Protein 2IEE (pdb70)

Nearest PDB structures (foldseek):
  2iee-assembly2_B  TM=9.702E-01  e=1.135E-45  Bacillus subtilis
  6svf-assembly1_A  TM=7.384E-01  e=6.529E-19  Thermotoga maritima MSB8
  4ymx-assembly2_B  TM=7.248E-01  e=1.122E-17  Caldanaerobacter subterraneus subsp. tengcongensis MB4
  8hnj-assembly1_A  TM=7.461E-01  e=1.699E-16  Escherichia coli 908519
  1ggg-assembly1_B  TM=7.656E-01  e=4.264E-15  Escherichia coli

Radius of gyration: 31.63 Å; Cα contacts (8 Å, |Δi|>4): 926; chains: 2; bounding box: 79×77×69 Å

B-factor: mean 22.23, std 9.58, range [3.5, 64.11]

Secondary structure (DSSP, 8-state):
--HHHHHHHTEEEEE--S-BTTTBEEETTTT--EEE-HHHHHHHHHHHHTT-EEEEE------HHHHHTSSSEE-SSPBP-HHHHTTS-----SEEE-EEEEE-TTTGGG-SSGGGGTT-EEES-TTS---HHHHTTPEEEEPSS--HHHHHHHHHHTSS-EEEEEHHHHHHHHHH-TTSS-EE-SS----EEE----TT-HHHHH--HHHH---SSHHHHHHHHHTTT--TTS-----PPP--/-HHHHHHTEEEEE--S-BTTTBEEE--EEESHHHHHHHHHHHTTT-EEEEE------HHHHTTSSSEE-SS-B--HHHHTTS--PPPSEEE-EEEEE-TTTGGG-SSGGGGTT-EEE---S---HHHHTT-EEEEESS--HHHHHHHHHTTS--EEEEEHHHHHHHHHH-TTSS-EE-SS----EEE----TT-HHHHH--HHHH--TTSHHHHHHHHHTTT--TTS---S-PPP--

Solvent-accessible surface area: 24685 Å² total

Organism: Bacillus subtilis (strain 168) (NCBI:txid224308)

Sequence (481 aa):
TGWEQIKDKGKIVVATSGTLYPTSYHDTDSGSDKLTGYEVEVVREAAKRLGLKVEFKEGIDGLTAVNSGQVDAAANDIDVTKDREEKFAFSTPYKYSYGTAIVRKDDLSGIKTLKDLKGKKAAGAATTVYEVARKYGAKEVIYDNATNEQYLKDVANGRTDVILNDYYLQTLALAAFPDLNITIHPDIKYPNKQALVKKSNAALQKKNEALKESKDGSLTKLSKQFFNKADVSKKIDADVQDVDWEQIKDKGKIVVATSGTLYPTSYHDTDKLTGYEVEVVREAAKRLGLKVEFKEGIDGLTAVNSGQVDAAANDIDVTKDREEKFAFSTPYKYSYGTAIVRKDDLSGIKTLKDLKGKKAAGATTVYEVARKYGAKEVIYDNATNEQYLKDVANGRTDVILNDYYLQTLALAAFPDLNITIHPDIKYPNKQALVKKSNAALQKKNEALKESKDGSLTKLSKQFFNKADVSKKIDADVQDVD

Structure (mmCIF, N/CA/C/O backbone):
data_2IEE
#
_entry.id   2IEE
#
_cell.length_a   55.284
_cell.length_b   49.918
_cell.length_c   106.768
_cell.angle_alpha   90.00
_cell.angle_beta   99.73
_cell.angle_gamma   90.00
#
_symmetry.space_group_name_H-M   'P 1 21 1'
#
loop_
_entity.id
_entity.type
_entity.pdbx_description
1 polymer 'Probable ABC transporter extracellular-binding protein yckB'
2 water water
#
loop_
_atom_site.group_PDB
_atom_site.id
_atom_site.type_symbol
_atom_site.label_atom_id
_atom_site.label_alt_id
_atom_site.label_comp_id
_atom_site.label_asym_id
_atom_site.label_entity_id
_atom_site.label_seq_id
_atom_site.pdbx_PDB_ins_code
_atom_site.Cartn_x
_atom_site.Cartn_y
_atom_site.Cartn_z
_atom_site.occupancy
_atom_site.B_iso_or_equiv
_atom_site.auth_seq_id
_atom_site.auth_comp_id
_atom_site.auth_asym_id
_atom_site.auth_atom_id
_atom_site.pdbx_PDB_model_num
ATOM 1 N N . THR A 1 12 ? 20.105 49.035 105.297 1.00 41.87 12 THR A N 1
ATOM 2 C CA . THR A 1 12 ? 19.635 47.684 105.720 1.00 42.56 12 THR A CA 1
ATOM 3 C C . THR A 1 12 ? 18.304 47.762 106.464 1.00 40.43 12 THR A C 1
ATOM 4 O O . THR A 1 12 ? 18.023 48.750 107.138 1.00 42.53 12 THR A O 1
ATOM 8 N N . GLY A 1 13 ? 17.481 46.725 106.330 1.00 37.29 13 GLY A N 1
ATOM 9 C CA . GLY A 1 13 ? 16.208 46.706 107.028 1.00 32.70 13 GLY A CA 1
ATOM 10 C C . GLY A 1 13 ? 14.961 46.929 106.196 1.00 29.46 13 GLY A C 1
ATOM 11 O O . GLY A 1 13 ? 14.968 47.677 105.222 1.00 26.96 13 GLY A O 1
ATOM 12 N N . TRP A 1 14 ? 13.878 46.273 106.602 1.00 28.43 14 TRP A N 1
ATOM 13 C CA . TRP A 1 14 ? 12.596 46.382 105.922 1.00 26.18 14 TRP A CA 1
ATOM 14 C C . TRP A 1 14 ? 11.970 47.771 106.019 1.00 26.69 14 TRP A C 1
ATOM 15 O O . TRP A 1 14 ? 11.351 48.241 105.061 1.00 25.53 14 TRP A O 1
ATOM 26 N N . GLU A 1 15 ? 12.106 48.422 107.172 1.00 25.99 15 GLU A N 1
ATOM 27 C CA . GLU A 1 15 ? 11.537 49.754 107.340 1.00 24.75 15 GLU A CA 1
ATOM 28 C C . GLU A 1 15 ? 12.310 50.735 106.461 1.00 25.77 15 GLU A C 1
ATOM 29 O O . GLU A 1 15 ? 11.764 51.740 106.007 1.00 27.15 15 GLU A O 1
ATOM 35 N N . GLN A 1 16 ? 13.585 50.437 106.224 1.00 25.89 16 GLN A N 1
ATOM 36 C CA . GLN A 1 16 ? 14.428 51.285 105.390 1.00 27.58 16 GLN A CA 1
ATOM 37 C C . GLN A 1 16 ? 14.021 51.131 103.923 1.00 27.00 16 GLN A C 1
ATOM 38 O O . GLN A 1 16 ? 13.982 52.110 103.175 1.00 25.37 16 GLN A O 1
ATOM 44 N N . ILE A 1 17 ? 13.714 49.898 103.524 1.00 25.90 17 ILE A N 1
ATOM 45 C CA . ILE A 1 17 ? 13.287 49.604 102.158 1.00 25.39 17 ILE A CA 1
ATOM 46 C C . ILE A 1 17 ? 11.921 50.232 101.940 1.00 25.00 17 ILE A C 1
ATOM 47 O O . ILE A 1 17 ? 11.666 50.866 100.917 1.00 23.58 17 ILE A O 1
ATOM 52 N N . LYS A 1 18 ? 11.041 50.034 102.917 1.00 24.97 18 LYS A N 1
ATOM 53 C CA . LYS A 1 18 ? 9.690 50.561 102.865 1.00 23.79 18 LYS A CA 1
ATOM 54 C C . LYS A 1 18 ? 9.712 52.080 102.780 1.00 25.25 18 LYS A C 1
ATOM 55 O O . LYS A 1 18 ? 8.870 52.684 102.110 1.00 25.02 18 LYS A O 1
ATOM 61 N N . ASP A 1 19 ? 10.680 52.699 103.450 1.00 24.50 19 ASP A N 1
ATOM 62 C CA . ASP A 1 19 ? 10.780 54.153 103.439 1.00 25.28 19 ASP A CA 1
ATOM 63 C C . ASP A 1 19 ? 11.207 54.683 102.074 1.00 25.46 19 ASP A C 1
ATOM 64 O O . ASP A 1 19 ? 10.637 55.651 101.574 1.00 24.44 19 ASP A O 1
ATOM 69 N N . LYS A 1 20 ? 12.206 54.044 101.473 1.00 26.20 20 LYS A N 1
ATOM 70 C CA . LYS A 1 20 ? 12.693 54.458 100.163 1.00 26.86 20 LYS A CA 1
ATOM 71 C C . LYS A 1 20 ? 11.693 54.076 99.082 1.00 26.89 20 LYS A C 1
ATOM 72 O O . LYS A 1 20 ? 11.618 54.722 98.036 1.00 27.91 20 LYS A O 1
ATOM 78 N N . GLY A 1 21 ? 10.924 53.024 99.338 1.00 25.36 21 GLY A N 1
ATOM 79 C CA . GLY A 1 21 ? 9.946 52.578 98.361 1.00 23.94 21 GLY A CA 1
ATOM 80 C C . GLY A 1 21 ? 10.581 51.749 97.256 1.00 23.68 21 GLY A C 1
ATOM 81 O O . GLY A 1 21 ? 9.945 51.462 96.244 1.00 21.07 21 GLY A O 1
ATOM 82 N N . LYS A 1 22 ? 11.840 51.366 97.447 1.00 23.50 22 LYS A N 1
ATOM 83 C CA . LYS A 1 22 ? 12.546 50.564 96.457 1.00 27.51 22 LYS A CA 1
ATOM 84 C C . LYS A 1 22 ? 13.441 49.514 97.098 1.00 26.49 22 LYS A C 1
ATOM 85 O O . LYS A 1 22 ? 14.072 49.761 98.125 1.00 27.84 22 LYS A O 1
ATOM 91 N N . ILE A 1 23 ? 13.480 48.335 96.490 1.00 25.93 23 ILE A N 1
ATOM 92 C CA . ILE A 1 23 ? 14.317 47.246 96.977 1.00 23.07 23 ILE A CA 1
ATOM 93 C C . ILE A 1 23 ? 15.382 46.992 95.920 1.00 21.66 23 ILE A C 1
ATOM 94 O O . ILE A 1 23 ? 15.069 46.871 94.736 1.00 22.91 23 ILE A O 1
ATOM 99 N N . VAL A 1 24 ? 16.638 46.934 96.349 1.00 18.39 24 VAL A N 1
ATOM 100 C CA . VAL A 1 24 ? 17.752 46.703 95.441 1.00 17.92 24 VAL A CA 1
ATOM 101 C C . VAL A 1 24 ? 18.005 45.205 95.354 1.00 16.80 24 VAL A C 1
ATOM 102 O O . VAL A 1 24 ? 18.230 44.547 96.373 1.00 18.74 24 VAL A O 1
ATOM 106 N N . VAL A 1 25 ? 17.967 44.659 94.144 1.00 15.06 25 VAL A N 1
ATOM 107 C CA . VAL A 1 25 ? 18.159 43.224 93.974 1.00 13.99 25 VAL A CA 1
ATOM 108 C C . VAL A 1 25 ? 19.212 42.881 92.933 1.00 14.51 25 VAL A C 1
ATOM 109 O O . VAL A 1 25 ? 19.184 43.380 91.806 1.00 14.58 25 VAL A O 1
ATOM 113 N N . ALA A 1 26 ? 20.139 42.015 93.318 1.00 15.13 26 ALA A N 1
ATOM 114 C CA . ALA A 1 26 ? 21.195 41.593 92.414 1.00 15.78 26 ALA A CA 1
ATOM 115 C C . ALA A 1 26 ? 20.735 40.382 91.617 1.00 16.59 26 ALA A C 1
ATOM 116 O O . ALA A 1 26 ? 20.030 39.510 92.131 1.00 15.31 26 ALA A O 1
ATOM 118 N N . THR A 1 27 ? 21.138 40.349 90.353 1.00 17.49 27 THR A N 1
ATOM 119 C CA . THR A 1 27 ? 20.812 39.255 89.453 1.00 18.81 27 THR A CA 1
ATOM 120 C C . THR A 1 27 ? 21.830 39.337 88.320 1.00 19.00 27 THR A C 1
ATOM 121 O O . THR A 1 27 ? 22.440 40.388 88.107 1.00 18.96 27 THR A O 1
ATOM 125 N N . SER A 1 28 ? 22.020 38.238 87.598 1.00 17.52 28 SER A N 1
ATOM 126 C CA . SER A 1 28 ? 23.004 38.216 86.529 1.00 17.36 28 SER A CA 1
ATOM 127 C C . SER A 1 28 ? 22.504 38.667 85.164 1.00 19.33 28 SER A C 1
ATOM 128 O O . SER A 1 28 ? 23.185 39.412 84.465 1.00 20.16 28 SER A O 1
ATOM 131 N N . GLY A 1 29 ? 21.319 38.212 84.777 1.00 20.35 29 GLY A N 1
ATOM 132 C CA . GLY A 1 29 ? 20.801 38.578 83.475 1.00 19.46 29 GLY A CA 1
ATOM 133 C C . GLY A 1 29 ? 21.431 37.704 82.403 1.00 20.09 29 GLY A C 1
ATOM 134 O O . GLY A 1 29 ? 21.345 38.005 81.211 1.00 21.58 29 GLY A O 1
ATOM 135 N N . THR A 1 30 ? 22.068 36.614 82.822 1.00 19.27 30 THR A N 1
ATOM 136 C CA . THR A 1 30 ? 22.707 35.700 81.876 1.00 18.49 30 THR A CA 1
ATOM 137 C C . THR A 1 30 ? 22.197 34.267 82.037 1.00 17.50 30 THR A C 1
ATOM 138 O O . THR A 1 30 ? 22.876 33.318 81.648 1.00 18.76 30 THR A O 1
ATOM 142 N N . LEU A 1 31 ? 21.002 34.118 82.604 1.00 16.26 31 LEU A N 1
ATOM 143 C CA . LEU A 1 31 ? 20.410 32.800 82.832 1.00 16.00 31 LEU A CA 1
ATOM 144 C C . LEU A 1 31 ? 19.018 32.639 82.222 1.00 14.44 31 LEU A C 1
ATOM 145 O O . LEU A 1 31 ? 18.011 32.650 82.936 1.00 15.16 31 LEU A O 1
ATOM 150 N N . TYR A 1 32 ? 18.954 32.486 80.905 1.00 14.81 32 TYR A N 1
ATOM 151 C CA . TYR A 1 32 ? 17.672 32.303 80.241 1.00 13.25 32 TYR A CA 1
ATOM 152 C C . TYR A 1 32 ? 17.082 30.990 80.763 1.00 13.25 32 TYR A C 1
ATOM 153 O O . TYR A 1 32 ? 17.800 30.011 80.92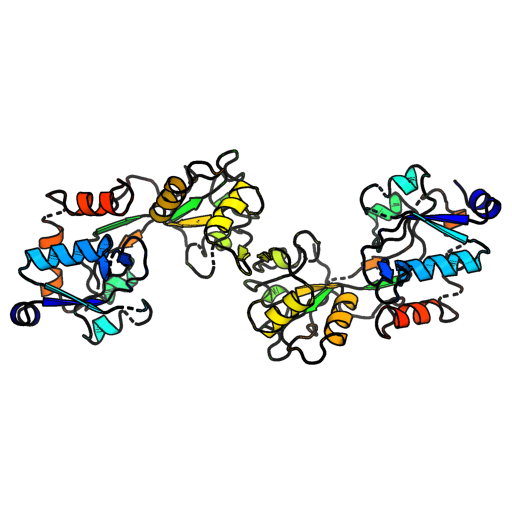2 1.00 13.36 32 TYR A O 1
ATOM 162 N N . PRO A 1 33 ? 15.768 30.949 81.034 1.00 10.91 33 PRO A N 1
ATOM 163 C CA . PRO A 1 33 ? 14.750 31.994 80.912 1.00 11.86 33 PRO A CA 1
ATOM 164 C C . PRO A 1 33 ? 14.318 32.567 82.272 1.00 10.93 33 PRO A C 1
ATOM 165 O O . PRO A 1 33 ? 13.167 32.978 82.437 1.00 9.36 33 PRO A O 1
ATOM 169 N N . THR A 1 34 ? 15.221 32.597 83.242 1.00 10.76 34 THR A N 1
ATOM 170 C CA . THR A 1 34 ? 14.844 33.097 84.558 1.00 14.18 34 THR A CA 1
ATOM 171 C C . THR A 1 34 ? 15.346 34.513 84.855 1.00 14.31 34 THR A C 1
ATOM 172 O O . THR A 1 34 ? 14.740 35.247 85.637 1.00 13.41 34 THR A O 1
ATOM 176 N N . SER A 1 35 ? 16.462 34.881 84.238 1.00 14.80 35 SER A N 1
ATOM 177 C CA . SER A 1 35 ? 17.038 36.210 84.402 1.00 14.89 35 SER A CA 1
ATOM 178 C C . SER A 1 35 ? 17.871 36.497 83.157 1.00 14.27 35 SER A C 1
ATOM 179 O O . SER A 1 35 ? 19.003 36.037 83.041 1.00 16.96 35 SER A O 1
ATOM 182 N N . TYR A 1 36 ? 17.300 37.245 82.222 1.00 13.17 36 TYR A N 1
ATOM 183 C CA . TYR A 1 36 ? 17.998 37.567 80.982 1.00 12.46 36 TYR A CA 1
ATOM 184 C C . TYR A 1 36 ? 17.412 38.835 80.379 1.00 11.77 36 TYR A C 1
ATOM 185 O O . TYR A 1 36 ? 16.492 39.421 80.937 1.00 15.16 36 TYR A O 1
ATOM 194 N N . HIS A 1 37 ? 17.938 39.251 79.234 1.00 12.37 37 HIS A N 1
ATOM 195 C CA . HIS A 1 37 ? 17.440 40.448 78.577 1.00 13.54 37 HIS A CA 1
ATOM 196 C C . HIS A 1 37 ? 16.629 40.080 77.333 1.00 14.50 37 HIS A C 1
ATOM 197 O O . HIS A 1 37 ? 17.046 39.242 76.526 1.00 12.08 37 HIS A O 1
ATOM 204 N N . ASP A 1 38 ? 15.474 40.724 77.192 1.00 14.94 38 ASP A N 1
ATOM 205 C CA . ASP A 1 38 ? 14.575 40.495 76.069 1.00 17.24 38 ASP A CA 1
ATOM 206 C C . ASP A 1 38 ? 15.071 41.186 74.798 1.00 18.22 38 ASP A C 1
ATOM 207 O O . ASP A 1 38 ? 14.603 42.267 74.438 1.00 19.58 38 ASP A O 1
ATOM 212 N N . THR A 1 39 ? 16.017 40.545 74.118 1.00 19.23 39 THR A N 1
ATOM 213 C CA . THR A 1 39 ? 16.588 41.092 72.894 1.00 20.17 39 THR A CA 1
ATOM 214 C C . THR A 1 39 ? 15.732 40.830 71.663 1.00 21.77 39 THR A C 1
ATOM 215 O O . THR A 1 39 ? 15.875 41.520 70.654 1.00 22.91 39 THR A O 1
ATOM 219 N N . ASP A 1 40 ? 14.848 39.839 71.738 1.00 22.82 40 ASP A N 1
ATOM 220 C CA . ASP A 1 40 ? 13.980 39.522 70.603 1.00 24.70 40 ASP A CA 1
ATOM 221 C C . ASP A 1 40 ? 13.039 40.676 70.266 1.00 22.24 40 ASP A C 1
ATOM 222 O O . ASP A 1 40 ? 12.726 40.909 69.103 1.00 23.32 40 ASP A O 1
ATOM 227 N N . SER A 1 41 ? 12.584 41.389 71.288 1.00 20.99 41 SER A N 1
ATOM 228 C CA . SER A 1 41 ? 11.660 42.502 71.086 1.00 19.55 41 SER A CA 1
ATOM 229 C C . SER A 1 41 ? 12.384 43.812 70.818 1.00 18.23 41 SER A C 1
ATOM 230 O O . SER A 1 41 ? 11.780 44.773 70.340 1.00 17.69 41 SER A O 1
ATOM 233 N N . GLY A 1 42 ? 13.675 43.848 71.136 1.00 17.24 42 GLY A N 1
ATOM 234 C CA . GLY A 1 42 ? 14.455 45.056 70.940 1.00 16.22 42 GLY A CA 1
ATOM 235 C C . GLY A 1 42 ? 14.486 45.923 72.191 1.00 16.07 42 GLY A C 1
ATOM 236 O O . GLY A 1 42 ? 15.134 46.971 72.211 1.00 18.86 42 GLY A O 1
ATOM 237 N N . SER A 1 43 ? 13.802 45.491 73.246 1.00 13.97 43 SER A N 1
ATOM 238 C CA . SER A 1 43 ? 13.767 46.266 74.485 1.00 12.94 43 SER A CA 1
ATOM 239 C C . SER A 1 43 ? 14.987 46.038 75.369 1.00 13.86 43 SER A C 1
ATOM 240 O O . SER A 1 43 ? 15.352 46.910 76.158 1.00 13.28 43 SER A O 1
ATOM 243 N N . ASP A 1 44 ? 15.609 44.867 75.248 1.00 14.16 44 ASP A N 1
ATOM 244 C CA . ASP A 1 44 ? 16.774 44.536 76.066 1.00 14.74 44 ASP A CA 1
ATOM 245 C C . ASP A 1 44 ? 16.407 44.664 77.537 1.00 14.69 44 ASP A C 1
ATOM 246 O O . ASP A 1 44 ? 17.277 44.855 78.389 1.00 15.45 44 ASP A O 1
ATOM 251 N N . LYS A 1 45 ? 15.116 44.569 77.833 1.00 14.35 45 LYS A N 1
ATOM 252 C CA . LYS A 1 45 ? 14.642 44.690 79.205 1.00 14.54 45 LYS A CA 1
ATOM 253 C C . LYS A 1 45 ? 15.024 43.478 80.038 1.00 15.24 45 LYS A C 1
ATOM 254 O O . LYS A 1 45 ? 14.900 42.340 79.584 1.00 14.90 45 LYS A O 1
ATOM 260 N N . LEU A 1 46 ? 15.490 43.721 81.259 1.00 13.78 46 LEU A N 1
ATOM 261 C CA . LEU A 1 46 ? 15.859 42.628 82.145 1.00 14.13 46 LEU A CA 1
ATOM 262 C C . LEU A 1 46 ? 14.544 41.947 82.515 1.00 12.53 46 LEU A C 1
ATOM 263 O O . LEU A 1 46 ? 13.628 42.580 83.021 1.00 10.00 46 LEU A O 1
ATOM 268 N N . THR A 1 47 ? 14.446 40.653 82.246 1.00 12.94 47 THR A N 1
ATOM 269 C CA . THR A 1 47 ? 13.214 39.941 82.533 1.00 13.23 47 THR A CA 1
ATOM 270 C C . THR A 1 47 ? 13.514 38.493 82.904 1.00 12.68 47 THR A C 1
ATOM 271 O O . THR A 1 47 ? 14.620 38.191 83.335 1.00 13.42 47 THR A O 1
ATOM 275 N N . GLY A 1 48 ? 12.539 37.603 82.750 1.00 13.40 48 GLY A N 1
ATOM 276 C CA . GLY A 1 48 ? 12.764 36.209 83.103 1.00 13.09 48 GLY A CA 1
ATOM 277 C C . GLY A 1 48 ? 11.905 35.786 84.283 1.00 13.37 48 GLY A C 1
ATOM 278 O O . GLY A 1 48 ? 11.481 36.627 85.081 1.00 12.05 48 GLY A O 1
ATOM 279 N N . TYR A 1 49 ? 11.657 34.485 84.411 1.00 12.72 49 TYR A N 1
ATOM 280 C CA . TYR A 1 49 ? 10.819 33.989 85.493 1.00 12.72 49 TYR A CA 1
ATOM 281 C C . TYR A 1 49 ? 11.104 34.576 86.882 1.00 11.30 49 TYR A C 1
ATOM 282 O O . TYR A 1 49 ? 10.235 35.208 87.475 1.00 12.83 49 TYR A O 1
ATOM 291 N N . GLU A 1 50 ? 12.314 34.367 87.397 1.00 13.38 50 GLU A N 1
ATOM 292 C CA . GLU A 1 50 ? 12.668 34.854 88.728 1.00 11.59 50 GLU A CA 1
ATOM 293 C C . GLU A 1 50 ? 12.614 36.375 88.848 1.00 9.32 50 GLU A C 1
ATOM 294 O O . GLU A 1 50 ? 12.145 36.913 89.848 1.00 8.36 50 GLU A O 1
ATOM 300 N N . VAL A 1 51 ? 13.095 37.065 87.823 1.00 11.65 51 VAL A N 1
ATOM 301 C CA . VAL A 1 51 ? 13.083 38.523 87.814 1.00 9.94 51 VAL A CA 1
ATOM 302 C C . VAL A 1 51 ? 11.646 39.027 87.941 1.00 10.93 51 VAL A C 1
ATOM 303 O O . VAL A 1 51 ? 11.362 39.912 88.748 1.00 11.65 51 VAL A O 1
ATOM 307 N N . GLU A 1 52 ? 10.738 38.449 87.161 1.00 11.32 52 GLU A N 1
ATOM 308 C CA . GLU A 1 52 ? 9.346 38.874 87.201 1.00 11.92 52 GLU A CA 1
ATOM 309 C C . GLU A 1 52 ? 8.681 38.500 88.518 1.00 11.94 52 GLU A C 1
ATOM 310 O O . GLU A 1 52 ? 7.830 39.235 89.013 1.00 13.82 52 GLU A O 1
ATOM 316 N N . VAL A 1 53 ? 9.064 37.361 89.087 1.00 12.49 53 VAL A N 1
ATOM 317 C CA . VAL A 1 53 ? 8.494 36.933 90.359 1.00 12.06 53 VAL A CA 1
ATOM 318 C C . VAL A 1 53 ? 8.842 37.951 91.441 1.00 12.45 53 VAL A C 1
ATOM 319 O O . VAL A 1 53 ? 7.998 38.333 92.242 1.00 14.34 53 VAL A O 1
ATOM 323 N N . VAL A 1 54 ? 10.098 38.378 91.462 1.00 12.37 54 VAL A N 1
ATOM 324 C CA . VAL A 1 54 ? 10.551 39.358 92.437 1.00 12.19 54 VAL A CA 1
ATOM 325 C C . VAL A 1 54 ? 9.871 40.708 92.191 1.00 12.43 54 VAL A C 1
ATOM 326 O O . VAL A 1 54 ? 9.364 41.346 93.116 1.00 9.00 54 VAL A O 1
ATOM 330 N N . ARG A 1 55 ? 9.864 41.130 90.929 1.00 13.23 55 ARG A N 1
ATOM 331 C CA . ARG A 1 55 ? 9.264 42.399 90.535 1.00 15.69 55 ARG A CA 1
ATOM 332 C C . ARG A 1 55 ? 7.829 42.501 91.045 1.00 16.68 55 ARG A C 1
ATOM 333 O O . ARG A 1 55 ? 7.455 43.483 91.691 1.00 16.88 55 ARG A O 1
ATOM 341 N N . GLU A 1 56 ? 7.040 41.469 90.773 1.00 16.18 56 GLU A N 1
ATOM 342 C CA . GLU A 1 56 ? 5.643 41.426 91.186 1.00 18.07 56 GLU A CA 1
ATOM 343 C C . GLU A 1 56 ? 5.506 41.337 92.706 1.00 18.91 56 GLU A C 1
ATOM 344 O O . GLU A 1 56 ? 4.636 41.976 93.298 1.00 19.91 56 GLU A O 1
ATOM 350 N N . ALA A 1 57 ? 6.361 40.543 93.341 1.00 18.29 57 ALA A N 1
ATOM 351 C CA . ALA A 1 57 ? 6.305 40.404 94.790 1.00 18.33 57 ALA A CA 1
ATOM 352 C C . ALA A 1 57 ? 6.551 41.773 95.416 1.00 19.14 57 ALA A C 1
ATOM 353 O O . ALA A 1 57 ? 5.849 42.186 96.337 1.00 19.73 57 ALA A O 1
ATOM 355 N N . ALA A 1 58 ? 7.551 42.479 94.904 1.00 20.22 58 ALA A N 1
ATOM 356 C CA . ALA A 1 58 ? 7.873 43.804 95.413 1.00 22.22 58 ALA A CA 1
ATOM 357 C C . ALA A 1 58 ? 6.686 44.733 95.189 1.00 22.92 58 ALA A C 1
ATOM 358 O O . ALA A 1 58 ? 6.347 45.547 96.052 1.00 23.98 58 ALA A O 1
ATOM 360 N N . LYS A 1 59 ? 6.049 44.602 94.031 1.00 22.82 59 LYS A N 1
ATOM 361 C CA . LYS A 1 59 ? 4.897 45.432 93.709 1.00 22.41 59 LYS A CA 1
ATOM 362 C C . LYS A 1 59 ? 3.788 45.181 94.726 1.00 21.06 59 LYS A C 1
ATOM 363 O O . LYS A 1 59 ? 3.140 46.117 95.185 1.00 20.61 59 LYS A O 1
ATOM 369 N N . ARG A 1 60 ? 3.581 43.915 95.085 1.00 21.47 60 ARG A N 1
ATOM 370 C CA . ARG A 1 60 ? 2.557 43.561 96.061 1.00 22.60 60 ARG A CA 1
ATOM 371 C C . ARG A 1 60 ? 2.830 44.304 97.366 1.00 23.41 60 ARG A C 1
ATOM 372 O O . ARG A 1 60 ? 1.909 44.579 98.135 1.00 24.66 60 ARG A O 1
ATOM 380 N N . LEU A 1 61 ? 4.102 44.622 97.601 1.00 22.17 61 LEU A N 1
ATOM 381 C CA . LEU A 1 61 ? 4.527 45.315 98.809 1.00 21.86 61 LEU A CA 1
ATOM 382 C C . LEU A 1 61 ? 4.711 46.819 98.598 1.00 23.04 61 LEU A C 1
ATOM 383 O O . LEU A 1 61 ? 5.422 47.472 99.358 1.00 24.26 61 LEU A O 1
ATOM 388 N N . GLY A 1 62 ? 4.070 47.358 97.563 1.00 23.60 62 GLY A N 1
ATOM 389 C CA . GLY A 1 62 ? 4.171 48.777 97.271 1.00 21.91 62 GLY A CA 1
ATOM 390 C C . GLY A 1 62 ? 5.588 49.245 96.999 1.00 22.75 62 GLY A C 1
ATOM 391 O O . GLY A 1 62 ? 5.924 50.400 97.256 1.00 22.07 62 GLY A O 1
ATOM 392 N N . LEU A 1 63 ? 6.424 48.360 96.467 1.00 22.02 63 LEU A N 1
ATOM 393 C CA . LEU A 1 63 ? 7.809 48.721 96.192 1.00 23.20 63 LEU A CA 1
ATOM 394 C C . LEU A 1 63 ? 8.203 48.610 94.727 1.00 24.12 63 LEU A C 1
ATOM 395 O O . LEU A 1 63 ? 7.622 47.845 93.959 1.00 24.43 63 LEU A O 1
ATOM 400 N N . LYS A 1 64 ? 9.217 49.384 94.365 1.00 24.74 64 LYS A N 1
ATOM 401 C CA . LYS A 1 64 ? 9.774 49.387 93.023 1.00 26.00 64 LYS A CA 1
ATOM 402 C C . LYS A 1 64 ? 11.039 48.557 93.180 1.00 25.79 64 LYS A C 1
ATOM 403 O O . LYS A 1 64 ? 11.585 48.459 94.284 1.00 24.46 64 LYS A O 1
ATOM 409 N N . VAL A 1 65 ? 11.505 47.950 92.098 1.00 23.65 65 VAL A N 1
ATOM 410 C CA . VAL A 1 65 ? 12.702 47.140 92.188 1.00 22.14 65 VAL A CA 1
ATOM 411 C C . VAL A 1 65 ? 13.860 47.744 91.420 1.00 22.39 65 VAL A C 1
ATOM 412 O O . VAL A 1 65 ? 13.699 48.213 90.298 1.00 21.49 65 VAL A O 1
ATOM 416 N N . GLU A 1 66 ? 15.029 47.735 92.040 1.00 22.79 66 GLU A N 1
ATOM 417 C CA . GLU A 1 66 ? 16.223 48.248 91.400 1.00 25.17 66 GLU A CA 1
ATOM 418 C C . GLU A 1 66 ? 17.134 47.041 91.200 1.00 23.92 66 GLU A C 1
ATOM 419 O O . GLU A 1 66 ? 17.792 46.586 92.134 1.00 23.14 66 GLU A O 1
ATOM 425 N N . PHE A 1 67 ? 17.153 46.516 89.982 1.00 21.72 67 PHE A N 1
ATOM 426 C CA . PHE A 1 67 ? 17.975 45.362 89.671 1.00 21.36 67 PHE A CA 1
ATOM 427 C C . PHE A 1 67 ? 19.414 45.742 89.351 1.00 23.63 67 PHE A C 1
ATOM 428 O O . PHE A 1 67 ? 19.677 46.507 88.426 1.00 23.88 67 PHE A O 1
ATOM 436 N N . LYS A 1 68 ? 20.341 45.203 90.134 1.00 24.07 68 LYS A N 1
ATOM 437 C CA . LYS A 1 68 ? 21.757 45.453 89.929 1.00 24.94 68 LYS A CA 1
ATOM 438 C C . LYS A 1 68 ? 22.342 44.205 89.290 1.00 23.56 68 LYS A C 1
ATOM 439 O O . LYS A 1 68 ? 22.399 43.144 89.912 1.00 23.54 68 LYS A O 1
ATOM 445 N N . GLU A 1 69 ? 22.767 44.338 88.042 1.00 22.50 69 GLU A N 1
ATOM 446 C CA . GLU A 1 69 ? 23.337 43.224 87.308 1.00 23.52 69 GLU A CA 1
ATOM 447 C C . GLU A 1 69 ? 24.809 43.046 87.637 1.00 23.90 69 GLU A C 1
ATOM 448 O O . GLU A 1 69 ? 25.582 43.999 87.575 1.00 22.00 69 GLU A O 1
ATOM 462 N N . GLY A 1 71 ? 28.031 39.551 88.249 1.00 32.46 71 GLY A N 1
ATOM 463 C CA . GLY A 1 71 ? 28.327 38.131 88.196 1.00 35.21 71 GLY A CA 1
ATOM 464 C C . GLY A 1 71 ? 27.884 37.440 89.472 1.00 37.77 71 GLY A C 1
ATOM 465 O O . GLY A 1 71 ? 27.673 38.094 90.495 1.00 37.14 71 GLY A O 1
ATOM 466 N N . ILE A 1 72 ? 27.741 36.120 89.418 1.00 40.14 72 ILE A N 1
ATOM 467 C CA . ILE A 1 72 ? 27.317 35.360 90.587 1.00 43.30 72 ILE A CA 1
ATOM 468 C C . ILE A 1 72 ? 28.333 35.544 91.713 1.00 45.19 72 ILE A C 1
ATOM 469 O O . ILE A 1 72 ? 27.983 35.526 92.894 1.00 46.09 72 ILE A O 1
ATOM 474 N N . ASP A 1 73 ? 29.594 35.733 91.337 1.00 46.54 73 ASP A N 1
ATOM 475 C CA . ASP A 1 73 ? 30.660 35.920 92.309 1.00 48.00 73 ASP A CA 1
ATOM 476 C C . ASP A 1 73 ? 30.550 37.282 92.987 1.00 47.41 73 ASP A C 1
ATOM 477 O O . ASP A 1 73 ? 30.359 38.299 92.326 1.00 48.46 73 ASP A O 1
ATOM 482 N N . GLY A 1 74 ? 30.674 37.292 94.310 1.00 46.22 74 GLY A N 1
ATOM 483 C CA . GLY A 1 74 ? 30.589 38.537 95.051 1.00 44.82 74 GLY A CA 1
ATOM 484 C C . GLY A 1 74 ? 29.162 38.997 95.276 1.00 42.97 74 GLY A C 1
ATOM 485 O O . GLY A 1 74 ? 28.916 39.977 95.978 1.00 42.75 74 GLY A O 1
ATOM 494 N N . LEU A 1 76 ? 26.683 37.267 96.815 1.00 36.44 76 LEU A N 1
ATOM 495 C CA . LEU A 1 76 ? 26.330 36.970 98.197 1.00 36.25 76 LEU A CA 1
ATOM 496 C C . LEU A 1 76 ? 27.042 37.938 99.134 1.00 37.69 76 LEU A C 1
ATOM 497 O O . LEU A 1 76 ? 26.513 38.298 100.187 1.00 37.34 76 LEU A O 1
ATOM 502 N N . THR A 1 77 ? 28.246 38.354 98.747 1.00 38.13 77 THR A N 1
ATOM 503 C CA . THR A 1 77 ? 29.029 39.287 99.551 1.00 39.36 77 THR A CA 1
ATOM 504 C C . THR A 1 77 ? 28.344 40.647 99.561 1.00 38.69 77 THR A C 1
ATOM 505 O O . THR A 1 77 ? 28.400 41.378 100.548 1.00 39.38 77 THR A O 1
ATOM 509 N N . ALA A 1 78 ? 27.699 40.977 98.449 1.00 38.06 78 ALA A N 1
ATOM 510 C CA . ALA A 1 78 ? 27.002 42.244 98.323 1.00 36.32 78 ALA A CA 1
ATOM 511 C C . ALA A 1 78 ? 25.798 42.240 99.250 1.00 35.12 78 ALA A C 1
ATOM 512 O O . ALA A 1 78 ? 25.380 43.285 99.751 1.00 35.97 78 ALA A O 1
ATOM 514 N N . VAL A 1 79 ? 25.239 41.057 99.478 1.00 33.50 79 VAL A N 1
ATOM 515 C CA . VAL A 1 79 ? 24.087 40.923 100.356 1.00 32.35 79 VAL A CA 1
ATOM 516 C C . VAL A 1 79 ? 24.519 41.153 101.801 1.00 33.06 79 VAL A C 1
ATOM 517 O O . VAL A 1 79 ? 23.832 41.824 102.571 1.00 32.15 79 VAL A O 1
ATOM 521 N N . ASN A 1 80 ? 25.666 40.592 102.161 1.00 34.97 80 ASN A N 1
ATOM 522 C CA . ASN A 1 80 ? 26.194 40.748 103.510 1.00 36.98 80 ASN A CA 1
ATOM 523 C C . ASN A 1 80 ? 26.688 42.165 103.772 1.00 36.84 80 ASN A C 1
ATOM 524 O O . ASN A 1 80 ? 26.464 42.713 104.847 1.00 37.41 80 ASN A O 1
ATOM 529 N N . SER A 1 81 ? 27.354 42.752 102.782 1.00 38.17 81 SER A N 1
ATOM 530 C CA . SER A 1 81 ? 27.880 44.106 102.905 1.00 38.72 81 SER A CA 1
ATOM 531 C C . SER A 1 81 ? 26.761 45.141 102.971 1.00 39.20 81 SER A C 1
ATOM 532 O O . SER A 1 81 ? 26.969 46.268 103.424 1.00 39.82 81 SER A O 1
ATOM 535 N N . GLY A 1 82 ? 25.573 44.754 102.519 1.00 38.41 82 GLY A N 1
ATOM 536 C CA . GLY A 1 82 ? 24.454 45.675 102.521 1.00 35.84 82 GLY A CA 1
ATOM 537 C C . GLY A 1 82 ? 24.411 46.435 101.209 1.00 34.90 82 GLY A C 1
ATOM 538 O O . GLY A 1 82 ? 23.621 47.358 101.041 1.00 34.27 82 GLY A O 1
ATOM 539 N N . GLN A 1 83 ? 25.275 46.043 100.277 1.00 34.97 83 GLN A N 1
ATOM 540 C CA . GLN A 1 83 ? 25.344 46.674 98.963 1.00 34.28 83 GLN A CA 1
ATOM 541 C C . GLN A 1 83 ? 23.981 46.554 98.277 1.00 32.32 83 GLN A C 1
ATOM 542 O O . GLN A 1 83 ? 23.504 47.489 97.635 1.00 30.97 83 GLN A O 1
ATOM 548 N N . VAL A 1 84 ? 23.359 45.392 98.422 1.00 28.77 84 VAL A N 1
ATOM 549 C CA . VAL A 1 84 ? 22.049 45.145 97.844 1.00 25.45 84 VAL A CA 1
ATOM 550 C C . VAL A 1 84 ? 21.171 44.573 98.946 1.00 24.79 84 VAL A C 1
ATOM 551 O O . VAL A 1 84 ? 21.685 44.093 99.955 1.00 24.57 84 VAL A O 1
ATOM 555 N N . ASP A 1 85 ? 19.855 44.625 98.759 1.00 23.63 85 ASP A N 1
ATOM 556 C CA . ASP A 1 85 ? 18.922 44.104 99.754 1.00 22.83 85 ASP A CA 1
ATOM 557 C C . ASP A 1 85 ? 18.690 42.604 99.602 1.00 22.60 85 ASP A C 1
ATOM 558 O O . ASP A 1 85 ? 18.291 41.922 100.552 1.00 23.85 85 ASP A O 1
ATOM 563 N N . ALA A 1 86 ? 18.937 42.084 98.406 1.00 20.83 86 ALA A N 1
ATOM 564 C CA . ALA A 1 86 ? 18.738 40.671 98.156 1.00 18.69 86 ALA A CA 1
ATOM 565 C C . ALA A 1 86 ? 19.373 40.271 96.840 1.00 19.36 86 ALA A C 1
ATOM 566 O O . ALA A 1 86 ? 19.760 41.122 96.042 1.00 19.60 86 ALA A O 1
ATOM 568 N N . ALA A 1 87 ? 19.480 38.965 96.627 1.00 19.28 87 ALA A N 1
ATOM 569 C CA . ALA A 1 87 ? 20.051 38.428 95.400 1.00 19.33 87 ALA A CA 1
ATOM 570 C C . ALA A 1 87 ? 19.089 37.379 94.841 1.00 18.43 87 ALA A C 1
ATOM 571 O O . ALA A 1 87 ? 18.634 36.489 95.567 1.00 18.26 87 ALA A O 1
ATOM 573 N N . ALA A 1 88 ? 18.770 37.506 93.558 1.00 16.96 88 ALA A N 1
ATOM 574 C CA . ALA A 1 88 ? 17.865 36.579 92.882 1.00 15.51 88 ALA A CA 1
ATOM 575 C C . ALA A 1 88 ? 18.595 36.080 91.645 1.00 16.98 88 ALA A C 1
ATOM 576 O O . ALA A 1 88 ? 18.640 36.760 90.622 1.00 16.88 88 ALA A O 1
ATOM 578 N N . ASN A 1 89 ? 19.169 34.890 91.733 1.00 16.89 89 ASN A N 1
ATOM 579 C CA . ASN A 1 89 ? 19.921 34.376 90.607 1.00 18.05 89 ASN A CA 1
ATOM 580 C C . ASN A 1 89 ? 19.963 32.858 90.584 1.00 17.34 89 ASN A C 1
ATOM 581 O O . ASN A 1 89 ? 21.041 32.270 90.570 1.00 18.54 89 ASN A O 1
ATOM 586 N N . ASP A 1 90 ? 18.794 32.226 90.603 1.00 17.16 90 ASP A N 1
ATOM 587 C CA . ASP A 1 90 ? 18.717 30.773 90.545 1.00 18.41 90 ASP A CA 1
ATOM 588 C C . ASP A 1 90 ? 19.611 30.119 91.608 1.00 18.59 90 ASP A C 1
ATOM 589 O O . ASP A 1 90 ? 20.241 29.091 91.360 1.00 16.73 90 ASP A O 1
ATOM 594 N N . ILE A 1 91 ? 19.652 30.713 92.796 1.00 17.19 91 ILE A N 1
ATOM 595 C CA . ILE A 1 91 ? 20.482 30.196 93.873 1.00 17.38 91 ILE A CA 1
ATOM 596 C C . ILE A 1 91 ? 19.771 29.103 94.667 1.00 16.51 91 ILE A C 1
ATOM 597 O O . ILE A 1 91 ? 18.692 29.320 95.217 1.00 14.76 91 ILE A O 1
ATOM 602 N N . ASP A 1 92 ? 20.389 27.926 94.726 1.00 14.85 92 ASP A N 1
ATOM 603 C CA . ASP A 1 92 ? 19.792 26.804 95.434 1.00 15.50 92 ASP A CA 1
ATOM 604 C C . ASP A 1 92 ? 19.742 27.021 96.936 1.00 14.91 92 ASP A C 1
ATOM 605 O O . ASP A 1 92 ? 20.600 27.689 97.522 1.00 12.24 92 ASP A O 1
ATOM 610 N N . VAL A 1 93 ? 18.710 26.464 97.552 1.00 14.98 93 VAL A N 1
ATOM 611 C CA . VAL A 1 93 ? 18.570 26.542 98.991 1.00 15.50 93 VAL A CA 1
ATOM 612 C C . VAL A 1 93 ? 19.384 25.352 99.481 1.00 16.81 93 VAL A C 1
ATOM 613 O O . VAL A 1 93 ? 19.152 24.229 99.043 1.00 14.51 93 VAL A O 1
ATOM 617 N N . THR A 1 94 ? 20.359 25.600 100.348 1.00 18.96 94 THR A N 1
ATOM 618 C CA . THR A 1 94 ? 21.175 24.524 100.903 1.00 20.11 94 THR A CA 1
ATOM 619 C C . THR A 1 94 ? 21.321 24.793 102.391 1.00 20.86 94 THR A C 1
ATOM 620 O O . THR A 1 94 ? 21.236 25.941 102.825 1.00 20.25 94 THR A O 1
ATOM 624 N N . LYS A 1 95 ? 21.534 23.739 103.172 1.00 23.34 95 LYS A N 1
ATOM 625 C CA . LYS A 1 95 ? 21.683 23.893 104.609 1.00 27.07 95 LYS A CA 1
ATOM 626 C C . LYS A 1 95 ? 22.853 24.800 104.938 1.00 27.21 95 LYS A C 1
ATOM 627 O O . LYS A 1 95 ? 22.767 25.630 105.840 1.00 26.09 95 LYS A O 1
ATOM 633 N N . ASP A 1 96 ? 23.943 24.648 104.194 1.00 28.64 96 ASP A N 1
ATOM 634 C CA . ASP A 1 96 ? 25.126 25.468 104.411 1.00 31.57 96 ASP A CA 1
ATOM 635 C C . ASP A 1 96 ? 24.793 26.951 104.261 1.00 30.20 96 ASP A C 1
ATOM 636 O O . ASP A 1 96 ? 25.134 27.764 105.119 1.00 30.71 96 ASP A O 1
ATOM 641 N N . ARG A 1 97 ? 24.114 27.296 103.172 1.00 29.57 97 ARG A N 1
ATOM 642 C CA . ARG A 1 97 ? 23.744 28.683 102.915 1.00 28.39 97 ARG A CA 1
ATOM 643 C C . ARG A 1 97 ? 22.715 29.214 103.899 1.00 27.66 97 ARG A C 1
ATOM 644 O O . ARG A 1 97 ? 22.729 30.394 104.233 1.00 28.25 97 ARG A O 1
ATOM 652 N N . GLU A 1 98 ? 21.829 28.341 104.367 1.00 28.76 98 GLU A N 1
ATOM 653 C CA . GLU A 1 98 ? 20.784 28.737 105.307 1.00 29.90 98 GLU A CA 1
ATOM 654 C C . GLU A 1 98 ? 21.300 29.214 106.662 1.00 30.90 98 GLU A C 1
ATOM 655 O O . GLU A 1 98 ? 20.567 29.854 107.415 1.00 30.96 98 GLU A O 1
ATOM 661 N N . GLU A 1 99 ? 22.547 28.896 106.985 1.00 32.55 99 GLU A N 1
ATOM 662 C CA . GLU A 1 99 ? 23.111 29.332 108.255 1.00 34.79 99 GLU A CA 1
ATOM 663 C C . GLU A 1 99 ? 23.778 30.688 108.096 1.00 34.08 99 GLU A C 1
ATOM 664 O O . GLU A 1 99 ? 24.043 31.377 109.081 1.00 35.02 99 GLU A O 1
ATOM 670 N N . LYS A 1 100 ? 24.031 31.067 106.846 1.00 32.58 100 LYS A N 1
ATOM 671 C CA . LYS A 1 100 ? 24.679 32.335 106.534 1.00 31.98 100 LYS A CA 1
ATOM 672 C C . LYS A 1 100 ? 23.709 33.389 105.998 1.00 31.09 100 LYS A C 1
ATOM 673 O O . LYS A 1 100 ? 23.978 34.582 106.088 1.00 31.24 100 LYS A O 1
ATOM 679 N N . PHE A 1 101 ? 22.586 32.952 105.440 1.00 30.19 101 PHE A N 1
ATOM 680 C CA . PHE A 1 101 ? 21.612 33.885 104.871 1.00 29.33 101 PHE A CA 1
ATOM 681 C C . PHE A 1 101 ? 20.166 33.538 105.196 1.00 28.49 101 PHE A C 1
ATOM 682 O O . PHE A 1 101 ? 19.870 32.487 105.761 1.00 27.18 101 PHE A O 1
ATOM 690 N N . ALA A 1 102 ? 19.266 34.435 104.816 1.00 27.75 102 ALA A N 1
ATOM 691 C CA . ALA A 1 102 ? 17.842 34.218 105.014 1.00 25.65 102 ALA A CA 1
ATOM 692 C C . ALA A 1 102 ? 17.216 34.044 103.633 1.00 25.45 102 ALA A C 1
ATOM 693 O O . ALA A 1 102 ? 17.298 34.934 102.789 1.00 25.90 102 ALA A O 1
ATOM 695 N N . PHE A 1 103 ? 16.603 32.891 103.403 1.00 22.26 103 PHE A N 1
ATOM 696 C CA . PHE A 1 103 ? 15.956 32.611 102.128 1.00 18.92 103 PHE A CA 1
ATOM 697 C C . PHE A 1 103 ? 14.459 32.856 102.225 1.00 17.51 103 PHE A C 1
ATOM 698 O O . PHE A 1 103 ? 13.870 32.770 103.302 1.00 16.71 103 PHE A O 1
ATOM 706 N N . SER A 1 104 ? 13.845 33.157 101.089 1.00 14.34 104 SER A N 1
ATOM 707 C CA . SER A 1 104 ? 12.405 33.334 101.047 1.00 12.82 104 SER A CA 1
ATOM 708 C C . SER A 1 104 ? 11.922 31.904 100.837 1.00 13.69 104 SER A C 1
ATOM 709 O O . SER A 1 104 ? 12.738 30.994 100.698 1.00 11.63 104 SER A O 1
ATOM 712 N N . THR A 1 105 ? 10.613 31.692 100.833 1.00 14.13 105 THR A N 1
ATOM 713 C CA . THR A 1 105 ? 10.103 30.361 100.567 1.00 14.08 105 THR A CA 1
ATOM 714 C C . THR A 1 105 ? 10.542 30.133 99.120 1.00 13.12 105 THR A C 1
ATOM 715 O O . THR A 1 105 ? 10.748 31.090 98.376 1.00 13.41 105 THR A O 1
ATOM 719 N N . PRO A 1 106 ? 10.715 28.872 98.707 1.00 12.04 106 PRO A N 1
ATOM 720 C CA . PRO A 1 106 ? 11.144 28.603 97.331 1.00 12.76 106 PRO A CA 1
ATOM 721 C C . PRO A 1 106 ? 10.068 28.913 96.289 1.00 13.86 106 PRO A C 1
ATOM 722 O O . PRO A 1 106 ? 8.877 28.803 96.571 1.00 13.26 106 PRO A O 1
ATOM 726 N N . TYR A 1 107 ? 10.492 29.315 95.093 1.00 13.91 107 TYR A N 1
ATOM 727 C CA . TYR A 1 107 ? 9.545 29.583 94.019 1.00 15.53 107 TYR A CA 1
ATOM 728 C C . TYR A 1 107 ? 9.863 28.782 92.751 1.00 16.64 107 TYR A C 1
ATOM 729 O O . TYR A 1 107 ? 9.293 29.022 91.685 1.00 19.39 107 TYR A O 1
ATOM 738 N N . LYS A 1 108 ? 10.775 27.824 92.881 1.00 15.97 108 LYS A N 1
ATOM 739 C CA . LYS A 1 108 ? 11.135 26.940 91.777 1.00 15.60 108 LYS A CA 1
ATOM 740 C C . LYS A 1 108 ? 11.739 25.652 92.317 1.00 15.33 108 LYS A C 1
ATOM 741 O O . LYS A 1 108 ? 12.622 25.678 93.171 1.00 13.98 108 LYS A O 1
ATOM 747 N N . TYR A 1 109 ? 11.237 24.528 91.818 1.00 15.14 109 TYR A N 1
ATOM 748 C CA . TYR A 1 109 ? 11.721 23.215 92.214 1.00 14.89 109 TYR A CA 1
ATOM 749 C C . TYR A 1 109 ? 12.091 22.491 90.927 1.00 15.23 109 TYR A C 1
ATOM 750 O O . TYR A 1 109 ? 11.355 22.545 89.943 1.00 13.36 109 TYR A O 1
ATOM 759 N N . SER A 1 110 ? 13.232 21.820 90.927 1.00 13.67 110 SER A N 1
ATOM 760 C CA . SER A 1 110 ? 13.659 21.118 89.737 1.00 13.46 110 SER A CA 1
ATOM 761 C C . SER A 1 110 ? 14.630 20.009 90.113 1.00 13.81 110 SER A C 1
ATOM 762 O O . SER A 1 110 ? 14.801 19.684 91.291 1.00 14.66 110 SER A O 1
ATOM 765 N N . TYR A 1 111 ? 15.238 19.425 89.091 1.00 13.40 111 TYR A N 1
ATOM 766 C CA . TYR A 1 111 ? 16.213 18.355 89.238 1.00 14.68 111 TYR A CA 1
ATOM 767 C C . TYR A 1 111 ? 16.885 18.174 87.873 1.00 12.88 111 TYR A C 1
ATOM 768 O O . TYR A 1 111 ? 16.396 18.684 86.867 1.00 11.23 111 TYR A O 1
ATOM 777 N N . GLY A 1 112 ? 18.008 17.468 87.844 1.00 12.05 112 GLY A N 1
ATOM 778 C CA . GLY A 1 112 ? 18.704 17.261 86.590 1.00 12.19 112 GLY A CA 1
ATOM 779 C C . GLY A 1 112 ? 18.168 16.088 85.789 1.00 12.70 112 GLY A C 1
ATOM 780 O O . GLY A 1 112 ? 17.574 15.165 86.343 1.00 10.96 112 GLY A O 1
ATOM 781 N N . THR A 1 113 ? 18.369 16.130 84.475 1.00 11.29 113 THR A N 1
ATOM 782 C CA . THR A 1 113 ? 17.921 15.054 83.607 1.00 10.92 113 THR A CA 1
ATOM 783 C C . THR A 1 113 ? 18.947 14.882 82.502 1.00 12.22 113 THR A C 1
ATOM 784 O O . THR A 1 113 ? 20.021 15.480 82.548 1.00 14.13 113 THR A O 1
ATOM 788 N N . ALA A 1 114 ? 18.622 14.053 81.519 1.00 11.82 114 ALA A N 1
ATOM 789 C CA . ALA A 1 114 ? 19.524 13.804 80.410 1.00 12.61 114 ALA A CA 1
ATOM 790 C C . ALA A 1 114 ? 18.788 13.795 79.080 1.00 11.52 114 ALA A C 1
ATOM 791 O O . ALA A 1 114 ? 17.696 13.242 78.962 1.00 13.61 114 ALA A O 1
ATOM 793 N N . ILE A 1 115 ? 19.385 14.424 78.080 1.00 12.76 115 ILE A N 1
ATOM 794 C CA . ILE A 1 115 ? 18.810 14.421 76.752 1.00 12.30 115 ILE A CA 1
ATOM 795 C C . ILE A 1 115 ? 19.624 13.393 75.981 1.00 12.07 115 ILE A C 1
ATOM 796 O O . ILE A 1 115 ? 20.854 13.434 75.977 1.00 12.42 115 ILE A O 1
ATOM 801 N N . VAL A 1 116 ? 18.922 12.455 75.360 1.00 12.25 116 VAL A N 1
ATOM 802 C CA . VAL A 1 116 ? 19.547 11.388 74.589 1.00 10.29 116 VAL A CA 1
ATOM 803 C C . VAL A 1 116 ? 18.789 11.290 73.268 1.00 12.81 116 VAL A C 1
ATOM 804 O O . VAL A 1 116 ? 17.859 12.061 73.040 1.00 12.19 116 VAL A O 1
ATOM 808 N N . ARG A 1 117 ? 19.185 10.364 72.397 1.00 12.45 117 ARG A N 1
ATOM 809 C CA . ARG A 1 117 ? 18.490 10.198 71.126 1.00 12.05 117 ARG A CA 1
ATOM 810 C C . ARG A 1 117 ? 17.081 9.655 71.348 1.00 11.28 117 ARG A C 1
ATOM 811 O O . ARG A 1 117 ? 16.856 8.837 72.235 1.00 9.64 117 ARG A O 1
ATOM 819 N N . LYS A 1 118 ? 16.133 10.119 70.538 1.00 12.25 118 LYS A N 1
ATOM 820 C CA . LYS A 1 118 ? 14.751 9.666 70.652 1.00 11.90 118 LYS A CA 1
ATOM 821 C C . LYS A 1 118 ? 14.579 8.227 70.163 1.00 12.83 118 LYS A C 1
ATOM 822 O O . LYS A 1 118 ? 13.794 7.465 70.736 1.00 10.56 118 LYS A O 1
ATOM 828 N N . ASP A 1 119 ? 15.315 7.848 69.118 1.00 13.26 119 ASP A N 1
ATOM 829 C CA . ASP A 1 119 ? 15.185 6.498 68.570 1.00 13.87 119 ASP A CA 1
ATOM 830 C C . ASP A 1 119 ? 15.775 5.357 69.399 1.00 13.69 119 ASP A C 1
ATOM 831 O O . ASP A 1 119 ? 15.185 4.284 69.453 1.00 11.21 119 ASP A O 1
ATOM 836 N N . ASP A 1 120 ? 16.925 5.558 70.037 1.00 14.18 120 ASP A N 1
ATOM 837 C CA . ASP A 1 120 ? 17.497 4.481 70.853 1.00 14.93 120 ASP A CA 1
ATOM 838 C C . ASP A 1 120 ? 17.934 4.918 72.251 1.00 15.62 120 ASP A C 1
ATOM 839 O O . ASP A 1 120 ? 18.606 4.169 72.966 1.00 15.39 120 ASP A O 1
ATOM 844 N N . LEU A 1 121 ? 17.548 6.131 72.637 1.00 14.67 121 LEU A N 1
ATOM 845 C CA . LEU A 1 121 ? 17.897 6.663 73.948 1.00 13.00 121 LEU A CA 1
ATOM 846 C C . LEU A 1 121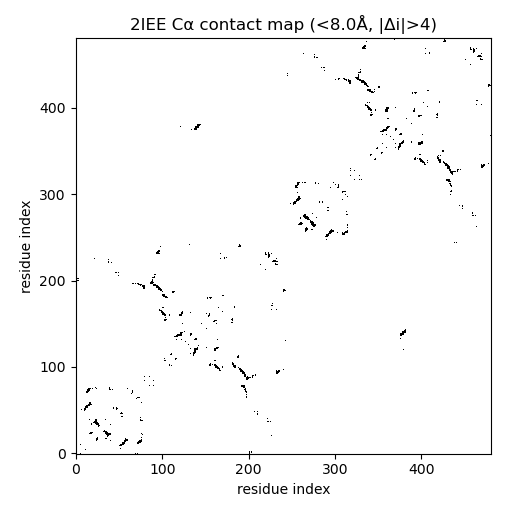 ? 19.400 6.580 74.189 1.00 13.05 121 LEU A C 1
ATOM 847 O O . LEU A 1 121 ? 19.849 6.519 75.334 1.00 13.33 121 LEU A O 1
ATOM 852 N N . SER A 1 122 ? 20.166 6.577 73.100 1.00 12.13 122 SER A N 1
ATOM 853 C CA . SER A 1 122 ? 21.624 6.509 73.159 1.00 13.21 122 SER A CA 1
ATOM 854 C C . SER A 1 122 ? 22.151 5.291 73.928 1.00 13.11 122 SER A C 1
ATOM 855 O O . SER A 1 122 ? 23.247 5.331 74.492 1.00 13.94 122 SER A O 1
ATOM 858 N N . GLY A 1 123 ? 21.367 4.216 73.947 1.00 13.57 123 GLY A N 1
ATOM 859 C CA . GLY A 1 123 ? 21.775 2.998 74.630 1.00 12.02 123 GLY A CA 1
ATOM 860 C C . GLY A 1 123 ? 21.916 3.159 76.131 1.00 14.39 123 GLY A C 1
ATOM 861 O O . GLY A 1 123 ? 22.615 2.388 76.793 1.00 15.22 123 GLY A O 1
ATOM 862 N N . ILE A 1 124 ? 21.243 4.166 76.671 1.00 14.15 124 ILE A N 1
ATOM 863 C CA . ILE A 1 124 ? 21.302 4.451 78.097 1.00 15.05 124 ILE A CA 1
ATOM 864 C C . ILE A 1 124 ? 20.011 4.058 78.816 1.00 15.28 124 ILE A C 1
ATOM 865 O O . ILE A 1 124 ? 18.916 4.408 78.366 1.00 14.89 124 ILE A O 1
ATOM 870 N N . LYS A 1 125 ? 20.144 3.326 79.923 1.00 14.03 125 LYS A N 1
ATOM 871 C CA . LYS A 1 125 ? 18.984 2.916 80.714 1.00 14.86 125 LYS A CA 1
ATOM 872 C C . LYS A 1 125 ? 18.985 3.599 82.086 1.00 16.57 125 LYS A C 1
ATOM 873 O O . LYS A 1 125 ? 17.940 4.035 82.578 1.00 16.50 125 LYS A O 1
ATOM 879 N N . THR A 1 126 ? 20.160 3.681 82.703 1.00 15.49 126 THR A N 1
ATOM 880 C CA . THR A 1 126 ? 20.300 4.317 84.014 1.00 15.25 126 THR A CA 1
ATOM 881 C C . THR A 1 126 ? 21.576 5.157 83.984 1.00 16.42 126 THR A C 1
ATOM 882 O O . THR A 1 126 ? 22.337 5.103 83.013 1.00 16.65 126 THR A O 1
ATOM 886 N N . LEU A 1 127 ? 21.822 5.923 85.041 1.00 17.20 127 LEU A N 1
ATOM 887 C CA . LEU A 1 127 ? 23.023 6.752 85.093 1.00 18.18 127 LEU A CA 1
ATOM 888 C C . LEU A 1 127 ? 24.278 5.911 84.907 1.00 18.11 127 LEU A C 1
ATOM 889 O O . LEU A 1 127 ? 25.250 6.353 84.296 1.00 16.06 127 LEU A O 1
ATOM 894 N N . LYS A 1 128 ? 24.251 4.691 85.431 1.00 16.06 128 LYS A N 1
ATOM 895 C CA . LYS A 1 128 ? 25.391 3.794 85.307 1.00 17.86 128 LYS A CA 1
ATOM 896 C C . LYS A 1 128 ? 25.810 3.574 83.850 1.00 16.39 128 LYS A C 1
ATOM 897 O O . LYS A 1 128 ? 26.984 3.334 83.579 1.00 14.32 128 LYS A O 1
ATOM 903 N N . ASP A 1 129 ? 24.855 3.653 82.921 1.00 15.32 129 ASP A N 1
ATOM 904 C CA . ASP A 1 129 ? 25.156 3.437 81.506 1.00 16.89 129 ASP A CA 1
ATOM 905 C C . ASP A 1 129 ? 25.873 4.608 80.839 1.00 17.00 129 ASP A C 1
ATOM 906 O O . ASP A 1 129 ? 26.224 4.547 79.657 1.00 18.46 129 ASP A O 1
ATOM 911 N N . LEU A 1 130 ? 26.094 5.673 81.597 1.00 17.41 130 LEU A N 1
ATOM 912 C CA . LEU A 1 130 ? 26.798 6.839 81.082 1.00 17.34 130 LEU A CA 1
ATOM 913 C C . LEU A 1 130 ? 28.267 6.478 80.877 1.00 18.29 130 LEU A C 1
ATOM 914 O O . LEU A 1 130 ? 29.002 7.178 80.178 1.00 17.98 130 LEU A O 1
ATOM 919 N N . LYS A 1 131 ? 28.690 5.375 81.488 1.00 18.96 131 LYS A N 1
ATOM 920 C CA . LYS A 1 131 ? 30.075 4.920 81.380 1.00 20.56 131 LYS A CA 1
ATOM 921 C C . LYS A 1 131 ? 30.501 4.708 79.929 1.00 19.77 131 LYS A C 1
ATOM 922 O O . LYS A 1 131 ? 29.932 3.877 79.220 1.00 19.42 131 LYS A O 1
ATOM 928 N N . GLY A 1 132 ? 31.499 5.470 79.492 1.00 18.39 132 GLY A N 1
ATOM 929 C CA . GLY A 1 132 ? 31.986 5.337 78.133 1.00 17.29 132 GLY A CA 1
ATOM 930 C C . GLY A 1 132 ? 31.213 6.139 77.100 1.00 18.61 132 GLY A C 1
ATOM 931 O O . GLY A 1 132 ? 31.576 6.153 75.923 1.00 17.61 132 GLY A O 1
ATOM 932 N N . LYS A 1 133 ? 30.151 6.809 77.527 1.00 16.31 133 LYS A N 1
ATOM 933 C CA . LYS A 1 133 ? 29.356 7.603 76.604 1.00 17.30 133 LYS A CA 1
ATOM 934 C C . LYS A 1 133 ? 29.958 8.980 76.400 1.00 17.65 133 LYS A C 1
ATOM 935 O O . LYS A 1 133 ? 30.730 9.457 77.227 1.00 16.93 133 LYS A O 1
ATOM 941 N N . LYS A 1 134 ? 29.601 9.617 75.289 1.00 17.40 134 LYS A N 1
ATOM 942 C CA . LYS A 1 134 ? 30.098 10.949 74.992 1.00 16.21 134 LYS A CA 1
ATOM 943 C C . LYS A 1 134 ? 29.122 11.980 75.548 1.00 16.52 134 LYS A C 1
ATOM 944 O O . LYS A 1 134 ? 28.013 12.143 75.033 1.00 15.95 134 LYS A O 1
ATOM 950 N N . ALA A 1 135 ? 29.541 12.659 76.614 1.00 15.13 135 ALA A N 1
ATOM 951 C CA . ALA A 1 135 ? 28.721 13.671 77.269 1.00 16.85 135 ALA A CA 1
ATOM 952 C C . ALA A 1 135 ? 29.151 15.088 76.890 1.00 19.02 135 ALA A C 1
ATOM 953 O O . ALA A 1 135 ? 30.340 15.425 76.910 1.00 17.69 135 ALA A O 1
ATOM 955 N N . ALA A 1 136 ? 28.174 15.918 76.543 1.00 22.34 136 ALA A N 1
ATOM 956 C CA . ALA A 1 136 ? 28.452 17.290 76.141 1.00 26.66 136 ALA A CA 1
ATOM 957 C C . ALA A 1 136 ? 27.689 18.309 76.975 1.00 29.64 136 ALA A C 1
ATOM 958 O O . ALA A 1 136 ? 26.758 17.959 77.708 1.00 30.22 136 ALA A O 1
ATOM 960 N N . GLY A 1 137 ? 28.093 19.571 76.845 1.00 32.48 137 GLY A N 1
ATOM 961 C CA . GLY A 1 137 ? 27.473 20.656 77.588 1.00 34.78 137 GLY A CA 1
ATOM 962 C C . GLY A 1 137 ? 28.537 21.481 78.296 1.00 37.01 137 GLY A C 1
ATOM 963 O O . GLY A 1 137 ? 29.728 21.249 78.093 1.00 35.79 137 GLY A O 1
ATOM 964 N N . ALA A 1 138 ? 28.118 22.437 79.127 1.00 39.66 138 ALA A N 1
ATOM 965 C CA . ALA A 1 138 ? 29.053 23.292 79.861 1.00 41.03 138 ALA A CA 1
ATOM 966 C C . ALA A 1 138 ? 30.105 22.470 80.599 1.00 41.73 138 ALA A C 1
ATOM 967 O O . ALA A 1 138 ? 29.790 21.474 81.251 1.00 43.10 138 ALA A O 1
ATOM 969 N N . ALA A 1 139 ? 31.353 22.917 80.508 1.00 42.17 139 ALA A N 1
ATOM 970 C CA . ALA A 1 139 ? 32.487 22.227 81.116 1.00 41.84 139 ALA A CA 1
ATOM 971 C C . ALA A 1 139 ? 32.582 22.177 82.644 1.00 41.67 139 ALA A C 1
ATOM 972 O O . ALA A 1 139 ? 32.834 21.114 83.210 1.00 42.25 139 ALA A O 1
ATOM 974 N N . THR A 1 140 ? 32.398 23.309 83.318 1.00 40.77 140 THR A N 1
ATOM 975 C CA . THR A 1 140 ? 32.526 23.322 84.773 1.00 39.13 140 THR A CA 1
ATOM 976 C C . THR A 1 140 ? 31.243 23.527 85.568 1.00 37.52 140 THR A C 1
ATOM 977 O O . THR A 1 140 ? 31.110 24.494 86.322 1.00 38.35 140 THR A O 1
ATOM 981 N N . THR A 1 141 ? 30.304 22.605 85.404 1.00 33.41 141 THR A N 1
ATOM 982 C CA . THR A 1 141 ? 29.047 22.667 86.129 1.00 29.17 141 THR A CA 1
ATOM 983 C C . THR A 1 141 ? 28.901 21.358 86.884 1.00 27.51 141 THR A C 1
ATOM 984 O O . THR A 1 141 ? 29.626 20.389 86.628 1.00 25.96 141 THR A O 1
ATOM 988 N N . VAL A 1 142 ? 27.959 21.328 87.814 1.00 25.33 142 VAL A N 1
ATOM 989 C CA . VAL A 1 142 ? 27.713 20.133 88.591 1.00 23.32 142 VAL A CA 1
ATOM 990 C C . VAL A 1 142 ? 27.185 19.040 87.658 1.00 21.09 142 VAL A C 1
ATOM 991 O O . VAL A 1 142 ? 27.336 17.851 87.928 1.00 19.49 142 VAL A O 1
ATOM 995 N N . TYR A 1 143 ? 26.577 19.452 86.550 1.00 18.20 143 TYR A N 1
ATOM 996 C CA . TYR A 1 143 ? 26.041 18.500 85.584 1.00 21.18 143 TYR A CA 1
ATOM 997 C C . TYR A 1 143 ? 27.153 17.688 84.913 1.00 21.82 143 TYR A C 1
ATOM 998 O O . TYR A 1 143 ? 27.015 16.476 84.740 1.00 21.54 143 TYR A O 1
ATOM 1015 N N . GLU A 1 145 ? 30.029 17.236 86.197 1.00 26.01 145 GLU A N 1
ATOM 1016 C CA . GLU A 1 145 ? 30.662 16.508 87.285 1.00 26.45 145 GLU A CA 1
ATOM 1017 C C . GLU A 1 145 ? 29.921 15.181 87.461 1.00 25.14 145 GLU A C 1
ATOM 1018 O O . GLU A 1 145 ? 30.530 14.135 87.703 1.00 23.54 145 GLU A O 1
ATOM 1024 N N . VAL A 1 146 ? 28.599 15.235 87.342 1.00 22.81 146 VAL A N 1
ATOM 1025 C CA . VAL A 1 146 ? 27.780 14.040 87.463 1.00 19.41 146 VAL A CA 1
ATOM 1026 C C . VAL A 1 146 ? 28.219 13.051 86.386 1.00 19.86 146 VAL A C 1
ATOM 1027 O O . VAL A 1 146 ? 28.501 11.889 86.671 1.00 18.72 146 VAL A O 1
ATOM 1031 N N . ALA A 1 147 ? 28.290 13.532 85.150 1.00 20.31 147 ALA A N 1
ATOM 1032 C CA . ALA A 1 147 ? 28.692 12.701 84.020 1.00 22.27 147 ALA A CA 1
ATOM 1033 C C . ALA A 1 147 ? 30.033 12.032 84.289 1.00 23.17 147 ALA A C 1
ATOM 1034 O O . ALA A 1 147 ? 30.202 10.839 84.036 1.00 24.42 147 ALA A O 1
ATOM 1036 N N . ARG A 1 148 ? 30.985 12.802 84.808 1.00 23.45 148 ARG A N 1
ATOM 1037 C CA . ARG A 1 148 ? 32.307 12.261 85.102 1.00 25.16 148 ARG A CA 1
ATOM 1038 C C . ARG A 1 148 ? 32.257 11.168 86.165 1.00 23.37 148 ARG A C 1
ATOM 1039 O O . ARG A 1 148 ? 32.895 10.126 86.019 1.00 23.24 148 ARG A O 1
ATOM 1047 N N . LYS A 1 149 ? 31.496 11.408 87.228 1.00 23.00 149 LYS A N 1
ATOM 1048 C CA . LYS A 1 149 ? 31.361 10.439 88.313 1.00 23.96 149 LYS A CA 1
ATOM 1049 C C . LYS A 1 149 ? 30.930 9.080 87.785 1.00 22.64 149 LYS A C 1
ATOM 1050 O O . LYS A 1 149 ? 31.249 8.049 88.367 1.00 24.10 149 LYS A O 1
ATOM 1056 N N . TYR A 1 150 ? 30.198 9.085 86.678 1.00 21.75 150 TYR A N 1
ATOM 1057 C CA . TYR A 1 150 ? 29.718 7.847 86.093 1.00 19.75 150 TYR A CA 1
ATOM 1058 C C . TYR A 1 150 ? 30.568 7.321 84.944 1.00 19.39 150 TYR A C 1
ATOM 1059 O O . TYR A 1 150 ? 30.188 6.364 84.273 1.00 20.47 150 TYR A O 1
ATOM 1068 N N . GLY A 1 151 ? 31.720 7.946 84.722 1.00 17.71 151 GLY A N 1
ATOM 1069 C CA . GLY A 1 151 ? 32.627 7.480 83.688 1.00 17.21 151 GLY A CA 1
ATOM 1070 C C . GLY A 1 151 ? 32.356 7.879 82.255 1.00 17.84 151 GLY A C 1
ATOM 1071 O O . GLY A 1 151 ? 32.789 7.189 81.330 1.00 16.13 151 GLY A O 1
ATOM 1072 N N . ALA A 1 152 ? 31.660 8.992 82.058 1.00 17.16 152 ALA A N 1
ATOM 1073 C CA . ALA A 1 152 ? 31.356 9.452 80.709 1.00 16.46 152 ALA A CA 1
ATOM 1074 C C . ALA A 1 152 ? 32.541 10.207 80.124 1.00 15.99 152 ALA A C 1
ATOM 1075 O O . ALA A 1 152 ? 33.302 10.840 80.852 1.00 16.75 152 ALA A O 1
ATOM 1077 N N . LYS A 1 153 ? 32.708 10.119 78.811 1.00 14.44 153 LYS A N 1
ATOM 1078 C CA . LYS A 1 153 ? 33.782 10.834 78.138 1.00 15.74 153 LYS A CA 1
ATOM 1079 C C . LYS A 1 153 ? 33.285 12.262 77.983 1.00 17.05 153 LYS A C 1
ATOM 1080 O O . LYS A 1 153 ? 32.183 12.486 77.478 1.00 18.47 153 LYS A O 1
ATOM 1086 N N . GLU A 1 154 ? 34.077 13.232 78.418 1.00 17.21 154 GLU A N 1
ATOM 1087 C CA . GLU A 1 154 ? 33.656 14.617 78.278 1.00 19.24 154 GLU A CA 1
ATOM 1088 C C . GLU A 1 154 ? 34.033 15.124 76.894 1.00 18.23 154 GLU A C 1
ATOM 1089 O O . GLU A 1 154 ? 35.176 14.986 76.467 1.00 19.13 154 GLU A O 1
ATOM 1095 N N . VAL A 1 155 ? 33.067 15.698 76.187 1.00 18.69 155 VAL A N 1
ATOM 1096 C CA . VAL A 1 155 ? 33.332 16.219 74.853 1.00 19.43 155 VAL A CA 1
ATOM 1097 C C . VAL A 1 155 ? 33.688 17.699 74.941 1.00 20.28 155 VAL A C 1
ATOM 1098 O O . VAL A 1 155 ? 32.931 18.499 75.492 1.00 19.09 155 VAL A O 1
ATOM 1102 N N . ILE A 1 156 ? 34.852 18.055 74.410 1.00 20.99 156 ILE A N 1
ATOM 1103 C CA . ILE A 1 156 ? 35.301 19.442 74.437 1.00 24.11 156 ILE A CA 1
ATOM 1104 C C . ILE A 1 156 ? 34.909 20.194 73.175 1.00 24.50 156 ILE A C 1
ATOM 1105 O O . ILE A 1 156 ? 35.343 19.845 72.080 1.00 25.80 156 ILE A O 1
ATOM 1110 N N . TYR A 1 157 ? 34.086 21.224 73.338 1.00 26.48 157 TYR A N 1
ATOM 1111 C CA . TYR A 1 157 ? 33.652 22.050 72.216 1.00 28.30 157 TYR A CA 1
ATOM 1112 C C . TYR A 1 157 ? 34.405 23.375 72.234 1.00 31.41 157 TYR A C 1
ATOM 1113 O O . TYR A 1 157 ? 34.709 23.912 73.301 1.00 31.59 157 TYR A O 1
ATOM 1122 N N . ASP A 1 158 ? 34.699 23.908 71.055 1.00 34.78 158 ASP A N 1
ATOM 1123 C CA . ASP A 1 158 ? 35.408 25.175 70.962 1.00 39.06 158 ASP A CA 1
ATOM 1124 C C . ASP A 1 158 ? 34.476 26.297 71.405 1.00 41.05 158 ASP A C 1
ATOM 1125 O O . ASP A 1 158 ? 34.742 26.992 72.385 1.00 43.01 158 ASP A O 1
ATOM 1130 N N . ASN A 1 159 ? 33.376 26.460 70.683 1.00 42.01 159 ASN A N 1
ATOM 1131 C CA . ASN A 1 159 ? 32.396 27.490 71.004 1.00 43.34 159 ASN A CA 1
ATOM 1132 C C . ASN A 1 159 ? 31.131 27.188 70.215 1.00 42.43 159 ASN A C 1
ATOM 1133 O O . ASN A 1 159 ? 30.899 27.763 69.154 1.00 42.06 159 ASN A O 1
ATOM 1138 N N . ALA A 1 160 ? 30.317 26.281 70.742 1.00 42.00 160 ALA A N 1
ATOM 1139 C CA . ALA A 1 160 ? 29.094 25.870 70.069 1.00 41.31 160 ALA A CA 1
ATOM 1140 C C . ALA A 1 160 ? 27.825 26.489 70.632 1.00 40.06 160 ALA A C 1
ATOM 1141 O O . ALA A 1 160 ? 27.846 27.162 71.660 1.00 41.40 160 ALA A O 1
ATOM 1143 N N . THR A 1 161 ? 26.718 26.243 69.941 1.00 38.26 161 THR A N 1
ATOM 1144 C CA . THR A 1 161 ? 25.417 26.747 70.346 1.00 37.12 161 THR A CA 1
ATOM 1145 C C . THR A 1 161 ? 24.556 25.593 70.845 1.00 37.56 161 THR A C 1
ATOM 1146 O O . THR A 1 161 ? 24.913 24.429 70.682 1.00 36.95 161 THR A O 1
ATOM 1150 N N . ASN A 1 162 ? 23.418 25.924 71.446 1.00 38.31 162 ASN A N 1
ATOM 1151 C CA . ASN A 1 162 ? 22.504 24.916 71.967 1.00 38.38 162 ASN A CA 1
ATOM 1152 C C . ASN A 1 162 ? 22.015 24.018 70.845 1.00 35.71 162 ASN A C 1
ATOM 1153 O O . ASN A 1 162 ? 21.874 22.808 71.021 1.00 35.78 162 ASN A O 1
ATOM 1158 N N . GLU A 1 163 ? 21.748 24.616 69.692 1.00 32.75 163 GLU A N 1
ATOM 1159 C CA . GLU A 1 163 ? 21.274 23.860 68.545 1.00 31.77 163 GLU A CA 1
ATOM 1160 C C . GLU A 1 163 ? 22.333 22.863 68.095 1.00 30.05 163 GLU A C 1
ATOM 1161 O O . GLU A 1 163 ? 22.017 21.734 67.711 1.00 29.56 163 GLU A O 1
ATOM 1167 N N . GLN A 1 164 ? 23.592 23.280 68.154 1.00 28.79 164 GLN A N 1
ATOM 1168 C CA . GLN A 1 164 ? 24.694 22.420 67.748 1.00 27.48 164 GLN A CA 1
ATOM 1169 C C . GLN A 1 164 ? 24.809 21.215 68.677 1.00 24.96 164 GLN A C 1
ATOM 1170 O O . GLN A 1 164 ? 24.920 20.078 68.223 1.00 24.13 164 GLN A O 1
ATOM 1176 N N . TYR A 1 165 ? 24.781 21.470 69.980 1.00 23.18 165 TYR A N 1
ATOM 1177 C CA . TYR A 1 165 ? 24.868 20.398 70.961 1.00 22.31 165 TYR A CA 1
ATOM 1178 C C . TYR A 1 165 ? 23.776 19.359 70.720 1.00 19.11 165 TYR A C 1
ATOM 1179 O O . TYR A 1 165 ? 24.035 18.160 70.696 1.00 17.70 165 TYR A O 1
ATOM 1188 N N . LEU A 1 166 ? 22.551 19.832 70.535 1.00 17.92 166 LEU A N 1
ATOM 1189 C CA . LEU A 1 166 ? 21.414 18.946 70.328 1.00 17.25 166 LEU A CA 1
ATOM 1190 C C . LEU A 1 166 ? 21.508 18.118 69.043 1.00 16.86 166 LEU A C 1
ATOM 1191 O O . LEU A 1 166 ? 21.203 16.926 69.051 1.00 16.16 166 LEU A O 1
ATOM 1196 N N . LYS A 1 167 ? 21.935 18.740 67.947 1.00 17.21 167 LYS A N 1
ATOM 1197 C CA . LYS A 1 167 ? 22.047 18.019 66.680 1.00 16.78 167 LYS A CA 1
ATOM 1198 C C . LYS A 1 167 ? 23.111 16.931 66.708 1.00 14.34 167 LYS A C 1
ATOM 1199 O O . LYS A 1 167 ? 22.963 15.901 66.053 1.00 15.03 167 LYS A O 1
ATOM 1205 N N . ASP A 1 168 ? 24.182 17.158 67.463 1.00 15.20 168 ASP A N 1
ATOM 1206 C CA . ASP A 1 168 ? 25.250 16.173 67.564 1.00 13.86 168 ASP A CA 1
ATOM 1207 C C . ASP A 1 168 ? 24.755 14.943 68.310 1.00 14.14 168 ASP A C 1
ATOM 1208 O O . ASP A 1 168 ? 25.242 13.832 68.093 1.00 14.16 168 ASP A O 1
ATOM 1213 N N . VAL A 1 169 ? 23.796 15.143 69.207 1.00 14.74 169 VAL A N 1
ATOM 1214 C CA . VAL A 1 169 ? 23.231 14.017 69.931 1.00 14.41 169 VAL A CA 1
ATOM 1215 C C . VAL A 1 169 ? 22.392 13.253 68.912 1.00 14.35 169 VAL A C 1
ATOM 1216 O O . VAL A 1 169 ? 22.546 12.040 68.741 1.00 14.45 169 VAL A O 1
ATOM 1220 N N . ALA A 1 170 ? 21.516 13.987 68.233 1.00 14.10 170 ALA A N 1
ATOM 1221 C CA . ALA A 1 170 ? 20.635 13.415 67.217 1.00 17.27 170 ALA A CA 1
ATOM 1222 C C . ALA A 1 170 ? 21.437 12.709 66.130 1.00 16.78 170 ALA A C 1
ATOM 1223 O O . ALA A 1 170 ? 21.049 11.652 65.651 1.00 18.11 170 ALA A O 1
ATOM 1225 N N . ASN A 1 171 ? 22.560 13.308 65.758 1.00 18.56 171 ASN A N 1
ATOM 1226 C CA . ASN A 1 171 ? 23.433 12.770 64.717 1.00 20.45 171 ASN A CA 1
ATOM 1227 C C . ASN A 1 171 ? 24.233 11.557 65.138 1.00 17.26 171 ASN A C 1
ATOM 1228 O O . ASN A 1 171 ? 24.725 10.819 64.293 1.00 17.01 171 ASN A O 1
ATOM 1233 N N . GLY A 1 172 ? 24.383 11.367 66.439 1.00 16.31 172 GLY A N 1
ATOM 1234 C CA . GLY A 1 172 ? 25.173 10.249 66.915 1.00 15.99 172 GLY A CA 1
ATOM 1235 C C . GLY A 1 172 ? 26.623 10.659 67.133 1.00 15.03 172 GLY A C 1
ATOM 1236 O O . GLY A 1 172 ? 27.452 9.822 67.473 1.00 14.58 172 GLY A O 1
ATOM 1237 N N . ARG A 1 173 ? 26.937 11.939 66.926 1.00 14.26 173 ARG A N 1
ATOM 1238 C CA . ARG A 1 173 ? 28.300 12.431 67.133 1.00 14.05 173 ARG A CA 1
ATOM 1239 C C . ARG A 1 173 ? 28.606 12.462 68.635 1.00 13.58 173 ARG A C 1
ATOM 1240 O O . ARG A 1 173 ? 29.751 12.285 69.047 1.00 15.15 173 ARG A O 1
ATOM 1248 N N . THR A 1 174 ? 27.574 12.703 69.441 1.00 12.54 174 THR A N 1
ATOM 1249 C CA . THR A 1 174 ? 27.691 12.674 70.896 1.00 10.14 174 THR A CA 1
ATOM 1250 C C . THR A 1 174 ? 26.541 11.788 71.369 1.00 12.13 174 THR A C 1
ATOM 1251 O O . THR A 1 174 ? 25.696 11.385 70.563 1.00 10.63 174 THR A O 1
ATOM 1255 N N . ASP A 1 175 ? 26.489 11.490 72.663 1.00 12.17 175 ASP A N 1
ATOM 1256 C CA . ASP A 1 175 ? 25.441 10.612 73.173 1.00 11.69 175 ASP A CA 1
ATOM 1257 C C . ASP A 1 175 ? 24.450 11.200 74.159 1.00 12.92 175 ASP A C 1
ATOM 1258 O O . ASP A 1 175 ? 23.260 10.883 74.117 1.00 12.16 175 ASP A O 1
ATOM 1263 N N . VAL A 1 176 ? 24.934 12.056 75.049 1.00 11.59 176 VAL A N 1
ATOM 1264 C CA . VAL A 1 176 ? 24.066 12.584 76.077 1.00 11.64 176 VAL A CA 1
ATOM 1265 C C . VAL A 1 176 ? 24.442 13.982 76.541 1.00 12.54 176 VAL A C 1
ATOM 1266 O O . VAL A 1 176 ? 25.605 14.384 76.470 1.00 12.38 176 VAL A O 1
ATOM 1270 N N . ILE A 1 177 ? 23.433 14.719 77.000 1.00 14.34 177 ILE A N 1
ATOM 1271 C CA . ILE A 1 177 ? 23.608 16.065 77.537 1.00 12.73 177 ILE A CA 1
ATOM 1272 C C . ILE A 1 177 ? 22.932 16.063 78.902 1.00 13.98 177 ILE A C 1
ATOM 1273 O O . ILE A 1 177 ? 21.753 15.726 79.010 1.00 12.98 177 ILE A O 1
ATOM 1278 N N . LEU A 1 178 ? 23.678 16.437 79.934 1.00 13.50 178 LEU A N 1
ATOM 1279 C CA . LEU A 1 178 ? 23.136 16.498 81.290 1.00 14.09 178 LEU A CA 1
ATOM 1280 C C . LEU A 1 178 ? 22.854 17.960 81.636 1.00 12.92 178 LEU A C 1
ATOM 1281 O O . LEU A 1 178 ? 23.730 18.811 81.496 1.00 12.01 178 LEU A O 1
ATOM 1286 N N . ASN A 1 179 ? 21.633 18.260 82.071 1.00 11.85 179 ASN A N 1
ATOM 1287 C CA . ASN A 1 179 ? 21.287 19.634 82.421 1.00 12.54 179 ASN A CA 1
ATOM 1288 C C . ASN A 1 179 ? 20.000 19.643 83.241 1.00 11.32 179 ASN A C 1
ATOM 1289 O O . ASN A 1 179 ? 19.423 18.590 83.507 1.00 12.59 179 ASN A O 1
ATOM 1294 N N . ASP A 1 180 ? 19.568 20.833 83.644 1.00 9.73 180 ASP A N 1
ATOM 1295 C CA . ASP A 1 180 ? 18.338 21.005 84.419 1.00 11.05 180 ASP A CA 1
ATOM 1296 C C . ASP A 1 180 ? 17.132 20.510 83.600 1.00 10.71 180 ASP A C 1
ATOM 1297 O O . ASP A 1 180 ? 17.061 20.738 82.396 1.00 11.01 180 ASP A O 1
ATOM 1302 N N . TYR A 1 181 ? 16.189 19.845 84.257 1.00 10.83 181 TYR A N 1
ATOM 1303 C CA . TYR A 1 181 ? 15.012 19.317 83.578 1.00 10.41 181 TYR A CA 1
ATOM 1304 C C . TYR A 1 181 ? 14.273 20.351 82.744 1.00 11.74 181 TYR A C 1
ATOM 1305 O O . TYR A 1 181 ? 14.076 20.176 81.542 1.00 11.23 181 TYR A O 1
ATOM 1314 N N . TYR A 1 182 ? 13.845 21.424 83.394 1.00 11.52 182 TYR A N 1
ATOM 1315 C CA . TYR A 1 182 ? 13.108 22.460 82.698 1.00 13.86 182 TYR A CA 1
ATOM 1316 C C . TYR A 1 182 ? 13.850 23.071 81.518 1.00 12.83 182 TYR A C 1
ATOM 1317 O O . TYR A 1 182 ? 13.240 23.321 80.479 1.00 11.87 182 TYR A O 1
ATOM 1326 N N . LEU A 1 183 ? 15.156 23.292 81.656 1.00 11.76 183 LEU A N 1
ATOM 1327 C CA . LEU A 1 183 ? 15.926 23.856 80.549 1.00 12.88 183 LEU A CA 1
ATOM 1328 C C . LEU A 1 183 ? 15.907 22.895 79.380 1.00 14.09 183 LEU A C 1
ATOM 1329 O O . LEU A 1 183 ? 15.908 23.317 78.223 1.00 15.65 183 LEU A O 1
ATOM 1334 N N . GLN A 1 184 ? 15.894 21.600 79.683 1.00 13.26 184 GLN A N 1
ATOM 1335 C CA . GLN A 1 184 ? 15.885 20.602 78.625 1.00 14.40 184 GLN A CA 1
ATOM 1336 C C . GLN A 1 184 ? 14.510 20.456 77.970 1.00 13.85 184 GLN A C 1
ATOM 1337 O O . GLN A 1 184 ? 14.432 20.119 76.796 1.00 14.97 184 GLN A O 1
ATOM 1343 N N . THR A 1 185 ? 13.431 20.712 78.708 1.00 14.45 185 THR A N 1
ATOM 1344 C CA . THR A 1 185 ? 12.100 20.610 78.109 1.00 14.23 185 THR A CA 1
ATOM 1345 C C . THR A 1 185 ? 11.974 21.714 77.062 1.00 15.55 185 THR A C 1
ATOM 1346 O O . THR A 1 185 ? 11.282 21.562 76.054 1.00 16.33 185 THR A O 1
ATOM 1350 N N . LEU A 1 186 ? 12.649 22.830 77.307 1.00 15.38 186 LEU A N 1
ATOM 1351 C CA . LEU A 1 186 ? 12.608 23.938 76.370 1.00 16.51 186 LEU A CA 1
ATOM 1352 C C . LEU A 1 186 ? 13.381 23.554 75.121 1.00 16.64 186 LEU A C 1
ATOM 1353 O O . LEU A 1 186 ? 13.034 23.974 74.021 1.00 14.55 186 LEU A O 1
ATOM 1358 N N . ALA A 1 187 ? 14.425 22.746 75.300 1.00 17.85 187 ALA A N 1
ATOM 1359 C CA . ALA A 1 187 ? 15.238 22.287 74.178 1.00 18.08 187 ALA A CA 1
ATOM 1360 C C . ALA A 1 187 ? 14.360 21.478 73.229 1.00 17.44 187 ALA A C 1
ATOM 1361 O O . ALA A 1 187 ? 14.370 21.698 72.017 1.00 19.06 187 ALA A O 1
ATOM 1363 N N . LEU A 1 188 ? 13.608 20.538 73.793 1.00 17.96 188 LEU A N 1
ATOM 1364 C CA . LEU A 1 188 ? 12.705 19.690 73.016 1.00 18.91 188 LEU A CA 1
ATOM 1365 C C . LEU A 1 188 ? 11.624 20.528 72.335 1.00 19.76 188 LEU A C 1
ATOM 1366 O O . LEU A 1 188 ? 11.317 20.325 71.159 1.00 20.03 188 LEU A O 1
ATOM 1371 N N . ALA A 1 189 ? 11.054 21.475 73.074 1.00 19.40 189 ALA A N 1
ATOM 1372 C CA . ALA A 1 189 ? 10.009 22.330 72.526 1.00 21.25 189 ALA A CA 1
ATOM 1373 C C . ALA A 1 189 ? 10.528 23.161 71.361 1.00 21.24 189 ALA A C 1
ATOM 1374 O O . ALA A 1 189 ? 9.793 23.438 70.417 1.00 21.19 189 ALA A O 1
ATOM 1376 N N . ALA A 1 190 ? 11.795 23.549 71.426 1.00 21.24 190 ALA A N 1
ATOM 1377 C CA . ALA A 1 190 ? 12.384 24.363 70.370 1.00 22.62 190 ALA A CA 1
ATOM 1378 C C . ALA A 1 190 ? 12.670 23.560 69.103 1.00 23.94 190 ALA A C 1
ATOM 1379 O O . ALA A 1 190 ? 12.488 24.062 67.991 1.00 25.03 190 ALA A O 1
ATOM 1381 N N . PHE A 1 191 ? 13.109 22.316 69.267 1.00 23.16 191 PHE A N 1
ATOM 1382 C CA . PHE A 1 191 ? 13.416 21.466 68.118 1.00 23.84 191 PHE A CA 1
ATOM 1383 C C . PHE A 1 191 ? 12.637 20.158 68.195 1.00 24.26 191 PHE A C 1
ATOM 1384 O O . PHE A 1 191 ? 13.225 19.087 68.355 1.00 24.68 191 PHE A O 1
ATOM 1392 N N . PRO A 1 192 ? 11.303 20.230 68.048 1.00 24.47 192 PRO A N 1
ATOM 1393 C CA . PRO A 1 192 ? 10.407 19.069 68.107 1.00 25.01 192 PRO A CA 1
ATOM 1394 C C . PRO A 1 192 ? 10.584 18.005 67.024 1.00 25.30 192 PRO A C 1
ATOM 1395 O O . PRO A 1 192 ? 10.028 16.909 67.130 1.00 25.28 192 PRO A O 1
ATOM 1399 N N . ASP A 1 193 ? 11.371 18.314 66.001 1.00 24.68 193 ASP A N 1
ATOM 1400 C CA . ASP A 1 193 ? 11.596 17.382 64.899 1.00 26.19 193 ASP A CA 1
ATOM 1401 C C . ASP A 1 193 ? 12.952 16.683 64.972 1.00 24.42 193 ASP A C 1
ATOM 1402 O O . ASP A 1 193 ? 13.229 15.776 64.187 1.00 24.67 193 ASP A O 1
ATOM 1407 N N . LEU A 1 194 ? 13.788 17.110 65.911 1.00 21.19 194 LEU A N 1
ATOM 1408 C CA . LEU A 1 194 ? 15.128 16.552 66.068 1.00 19.80 194 LEU A CA 1
ATOM 1409 C C . LEU A 1 194 ? 15.085 15.210 66.788 1.00 18.35 194 LEU A C 1
ATOM 1410 O O . LEU A 1 194 ? 14.182 14.957 67.588 1.00 17.10 194 LEU A O 1
ATOM 1415 N N . ASN A 1 195 ? 16.053 14.345 66.503 1.00 17.41 195 ASN A N 1
ATOM 1416 C CA . ASN A 1 195 ? 16.094 13.037 67.145 1.00 16.46 195 ASN A CA 1
ATOM 1417 C C . ASN A 1 195 ? 16.679 13.124 68.549 1.00 16.25 195 ASN A C 1
ATOM 1418 O O . ASN A 1 195 ? 17.759 12.606 68.816 1.00 17.03 195 ASN A O 1
ATOM 1423 N N . ILE A 1 196 ? 15.952 13.795 69.437 1.00 15.20 196 ILE A N 1
ATOM 1424 C CA . ILE A 1 196 ? 16.363 13.956 70.824 1.00 16.44 196 ILE A CA 1
ATOM 1425 C C . ILE A 1 196 ? 15.132 13.884 71.718 1.00 15.35 196 ILE A C 1
ATOM 1426 O O . ILE A 1 196 ? 14.006 14.103 71.273 1.00 15.93 196 ILE A O 1
ATOM 1431 N N . THR A 1 197 ? 15.355 13.581 72.985 1.00 14.23 197 THR A N 1
ATOM 1432 C CA . THR A 1 197 ? 14.271 13.509 73.947 1.00 12.44 197 THR A CA 1
ATOM 1433 C C . THR A 1 197 ? 14.913 13.483 75.320 1.00 12.04 197 THR A C 1
ATOM 1434 O O . THR A 1 197 ? 16.119 13.273 75.442 1.00 13.90 197 THR A O 1
ATOM 1438 N N . ILE A 1 198 ? 14.112 13.717 76.349 1.00 11.80 198 ILE A N 1
ATOM 1439 C CA . ILE A 1 198 ? 14.604 13.683 77.715 1.00 13.14 198 ILE A CA 1
ATOM 1440 C C . ILE A 1 198 ? 14.444 12.235 78.147 1.00 12.57 198 ILE A C 1
ATOM 1441 O O . ILE A 1 198 ? 13.370 11.658 77.983 1.00 14.67 198 ILE A O 1
ATOM 1446 N N . HIS A 1 199 ? 15.508 11.632 78.664 1.00 13.23 199 HIS A N 1
ATOM 1447 C CA . HIS A 1 199 ? 15.428 10.236 79.092 1.00 14.99 199 HIS A CA 1
ATOM 1448 C C . HIS A 1 199 ? 14.344 10.104 80.160 1.00 15.85 199 HIS A C 1
ATOM 1449 O O . HIS A 1 199 ? 14.342 10.836 81.142 1.00 15.99 199 HIS A O 1
ATOM 1456 N N . PRO A 1 200 ? 13.411 9.158 79.978 1.00 17.06 200 PRO A N 1
ATOM 1457 C CA . PRO A 1 200 ? 12.309 8.930 80.915 1.00 17.67 200 PRO A CA 1
ATOM 1458 C C . PRO A 1 200 ? 12.625 8.414 82.314 1.00 18.84 200 PRO A C 1
ATOM 1459 O O . PRO A 1 200 ? 11.809 8.576 83.215 1.00 20.48 200 PRO A O 1
ATOM 1463 N N . ASP A 1 201 ? 13.789 7.811 82.528 1.00 19.72 201 ASP A N 1
ATOM 1464 C CA . ASP A 1 201 ? 14.071 7.280 83.861 1.00 19.57 201 ASP A CA 1
ATOM 1465 C C . ASP A 1 201 ? 15.154 7.961 84.686 1.00 19.44 201 ASP A C 1
ATOM 1466 O O . ASP A 1 201 ? 15.198 7.806 85.908 1.00 21.26 201 ASP A O 1
ATOM 1471 N N . ILE A 1 202 ? 16.019 8.725 84.034 1.00 17.90 202 ILE A N 1
ATOM 1472 C CA . ILE A 1 202 ? 17.093 9.396 84.743 1.00 14.43 202 ILE A CA 1
ATOM 1473 C C . ILE A 1 202 ? 16.674 10.736 85.342 1.00 14.88 202 ILE A C 1
ATOM 1474 O O . ILE A 1 202 ? 16.286 11.658 84.628 1.00 12.97 202 ILE A O 1
ATOM 1479 N N . LYS A 1 203 ? 16.744 10.816 86.668 1.00 14.77 203 LYS A N 1
ATOM 1480 C CA . LYS A 1 203 ? 16.419 12.024 87.426 1.00 16.36 203 LYS A CA 1
ATOM 1481 C C . LYS A 1 203 ? 17.428 12.051 88.577 1.00 16.56 203 LYS A C 1
ATOM 1482 O O . LYS A 1 203 ? 17.587 11.061 89.286 1.00 18.10 203 LYS A O 1
ATOM 1488 N N . TYR A 1 204 ? 18.114 13.174 88.762 1.00 15.08 204 TYR A N 1
ATOM 1489 C CA . TYR A 1 204 ? 19.113 13.259 89.814 1.00 13.79 204 TYR A CA 1
ATOM 1490 C C . TYR A 1 204 ? 19.271 14.659 90.395 1.00 15.35 204 TYR A C 1
ATOM 1491 O O . TYR A 1 204 ? 18.934 15.661 89.762 1.00 14.61 204 TYR A O 1
ATOM 1508 N N . PRO A 1 206 ? 17.901 16.663 93.198 1.00 18.33 206 PRO A N 1
ATOM 1509 C CA . PRO A 1 206 ? 16.787 17.607 93.320 1.00 17.12 206 PRO A CA 1
ATOM 1510 C C . PRO A 1 206 ? 17.310 18.948 93.846 1.00 16.28 206 PRO A C 1
ATOM 1511 O O . PRO A 1 206 ? 18.329 18.993 94.531 1.00 15.82 206 PRO A O 1
ATOM 1515 N N . ASN A 1 207 ? 16.618 20.034 93.517 1.00 15.20 207 ASN A N 1
ATOM 1516 C CA . ASN A 1 207 ? 17.038 21.360 93.951 1.00 14.14 207 ASN A CA 1
ATOM 1517 C C . ASN A 1 207 ? 15.879 22.346 93.920 1.00 15.61 207 ASN A C 1
ATOM 1518 O O . ASN A 1 207 ? 14.870 22.112 93.250 1.00 16.56 207 ASN A O 1
ATOM 1523 N N . LYS A 1 208 ? 16.024 23.437 94.664 1.00 14.81 208 LYS A N 1
ATOM 1524 C CA . LYS A 1 208 ? 15.016 24.484 94.724 1.00 15.00 208 LYS A CA 1
ATOM 1525 C C . LYS A 1 208 ? 15.705 25.830 94.879 1.00 15.99 208 LYS A C 1
ATOM 1526 O O . LYS A 1 208 ? 16.777 25.923 95.486 1.00 16.32 208 LYS A O 1
ATOM 1532 N N . GLN A 1 209 ? 15.094 26.870 94.318 1.00 15.00 209 GLN A N 1
ATOM 1533 C CA . GLN A 1 209 ? 15.656 28.214 94.377 1.00 13.88 209 GLN A CA 1
ATOM 1534 C C . GLN A 1 209 ? 14.733 29.203 95.084 1.00 14.17 209 GLN A C 1
ATOM 1535 O O . GLN A 1 209 ? 13.504 29.070 95.065 1.00 12.68 209 GLN A O 1
ATOM 1541 N N . ALA A 1 210 ? 15.340 30.207 95.704 1.00 14.13 210 ALA A N 1
ATOM 1542 C CA . ALA A 1 210 ? 14.584 31.213 96.434 1.00 15.78 210 ALA A CA 1
ATOM 1543 C C . ALA A 1 210 ? 15.372 32.505 96.500 1.00 15.37 210 ALA A C 1
ATOM 1544 O O . ALA A 1 210 ? 16.538 32.548 96.103 1.00 17.72 210 ALA A O 1
ATOM 1546 N N . LEU A 1 211 ? 14.736 33.553 97.014 1.00 15.94 211 LEU A N 1
ATOM 1547 C CA . LEU A 1 211 ? 15.384 34.848 97.149 1.00 14.75 211 LEU A CA 1
ATOM 1548 C C . LEU A 1 211 ? 16.351 34.827 98.332 1.00 14.09 211 LEU A C 1
ATOM 1549 O O . LEU A 1 211 ? 16.010 34.354 99.420 1.00 15.45 211 LEU A O 1
ATOM 1554 N N . VAL A 1 212 ? 17.550 35.351 98.117 1.00 15.88 212 VAL A N 1
ATOM 1555 C CA . VAL A 1 212 ? 18.574 35.373 99.158 1.00 18.34 212 VAL A CA 1
ATOM 1556 C C . VAL A 1 212 ? 18.749 36.755 99.781 1.00 19.04 212 VAL A C 1
ATOM 1557 O O . VAL A 1 212 ? 18.915 37.752 99.076 1.00 17.64 212 VAL A O 1
ATOM 1569 N N . LYS A 1 214 ? 20.142 39.030 103.633 1.00 25.14 214 LYS A N 1
ATOM 1570 C CA . LYS A 1 214 ? 20.904 39.024 104.879 1.00 26.68 214 LYS A CA 1
ATOM 1571 C C . LYS A 1 214 ? 20.080 38.296 105.934 1.00 24.26 214 LYS A C 1
ATOM 1572 O O . LYS A 1 214 ? 18.910 38.605 106.131 1.00 22.93 214 LYS A O 1
ATOM 1578 N N . LYS A 1 215 ? 20.693 37.330 106.610 1.00 25.22 215 LYS A N 1
ATOM 1579 C CA . LYS A 1 215 ? 19.994 36.537 107.619 1.00 25.35 215 LYS A CA 1
ATOM 1580 C C . LYS A 1 215 ? 19.371 37.355 108.757 1.00 25.49 215 LYS A C 1
ATOM 1581 O O . LYS A 1 215 ? 18.412 36.911 109.391 1.00 24.36 215 LYS A O 1
ATOM 1587 N N . SER A 1 216 ? 19.904 38.548 109.008 1.00 24.45 216 SER A N 1
ATOM 1588 C CA . SER A 1 216 ? 19.363 39.406 110.057 1.00 24.17 216 SER A CA 1
ATOM 1589 C C . SER A 1 216 ? 18.109 40.133 109.570 1.00 22.87 216 SER A C 1
ATOM 1590 O O . SER A 1 216 ? 17.347 40.675 110.373 1.00 21.05 216 SER A O 1
ATOM 1593 N N . ASN A 1 217 ? 17.896 40.137 108.256 1.00 21.15 217 ASN A N 1
ATOM 1594 C CA . ASN A 1 217 ? 16.739 40.811 107.659 1.00 21.15 217 ASN A CA 1
ATOM 1595 C C . ASN A 1 217 ? 15.470 39.977 107.740 1.00 20.45 217 ASN A C 1
ATOM 1596 O O . ASN A 1 217 ? 14.788 39.766 106.735 1.00 18.37 217 ASN A O 1
ATOM 1601 N N . ALA A 1 218 ? 15.152 39.509 108.942 1.00 20.84 218 ALA A N 1
ATOM 1602 C CA . ALA A 1 218 ? 13.970 38.685 109.157 1.00 21.76 218 ALA A CA 1
ATOM 1603 C C . ALA A 1 218 ? 12.666 39.391 108.785 1.00 21.32 218 ALA A C 1
ATOM 1604 O O . ALA A 1 218 ? 11.717 38.747 108.337 1.00 20.78 218 ALA A O 1
ATOM 1606 N N . ALA A 1 219 ? 12.617 40.707 108.982 1.00 20.47 219 ALA A N 1
ATOM 1607 C CA . ALA A 1 219 ? 11.421 41.481 108.660 1.00 19.91 219 ALA A CA 1
ATOM 1608 C C . ALA A 1 219 ? 11.174 41.464 107.150 1.00 19.11 219 ALA A C 1
ATOM 1609 O O . ALA A 1 219 ? 10.053 41.236 106.702 1.00 20.30 219 ALA A O 1
ATOM 1611 N N . LEU A 1 220 ? 12.220 41.715 106.370 1.00 18.34 220 LEU A N 1
ATOM 1612 C CA . LEU A 1 220 ? 12.105 41.694 104.916 1.00 17.13 220 LEU A CA 1
ATOM 1613 C C . LEU A 1 220 ? 11.707 40.285 104.482 1.00 17.75 220 LEU A C 1
ATOM 1614 O O . LEU A 1 220 ? 10.823 40.105 103.638 1.00 18.93 220 LEU A O 1
ATOM 1619 N N . GLN A 1 221 ? 12.361 39.290 105.075 1.00 16.65 221 GLN A N 1
ATOM 1620 C CA . GLN A 1 221 ? 12.088 37.887 104.765 1.00 18.26 221 GLN A CA 1
ATOM 1621 C C . GLN A 1 221 ? 10.607 37.543 104.930 1.00 19.49 221 GLN A C 1
ATOM 1622 O O . GLN A 1 221 ? 10.008 36.908 104.057 1.00 18.05 221 GLN A O 1
ATOM 1628 N N . LYS A 1 222 ? 10.019 37.960 106.051 1.00 18.55 222 LYS A N 1
ATOM 1629 C CA . LYS A 1 222 ? 8.611 37.676 106.318 1.00 19.07 222 LYS A CA 1
ATOM 1630 C C . LYS A 1 222 ? 7.684 38.391 105.332 1.00 18.51 222 LYS A C 1
ATOM 1631 O O . LYS A 1 222 ? 6.691 37.829 104.874 1.00 16.71 222 LYS A O 1
ATOM 1637 N N . LYS A 1 223 ? 8.014 39.634 105.000 1.00 19.67 223 LYS A N 1
ATOM 1638 C CA . LYS A 1 223 ? 7.205 40.407 104.064 1.00 19.34 223 LYS A CA 1
ATOM 1639 C C . LYS A 1 223 ? 7.243 39.801 102.662 1.00 18.77 223 LYS A C 1
ATOM 1640 O O . LYS A 1 223 ? 6.209 39.686 101.998 1.00 17.45 223 LYS A O 1
ATOM 1654 N N . ASN A 1 225 ? 7.874 36.688 101.854 1.00 19.28 225 ASN A N 1
ATOM 1655 C CA . ASN A 1 225 ? 7.134 35.428 101.885 1.00 20.19 225 ASN A CA 1
ATOM 1656 C C . ASN A 1 225 ? 5.629 35.679 101.869 1.00 20.38 225 ASN A C 1
ATOM 1657 O O . ASN A 1 225 ? 4.867 34.908 101.283 1.00 19.41 225 ASN A O 1
ATOM 1662 N N . GLU A 1 226 ? 5.212 36.763 102.514 1.00 19.95 226 GLU A N 1
ATOM 1663 C CA . GLU A 1 226 ? 3.801 37.122 102.561 1.00 21.27 226 GLU A CA 1
ATOM 1664 C C . GLU A 1 226 ? 3.286 37.390 101.148 1.00 20.78 226 GLU A C 1
ATOM 1665 O O . GLU A 1 226 ? 2.221 36.908 100.763 1.00 22.07 226 GLU A O 1
ATOM 1671 N N . ALA A 1 227 ? 4.055 38.144 100.370 1.00 20.19 227 ALA A N 1
ATOM 1672 C CA . ALA A 1 227 ? 3.669 38.460 98.997 1.00 19.92 227 ALA A CA 1
ATOM 1673 C C . ALA A 1 227 ? 3.765 37.221 98.098 1.00 19.77 227 ALA A C 1
ATOM 1674 O O . ALA A 1 227 ? 2.916 37.009 97.237 1.00 20.76 227 ALA A O 1
ATOM 1676 N N . LEU A 1 228 ? 4.796 36.406 98.305 1.00 17.39 228 LEU A N 1
ATOM 1677 C CA . LEU A 1 228 ? 4.977 35.191 97.518 1.00 17.09 228 LEU A CA 1
ATOM 1678 C C . LEU A 1 228 ? 3.842 34.199 97.769 1.00 17.76 228 LEU A C 1
ATOM 1679 O O . LEU A 1 228 ? 3.387 33.522 96.846 1.00 16.79 228 LEU A O 1
ATOM 1684 N N . LYS A 1 229 ? 3.392 34.115 99.017 1.00 18.32 229 LYS A N 1
ATOM 1685 C CA . LYS A 1 229 ? 2.304 33.217 99.384 1.00 20.86 229 LYS A CA 1
ATOM 1686 C C . LYS A 1 229 ? 1.019 33.676 98.703 1.00 21.73 229 LYS A C 1
ATOM 1687 O O . LYS A 1 229 ? 0.235 32.865 98.215 1.00 22.75 229 LYS A O 1
ATOM 1693 N N . GLU A 1 230 ? 0.815 34.988 98.681 1.00 23.58 230 GLU A N 1
ATOM 1694 C CA . GLU A 1 230 ? -0.354 35.585 98.056 1.00 25.80 230 GLU A CA 1
ATOM 1695 C C . GLU A 1 230 ? -0.346 35.262 96.561 1.00 26.00 230 GLU A C 1
ATOM 1696 O O . GLU A 1 230 ? -1.392 34.994 95.964 1.00 24.42 230 GLU A O 1
ATOM 1710 N N . SER A 1 232 ? 1.291 32.710 95.247 1.00 27.52 232 SER A N 1
ATOM 1711 C CA . SER A 1 232 ? 1.178 31.267 95.155 1.00 29.10 232 SER A CA 1
ATOM 1712 C C . SER A 1 232 ? -0.283 30.838 95.171 1.00 28.41 232 SER A C 1
ATOM 1713 O O . SER A 1 232 ? -0.680 29.922 94.446 1.00 29.04 232 SER A O 1
ATOM 1716 N N . LYS A 1 233 ? -1.081 31.514 95.993 1.00 27.41 233 LYS A N 1
ATOM 1717 C CA . LYS A 1 233 ? -2.497 31.193 96.126 1.00 26.91 233 LYS A CA 1
ATOM 1718 C C . LYS A 1 233 ? -3.380 31.719 94.995 1.00 27.12 233 LYS A C 1
ATOM 1719 O O . LYS A 1 233 ? -4.370 31.076 94.647 1.00 28.84 233 LYS A O 1
ATOM 1725 N N . ASP A 1 234 ? -3.047 32.871 94.414 1.00 26.10 234 ASP A N 1
ATOM 1726 C CA . ASP A 1 234 ? -3.882 33.381 93.330 1.00 25.05 234 ASP A CA 1
ATOM 1727 C C . ASP A 1 234 ? -3.439 32.958 91.932 1.00 24.25 234 ASP A C 1
ATOM 1728 O O . ASP A 1 234 ? -4.007 33.403 90.939 1.00 24.81 234 ASP A O 1
ATOM 1733 N N . GLY A 1 235 ? -2.428 32.102 91.851 1.00 24.32 235 GLY A N 1
ATOM 1734 C CA . GLY A 1 235 ? -1.978 31.628 90.552 1.00 25.39 235 GLY A CA 1
ATOM 1735 C C . GLY A 1 235 ? -0.962 32.476 89.808 1.00 24.00 235 GLY A C 1
ATOM 1736 O O . GLY A 1 235 ? -0.591 32.142 88.683 1.00 24.42 235 GLY A O 1
ATOM 1737 N N . SER A 1 236 ? -0.507 33.564 90.424 1.00 22.11 236 SER A N 1
ATOM 1738 C CA . SER A 1 236 ? 0.475 34.442 89.795 1.00 20.94 236 SER A CA 1
ATOM 1739 C C . SER A 1 236 ? 1.787 33.719 89.509 1.00 19.38 236 SER A C 1
ATOM 1740 O O . SER A 1 236 ? 2.383 33.894 88.447 1.00 17.63 236 SER A O 1
ATOM 1743 N N . LEU A 1 237 ? 2.245 32.913 90.459 1.00 18.64 237 LEU A N 1
ATOM 1744 C CA . LEU A 1 237 ? 3.486 32.174 90.267 1.00 18.88 237 LEU A CA 1
ATOM 1745 C C . LEU A 1 237 ? 3.360 31.222 89.081 1.00 17.83 237 LEU A C 1
ATOM 1746 O O . LEU A 1 237 ? 4.195 31.226 88.177 1.00 17.31 237 LEU A O 1
ATOM 1751 N N . THR A 1 238 ? 2.310 30.405 89.085 1.00 18.31 238 THR A N 1
ATOM 1752 C CA . THR A 1 238 ? 2.091 29.453 88.002 1.00 17.55 238 THR A CA 1
ATOM 1753 C C . THR A 1 238 ? 1.980 30.196 86.676 1.00 17.46 238 THR A C 1
ATOM 1754 O O . THR A 1 238 ? 2.511 29.751 85.661 1.00 17.02 238 THR A O 1
ATOM 1758 N N . LYS A 1 239 ? 1.304 31.339 86.697 1.00 18.26 239 LYS A N 1
ATOM 1759 C CA . LYS A 1 239 ? 1.123 32.150 85.495 1.00 19.83 239 LYS A CA 1
ATOM 1760 C C . LYS A 1 239 ? 2.462 32.600 84.920 1.00 17.19 239 LYS A C 1
ATOM 1761 O O . LYS A 1 239 ? 2.705 32.479 83.718 1.00 16.59 239 LYS A O 1
ATOM 1767 N N . LEU A 1 240 ? 3.333 33.120 85.778 1.00 14.95 240 LEU A N 1
ATOM 1768 C CA . LEU A 1 240 ? 4.645 33.577 85.330 1.00 12.69 240 LEU A CA 1
ATOM 1769 C C . LEU A 1 240 ? 5.492 32.400 84.848 1.00 10.81 240 LEU A C 1
ATOM 1770 O O . LEU A 1 240 ? 6.231 32.513 83.871 1.00 8.74 240 LEU A O 1
ATOM 1775 N N . SER A 1 241 ? 5.381 31.271 85.542 1.00 9.80 241 SER A N 1
ATOM 1776 C CA . SER A 1 241 ? 6.130 30.069 85.187 1.00 11.89 241 SER A CA 1
ATOM 1777 C C . SER A 1 241 ? 5.780 29.572 83.791 1.00 11.70 241 SER A C 1
ATOM 1778 O O . SER A 1 241 ? 6.657 29.306 82.976 1.00 12.32 241 SER A O 1
ATOM 1781 N N . LYS A 1 242 ? 4.486 29.449 83.525 1.00 13.48 242 LYS A N 1
ATOM 1782 C CA . LYS A 1 242 ? 4.010 28.963 82.236 1.00 13.43 242 LYS A CA 1
ATOM 1783 C C . LYS A 1 242 ? 4.471 29.864 81.109 1.00 14.65 242 LYS A C 1
ATOM 1784 O O . LYS A 1 242 ? 4.742 29.399 80.001 1.00 14.35 242 LYS A O 1
ATOM 1790 N N . GLN A 1 243 ? 4.582 31.154 81.403 1.00 15.61 243 GLN A N 1
ATOM 1791 C CA . GLN A 1 243 ? 5.028 32.121 80.416 1.00 15.04 243 GLN A CA 1
ATOM 1792 C C . GLN A 1 243 ? 6.491 31.926 80.029 1.00 15.06 243 GLN A C 1
ATOM 1793 O O . GLN A 1 243 ? 6.844 32.005 78.855 1.00 13.96 243 GLN A O 1
ATOM 1799 N N . PHE A 1 244 ? 7.341 31.667 81.017 1.00 14.35 244 PHE A N 1
ATOM 1800 C CA . PHE A 1 244 ? 8.769 31.502 80.771 1.00 15.45 244 PHE A CA 1
ATOM 1801 C C . PHE A 1 244 ? 9.265 30.084 80.563 1.00 14.77 244 PHE A C 1
ATOM 1802 O O . PHE A 1 244 ? 10.339 29.882 79.994 1.00 16.80 244 PHE A O 1
ATOM 1810 N N . PHE A 1 245 ? 8.491 29.104 81.011 1.00 13.99 245 PHE A N 1
ATOM 1811 C CA . PHE A 1 245 ? 8.880 27.710 80.861 1.00 13.22 245 PHE A CA 1
ATOM 1812 C C . PHE A 1 245 ? 7.932 26.894 79.971 1.00 14.62 245 PHE A C 1
ATOM 1813 O O . PHE A 1 245 ? 7.647 25.730 80.246 1.00 14.27 245 PHE A O 1
ATOM 1821 N N . ASN A 1 246 ? 7.453 27.527 78.904 1.00 15.30 246 ASN A N 1
ATOM 1822 C CA . ASN A 1 246 ? 6.565 26.900 77.924 1.00 15.05 246 ASN A CA 1
ATOM 1823 C C . ASN A 1 246 ? 5.411 26.058 78.482 1.00 15.45 246 ASN A C 1
ATOM 1824 O O . ASN A 1 246 ? 5.271 24.871 78.160 1.00 13.84 246 ASN A O 1
ATOM 1829 N N . LYS A 1 247 ? 4.594 26.697 79.318 1.00 16.54 247 LYS A N 1
ATOM 1830 C CA . LYS A 1 247 ? 3.407 26.099 79.940 1.00 15.87 247 LYS A CA 1
ATOM 1831 C C . LYS A 1 247 ? 3.652 25.186 81.145 1.00 16.89 247 LYS A C 1
ATOM 1832 O O . LYS A 1 247 ? 2.704 24.693 81.762 1.00 15.80 247 LYS A O 1
ATOM 1838 N N . ALA A 1 248 ? 4.915 24.964 81.490 1.00 16.61 248 ALA A N 1
ATOM 1839 C CA . ALA A 1 248 ? 5.227 24.136 82.648 1.00 14.93 248 ALA A CA 1
ATOM 1840 C C . ALA A 1 248 ? 5.141 25.026 83.887 1.00 15.54 248 ALA A C 1
ATOM 1841 O O . ALA A 1 248 ? 5.315 26.245 83.792 1.00 15.05 248 ALA A O 1
ATOM 1843 N N . ASP A 1 249 ? 4.861 24.428 85.042 1.00 16.60 249 ASP A N 1
ATOM 1844 C CA . ASP A 1 249 ? 4.761 25.196 86.288 1.00 16.89 249 ASP A CA 1
ATOM 1845 C C . ASP A 1 249 ? 5.861 24.752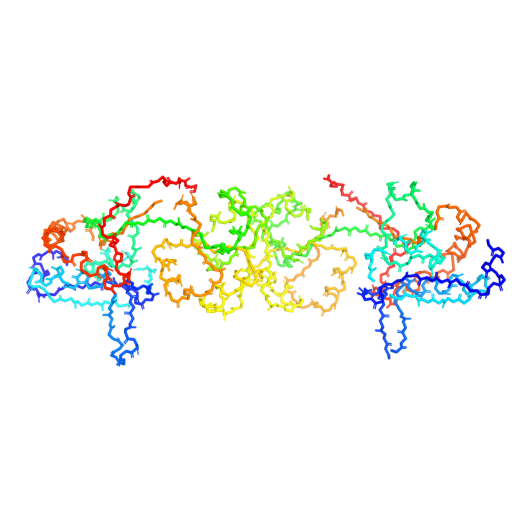 87.247 1.00 16.57 249 ASP A C 1
ATOM 1846 O O . ASP A 1 249 ? 5.698 23.786 88.001 1.00 16.85 249 ASP A O 1
ATOM 1851 N N . VAL A 1 250 ? 6.976 25.474 87.224 1.00 15.53 250 VAL A N 1
ATOM 1852 C CA . VAL A 1 250 ? 8.120 25.133 88.060 1.00 15.43 250 VAL A CA 1
ATOM 1853 C C . VAL A 1 250 ? 8.000 25.544 89.530 1.00 16.08 250 VAL A C 1
ATOM 1854 O O . VAL A 1 250 ? 8.879 25.225 90.328 1.00 13.17 250 VAL A O 1
ATOM 1858 N N . SER A 1 251 ? 6.920 26.237 89.888 1.00 16.04 251 SER A N 1
ATOM 1859 C CA . SER A 1 251 ? 6.742 26.699 91.265 1.00 18.89 251 SER A CA 1
ATOM 1860 C C . SER A 1 251 ? 6.259 25.632 92.240 1.00 19.93 251 SER A C 1
ATOM 1861 O O . SER A 1 251 ? 6.207 25.869 93.443 1.00 17.59 251 SER A O 1
ATOM 1864 N N . LYS A 1 252 ? 5.902 24.462 91.724 1.00 23.10 252 LYS A N 1
ATOM 1865 C CA . LYS A 1 252 ? 5.437 23.370 92.570 1.00 27.52 252 LYS A CA 1
ATOM 1866 C C . LYS A 1 252 ? 6.343 22.159 92.413 1.00 28.74 252 LYS A C 1
ATOM 1867 O O . LYS A 1 252 ? 6.765 21.834 91.306 1.00 29.84 252 LYS A O 1
ATOM 1873 N N . LYS A 1 253 ? 6.642 21.497 93.525 1.00 29.19 253 LYS A N 1
ATOM 1874 C CA . LYS A 1 253 ? 7.514 20.326 93.508 1.00 32.21 253 LYS A CA 1
ATOM 1875 C C . LYS A 1 253 ? 6.916 19.154 92.738 1.00 32.86 253 LYS A C 1
ATOM 1876 O O . LYS A 1 253 ? 5.737 18.836 92.882 1.00 32.77 253 LYS A O 1
ATOM 1882 N N . ILE A 1 254 ? 7.747 18.512 91.927 1.00 35.52 254 ILE A N 1
ATOM 1883 C CA . ILE A 1 254 ? 7.325 17.367 91.135 1.00 38.32 254 ILE A CA 1
ATOM 1884 C C . ILE A 1 254 ? 7.482 16.084 91.940 1.00 39.65 254 ILE A C 1
ATOM 1885 O O . ILE A 1 254 ? 8.583 15.744 92.374 1.00 39.63 254 ILE A O 1
ATOM 1890 N N . ASP A 1 255 ? 6.377 15.377 92.146 1.00 41.59 255 ASP A N 1
ATOM 1891 C CA . ASP A 1 255 ? 6.416 14.121 92.880 1.00 42.87 255 ASP A CA 1
ATOM 1892 C C . ASP A 1 255 ? 7.060 13.088 91.958 1.00 42.91 255 ASP A C 1
ATOM 1893 O O . ASP A 1 255 ? 6.376 12.425 91.174 1.00 42.76 255 ASP A O 1
ATOM 1898 N N . ALA A 1 256 ? 8.380 12.963 92.046 1.00 41.63 256 ALA A N 1
ATOM 1899 C CA . ALA A 1 256 ? 9.105 12.025 91.200 1.00 41.24 256 ALA A CA 1
ATOM 1900 C C . ALA A 1 256 ? 10.195 11.264 91.946 1.00 40.92 256 ALA A C 1
ATOM 1901 O O . ALA A 1 256 ? 10.613 11.657 93.035 1.00 40.64 256 ALA A O 1
ATOM 1903 N N . ASP A 1 257 ? 10.646 10.167 91.345 1.00 40.74 257 ASP A N 1
ATOM 1904 C CA . ASP A 1 257 ? 11.694 9.328 91.917 1.00 41.42 257 ASP A CA 1
ATOM 1905 C C . ASP A 1 257 ? 13.051 9.932 91.546 1.00 40.92 257 ASP A C 1
ATOM 1906 O O . ASP A 1 257 ? 13.648 9.552 90.537 1.00 40.15 257 ASP A O 1
ATOM 1911 N N . VAL A 1 258 ? 13.533 10.869 92.360 1.00 39.51 258 VAL A N 1
ATOM 1912 C CA . VAL A 1 258 ? 14.807 11.526 92.084 1.00 38.83 258 VAL A CA 1
ATOM 1913 C C . VAL A 1 258 ? 15.964 10.954 92.898 1.00 39.83 258 VAL A C 1
ATOM 1914 O O . VAL A 1 258 ? 15.894 10.851 94.121 1.00 39.98 258 VAL A O 1
ATOM 1918 N N . GLN A 1 259 ? 17.037 10.605 92.198 1.00 41.11 259 GLN A N 1
ATOM 1919 C CA . GLN A 1 259 ? 18.230 10.017 92.799 1.00 42.57 259 GLN A CA 1
ATOM 1920 C C . GLN A 1 259 ? 19.221 11.053 93.330 1.00 43.13 259 GLN A C 1
ATOM 1921 O O . GLN A 1 259 ? 19.509 12.048 92.662 1.00 42.66 259 GLN A O 1
ATOM 1927 N N . ASP A 1 260 ? 19.738 10.821 94.533 1.00 43.31 260 ASP A N 1
ATOM 1928 C CA . ASP A 1 260 ? 20.715 11.731 95.120 1.00 44.14 260 ASP A CA 1
ATOM 1929 C C . ASP A 1 260 ? 22.107 11.362 94.622 1.00 45.25 260 ASP A C 1
ATOM 1930 O O . ASP A 1 260 ? 22.413 10.184 94.436 1.00 44.51 260 ASP A O 1
ATOM 1935 N N . VAL A 1 261 ? 22.945 12.372 94.401 1.00 46.64 261 VAL A N 1
ATOM 1936 C CA . VAL A 1 261 ? 24.306 12.147 93.927 1.00 47.97 261 VAL A CA 1
ATOM 1937 C C . VAL A 1 261 ? 25.315 12.834 94.848 1.00 48.97 261 VAL A C 1
ATOM 1938 O O . VAL A 1 261 ? 25.010 13.854 95.463 1.00 48.88 261 VAL A O 1
ATOM 1942 N N . ASP A 1 262 ? 26.514 12.267 94.940 1.00 51.70 262 ASP A N 1
ATOM 1943 C CA . ASP A 1 262 ? 27.569 12.807 95.798 1.00 53.59 262 ASP A CA 1
ATOM 1944 C C . ASP A 1 262 ? 28.027 14.207 95.400 1.00 53.59 262 ASP A C 1
ATOM 1945 O O . ASP A 1 262 ? 27.796 15.146 96.191 1.00 53.02 262 ASP A O 1
ATOM 1950 N N . TRP B 1 14 ? 58.286 -21.127 49.202 1.00 46.81 14 TRP B N 1
ATOM 1951 C CA . TRP B 1 14 ? 59.413 -20.214 48.866 1.00 46.58 14 TRP B CA 1
ATOM 1952 C C . TRP B 1 14 ? 59.652 -20.197 47.360 1.00 46.18 14 TRP B C 1
ATOM 1953 O O . TRP B 1 14 ? 59.766 -19.133 46.748 1.00 45.80 14 TRP B O 1
ATOM 1964 N N . GLU B 1 15 ? 59.721 -21.384 46.767 1.00 46.60 15 GLU B N 1
ATOM 1965 C CA . GLU B 1 15 ? 59.948 -21.503 45.333 1.00 46.32 15 GLU B CA 1
ATOM 1966 C C . GLU B 1 15 ? 58.864 -20.787 44.539 1.00 44.68 15 GLU B C 1
ATOM 1967 O O . GLU B 1 15 ? 59.112 -20.306 43.435 1.00 44.77 15 GLU B O 1
ATOM 1973 N N . GLN B 1 16 ? 57.665 -20.718 45.105 1.00 43.02 16 GLN B N 1
ATOM 1974 C CA . GLN B 1 16 ? 56.556 -20.030 44.455 1.00 41.33 16 GLN B CA 1
ATOM 1975 C C . GLN B 1 16 ? 56.964 -18.567 44.312 1.00 38.22 16 GLN B C 1
ATOM 1976 O O . GLN B 1 16 ? 56.942 -17.996 43.220 1.00 36.46 16 GLN B O 1
ATOM 1982 N N . ILE B 1 17 ? 57.339 -17.982 45.445 1.00 34.86 17 ILE B N 1
ATOM 1983 C CA . ILE B 1 17 ? 57.759 -16.591 45.531 1.00 32.45 17 ILE B CA 1
ATOM 1984 C C . ILE B 1 17 ? 58.954 -16.299 44.634 1.00 31.86 17 ILE B C 1
ATOM 1985 O O . ILE B 1 17 ? 58.925 -15.377 43.821 1.00 28.86 17 ILE B O 1
ATOM 1990 N N . LYS B 1 18 ? 60.006 -17.091 44.794 1.00 32.57 18 LYS B N 1
ATOM 1991 C CA . LYS B 1 18 ? 61.218 -16.920 44.007 1.00 34.95 18 LYS B CA 1
ATOM 1992 C C . LYS B 1 18 ? 60.874 -16.939 42.524 1.00 34.72 18 LYS B C 1
ATOM 1993 O O . LYS B 1 18 ? 61.326 -16.085 41.758 1.00 33.83 18 LYS B O 1
ATOM 1999 N N . ASP B 1 19 ? 60.058 -17.906 42.119 1.00 34.39 19 ASP B N 1
ATOM 2000 C CA . ASP B 1 19 ? 59.671 -18.001 40.720 1.00 33.34 19 ASP B CA 1
ATOM 2001 C C . ASP B 1 19 ? 58.885 -16.761 40.311 1.00 31.26 19 ASP B C 1
ATOM 2002 O O . ASP B 1 19 ? 59.016 -16.283 39.188 1.00 30.17 19 ASP B O 1
ATOM 2007 N N . LYS B 1 20 ? 58.065 -16.243 41.224 1.00 29.70 20 LYS B N 1
ATOM 2008 C CA . LYS B 1 20 ? 57.280 -15.037 40.944 1.00 28.62 20 LYS B CA 1
ATOM 2009 C C . LYS B 1 20 ? 58.210 -13.833 40.842 1.00 25.61 20 LYS B C 1
ATOM 2010 O O . LYS B 1 20 ? 57.903 -12.854 40.166 1.00 24.33 20 LYS B O 1
ATOM 2016 N N . GLY B 1 21 ? 59.344 -13.913 41.532 1.00 24.08 21 GLY B N 1
ATOM 2017 C CA . GLY B 1 21 ? 60.300 -12.821 41.513 1.00 21.84 21 GLY B CA 1
ATOM 2018 C C . GLY B 1 21 ? 59.908 -11.673 42.427 1.00 20.74 21 GLY B C 1
ATOM 2019 O O . GLY B 1 21 ? 60.485 -10.587 42.350 1.00 19.59 21 GLY B O 1
ATOM 2020 N N . LYS B 1 22 ? 58.931 -11.899 43.298 1.00 19.21 22 LYS B N 1
ATOM 2021 C CA . LYS B 1 22 ? 58.498 -10.839 44.199 1.00 18.77 22 LYS B CA 1
ATOM 2022 C C . LYS B 1 22 ? 57.542 -11.323 45.275 1.00 18.04 22 LYS B C 1
ATOM 2023 O O . LYS B 1 22 ? 57.007 -12.430 45.204 1.00 15.71 22 LYS B O 1
ATOM 2029 N N . ILE B 1 23 ? 57.343 -10.481 46.283 1.00 17.34 23 ILE B N 1
ATOM 2030 C CA . ILE B 1 23 ? 56.413 -10.787 47.353 1.00 17.25 23 ILE B CA 1
ATOM 2031 C C . ILE B 1 23 ? 55.359 -9.694 47.373 1.00 16.33 23 ILE B C 1
ATOM 2032 O O . ILE B 1 23 ? 55.648 -8.535 47.067 1.00 18.26 23 ILE B O 1
ATOM 2037 N N . VAL B 1 24 ? 54.132 -10.074 47.704 1.00 14.80 24 VAL B N 1
ATOM 2038 C CA . VAL B 1 24 ? 53.032 -9.127 47.794 1.00 14.01 24 VAL B CA 1
ATOM 2039 C C . VAL B 1 24 ? 52.872 -8.824 49.276 1.00 14.33 24 VAL B C 1
ATOM 2040 O O . VAL B 1 24 ? 52.655 -9.733 50.080 1.00 13.92 24 VAL B O 1
ATOM 2044 N N . VAL B 1 25 ? 52.982 -7.552 49.638 1.00 13.53 25 VAL B N 1
ATOM 2045 C CA . VAL B 1 25 ? 52.881 -7.165 51.038 1.00 15.29 25 VAL B CA 1
ATOM 2046 C C . VAL B 1 25 ? 51.788 -6.142 51.325 1.00 16.91 25 VAL B C 1
ATOM 2047 O O . VAL B 1 25 ? 51.757 -5.054 50.741 1.00 18.83 25 VAL B O 1
ATOM 2051 N N . ALA B 1 26 ? 50.888 -6.498 52.233 1.00 16.82 26 ALA B N 1
ATOM 2052 C CA . ALA B 1 26 ? 49.811 -5.600 52.619 1.00 16.84 26 ALA B CA 1
ATOM 2053 C C . ALA B 1 26 ? 50.333 -4.603 53.649 1.00 16.65 26 ALA B C 1
ATOM 2054 O O . ALA B 1 26 ? 51.131 -4.951 54.524 1.00 17.01 26 ALA B O 1
ATOM 2056 N N . THR B 1 27 ? 49.879 -3.362 53.526 1.00 16.82 27 THR B N 1
ATOM 2057 C CA . THR B 1 27 ? 50.256 -2.283 54.431 1.00 14.56 27 THR B CA 1
ATOM 2058 C C . THR B 1 27 ? 49.209 -1.192 54.230 1.00 14.95 27 THR B C 1
ATOM 2059 O O . THR B 1 27 ? 48.559 -1.134 53.183 1.00 14.25 27 THR B O 1
ATOM 2063 N N . SER B 1 28 ? 49.044 -0.326 55.219 1.00 13.07 28 SER B N 1
ATOM 2064 C CA . SER B 1 28 ? 48.040 0.721 55.111 1.00 12.71 28 SER B CA 1
ATOM 2065 C C . SER B 1 28 ? 48.479 1.919 54.281 1.00 13.97 28 SER B C 1
ATOM 2066 O O . SER B 1 28 ? 47.689 2.467 53.520 1.00 14.95 28 SER B O 1
ATOM 2069 N N . GLY B 1 29 ? 49.734 2.328 54.422 1.00 14.93 29 GLY B N 1
ATOM 2070 C CA . GLY B 1 29 ? 50.201 3.487 53.688 1.00 15.18 29 GLY B CA 1
ATOM 2071 C C . GLY B 1 29 ? 49.670 4.753 54.344 1.00 16.98 29 GLY B C 1
ATOM 2072 O O . GLY B 1 29 ? 49.851 5.863 53.839 1.00 19.08 29 GLY B O 1
ATOM 2073 N N . THR B 1 30 ? 49.012 4.589 55.487 1.00 16.35 30 THR B N 1
ATOM 2074 C CA . THR B 1 30 ? 48.460 5.732 56.207 1.00 16.15 30 THR B CA 1
ATOM 2075 C C . THR B 1 30 ? 48.909 5.758 57.666 1.00 15.84 30 THR B C 1
ATOM 2076 O O . THR B 1 30 ? 48.148 6.157 58.542 1.00 13.92 30 THR B O 1
ATOM 2080 N N . LEU B 1 31 ? 50.148 5.338 57.918 1.00 16.49 31 LEU B N 1
ATOM 2081 C CA . LEU B 1 31 ? 50.696 5.329 59.270 1.00 19.52 31 LEU B CA 1
ATOM 2082 C C . LEU B 1 31 ? 52.073 5.983 59.342 1.00 19.45 31 LEU B C 1
ATOM 2083 O O . LEU B 1 31 ? 53.103 5.309 59.235 1.00 18.23 31 LEU B O 1
ATOM 2088 N N . TYR B 1 32 ? 52.087 7.301 59.512 1.00 18.74 32 TYR B N 1
ATOM 2089 C CA . TYR B 1 32 ? 53.341 8.037 59.606 1.00 18.08 32 TYR B CA 1
ATOM 2090 C C . TYR B 1 32 ? 53.951 7.658 60.950 1.00 16.38 32 TYR B C 1
ATOM 2091 O O . TYR B 1 32 ? 53.247 7.601 61.954 1.00 19.18 32 TYR B O 1
ATOM 2100 N N . PRO B 1 33 ? 55.261 7.392 60.993 1.00 15.65 33 PRO B N 1
ATOM 2101 C CA . PRO B 1 33 ? 56.238 7.423 59.900 1.00 15.00 33 PRO B CA 1
ATOM 2102 C C . PRO B 1 33 ? 56.697 6.035 59.428 1.00 13.29 33 PRO B C 1
ATOM 2103 O O . PRO B 1 33 ? 57.771 5.905 58.844 1.00 11.54 33 PRO B O 1
ATOM 2107 N N . THR B 1 34 ? 55.902 5.000 59.679 1.00 13.07 34 THR B N 1
ATOM 2108 C CA . THR B 1 34 ? 56.304 3.658 59.267 1.00 14.23 34 THR B CA 1
ATOM 2109 C C . THR B 1 34 ? 55.760 3.198 57.916 1.00 13.76 34 THR B C 1
ATOM 2110 O O . THR B 1 34 ? 56.351 2.337 57.271 1.00 14.69 34 THR B O 1
ATOM 2114 N N . SER B 1 35 ? 54.641 3.776 57.493 1.00 14.16 35 SER B N 1
ATOM 2115 C CA . SER B 1 35 ? 54.020 3.410 56.223 1.00 14.17 35 SER B CA 1
ATOM 2116 C C . SER B 1 35 ? 53.164 4.561 55.709 1.00 14.52 35 SER B C 1
ATOM 2117 O O . SER B 1 35 ? 52.022 4.728 56.127 1.00 13.88 35 SER B O 1
ATOM 2120 N N . TYR B 1 36 ? 53.717 5.356 54.801 1.00 15.55 36 TYR B N 1
ATOM 2121 C CA . TYR B 1 36 ? 52.977 6.487 54.264 1.00 16.80 36 TYR B CA 1
ATOM 2122 C C . TYR B 1 36 ? 53.497 6.896 52.896 1.00 17.82 36 TYR B C 1
ATOM 2123 O O . TYR B 1 36 ? 54.402 6.268 52.350 1.00 17.36 36 TYR B O 1
ATOM 2132 N N . HIS B 1 37 ? 52.922 7.969 52.360 1.00 19.22 37 HIS B N 1
ATOM 2133 C CA . HIS B 1 37 ? 53.302 8.473 51.050 1.00 21.84 37 HIS B CA 1
ATOM 2134 C C . HIS B 1 37 ? 54.046 9.794 51.170 1.00 25.10 37 HIS B C 1
ATOM 2135 O O . HIS B 1 37 ? 53.701 10.644 51.986 1.00 24.78 37 HIS B O 1
ATOM 2142 N N . ASP B 1 38 ? 55.082 9.953 50.356 1.00 29.49 38 ASP B N 1
ATOM 2143 C CA . ASP B 1 38 ? 55.868 11.179 50.347 1.00 34.36 38 ASP B CA 1
ATOM 2144 C C . ASP B 1 38 ? 56.147 11.497 48.882 1.00 36.69 38 ASP B C 1
ATOM 2145 O O . ASP B 1 38 ? 55.994 10.637 48.015 1.00 35.90 38 ASP B O 1
ATOM 2150 N N . THR B 1 39 ? 56.555 12.725 48.600 1.00 39.79 39 THR B N 1
ATOM 2151 C CA . THR B 1 39 ? 56.819 13.105 47.220 1.00 43.26 39 THR B CA 1
ATOM 2152 C C . THR B 1 39 ? 57.985 14.078 47.111 1.00 44.21 39 THR B C 1
ATOM 2153 O O . THR B 1 39 ? 58.930 14.011 47.895 1.00 46.90 39 THR B O 1
ATOM 2157 N N . ASP B 1 44 ? 54.181 10.557 46.031 1.00 39.51 44 ASP B N 1
ATOM 2158 C CA . ASP B 1 44 ? 54.020 9.738 44.835 1.00 38.65 44 ASP B CA 1
ATOM 2159 C C . ASP B 1 44 ? 54.738 8.399 45.022 1.00 37.70 44 ASP B C 1
ATOM 2160 O O . ASP B 1 44 ? 54.684 7.520 44.160 1.00 38.46 44 ASP B O 1
ATOM 2165 N N . LYS B 1 45 ? 55.405 8.258 46.162 1.00 35.02 45 LYS B N 1
ATOM 2166 C CA . LYS B 1 45 ? 56.139 7.043 46.495 1.00 32.21 45 LYS B CA 1
ATOM 2167 C C . LYS B 1 45 ? 55.713 6.547 47.871 1.00 29.26 45 LYS B C 1
ATOM 2168 O O . LYS B 1 45 ? 55.531 7.340 48.797 1.00 28.23 45 LYS B O 1
ATOM 2174 N N . LEU B 1 46 ? 55.543 5.238 47.997 1.00 25.03 46 LEU B N 1
ATOM 2175 C CA . LEU B 1 46 ? 55.175 4.657 49.276 1.00 22.27 46 LEU B CA 1
ATOM 2176 C C . LEU B 1 46 ? 56.482 4.474 50.040 1.00 20.39 46 LEU B C 1
ATOM 2177 O O . LEU B 1 46 ? 57.410 3.838 49.543 1.00 19.45 46 LEU B O 1
ATOM 2182 N N . THR B 1 47 ? 56.572 5.053 51.231 1.00 18.88 47 THR B N 1
ATOM 2183 C CA . THR B 1 47 ? 57.793 4.923 52.016 1.00 17.68 47 THR B CA 1
ATOM 2184 C C . THR B 1 47 ? 57.482 4.759 53.502 1.00 16.03 47 THR B C 1
ATOM 2185 O O . THR B 1 47 ? 56.384 4.332 53.857 1.00 14.64 47 THR B O 1
ATOM 2189 N N . GLY B 1 48 ? 58.443 5.094 54.360 1.00 14.74 48 GLY B N 1
ATOM 2190 C CA . GLY B 1 48 ? 58.250 4.945 55.794 1.00 15.25 48 GLY B CA 1
ATOM 2191 C C . GLY B 1 48 ? 59.128 3.821 56.326 1.00 14.36 48 GLY B C 1
ATOM 2192 O O . GLY B 1 48 ? 59.424 2.876 55.600 1.00 14.87 48 GLY B O 1
ATOM 2193 N N . TYR B 1 49 ? 59.537 3.907 57.589 1.00 14.96 49 TYR B N 1
ATOM 2194 C CA . TYR B 1 49 ? 60.404 2.887 58.179 1.00 13.03 49 TYR B CA 1
ATOM 2195 C C . TYR B 1 49 ? 60.092 1.429 57.838 1.00 13.60 49 TYR B C 1
ATOM 2196 O O . TYR B 1 49 ? 60.921 0.731 57.257 1.00 12.60 49 TYR B O 1
ATOM 2205 N N . GLU B 1 50 ? 58.912 0.958 58.217 1.00 13.33 50 GLU B N 1
ATOM 2206 C CA . GLU B 1 50 ? 58.569 -0.436 57.957 1.00 14.20 50 GLU B CA 1
ATOM 2207 C C . GLU B 1 50 ? 58.533 -0.798 56.469 1.00 13.68 50 GLU B C 1
ATOM 2208 O O . GLU B 1 50 ? 59.018 -1.858 56.069 1.00 12.70 50 GLU B O 1
ATOM 2214 N N . VAL B 1 51 ? 57.961 0.076 55.652 1.00 13.59 51 VAL B N 1
ATOM 2215 C CA . VAL B 1 51 ? 57.893 -0.185 54.225 1.00 13.26 51 VAL B CA 1
ATOM 2216 C C . VAL B 1 51 ? 59.296 -0.333 53.638 1.00 15.32 51 VAL B C 1
ATOM 2217 O O . VAL B 1 51 ? 59.555 -1.247 52.846 1.00 12.61 51 VAL B O 1
ATOM 2221 N N . GLU B 1 52 ? 60.205 0.554 54.037 1.00 13.44 52 GLU B N 1
ATOM 2222 C CA . GLU B 1 52 ? 61.569 0.502 53.524 1.00 16.04 52 GLU B CA 1
ATOM 2223 C C . GLU B 1 52 ? 62.356 -0.695 54.068 1.00 15.41 52 GLU B C 1
ATOM 2224 O O . GLU B 1 52 ? 63.212 -1.248 53.379 1.00 15.90 52 GLU B O 1
ATOM 2230 N N . VAL B 1 53 ? 62.072 -1.098 55.300 1.00 13.73 53 VAL B N 1
ATOM 2231 C CA . VAL B 1 53 ? 62.772 -2.245 55.862 1.00 14.26 53 VAL B CA 1
ATOM 2232 C C . VAL B 1 53 ? 62.397 -3.511 55.085 1.00 13.40 53 VAL B C 1
ATOM 2233 O O . VAL B 1 53 ? 63.266 -4.303 54.714 1.00 13.75 53 VAL B O 1
ATOM 2237 N N . VAL B 1 54 ? 61.102 -3.690 54.834 1.00 12.98 54 VAL B N 1
ATOM 2238 C CA . VAL B 1 54 ? 60.620 -4.852 54.093 1.00 13.52 54 VAL B CA 1
ATOM 2239 C C . VAL B 1 54 ? 61.120 -4.808 52.645 1.00 12.55 54 VAL B C 1
ATOM 2240 O O . VAL B 1 54 ? 61.559 -5.818 52.099 1.00 12.26 54 VAL B O 1
ATOM 2244 N N . ARG B 1 55 ? 61.068 -3.626 52.040 1.00 12.29 55 ARG B N 1
ATOM 2245 C CA . ARG B 1 55 ? 61.519 -3.444 50.667 1.00 13.29 55 ARG B CA 1
ATOM 2246 C C . ARG B 1 55 ? 62.987 -3.849 50.511 1.00 12.97 55 ARG B C 1
ATOM 2247 O O . ARG B 1 55 ? 63.347 -4.511 49.545 1.00 11.07 55 ARG B O 1
ATOM 2255 N N . GLU B 1 56 ? 63.820 -3.447 51.470 1.00 12.16 56 GLU B N 1
ATOM 2256 C CA . GLU B 1 56 ? 65.249 -3.753 51.462 1.00 12.95 56 GLU B CA 1
ATOM 2257 C C . GLU B 1 56 ? 65.526 -5.224 51.774 1.00 13.72 56 GLU B C 1
ATOM 2258 O O . GLU B 1 56 ? 66.431 -5.829 51.200 1.00 16.42 56 GLU B O 1
ATOM 2264 N N . ALA B 1 57 ? 64.759 -5.791 52.698 1.00 13.11 57 ALA B N 1
ATOM 2265 C CA . ALA B 1 57 ? 64.929 -7.193 53.067 1.00 13.79 57 ALA B CA 1
ATOM 2266 C C . ALA B 1 57 ? 64.666 -8.079 51.854 1.00 14.07 57 ALA B C 1
ATOM 2267 O O . ALA B 1 57 ? 65.410 -9.016 51.595 1.00 13.45 57 ALA B O 1
ATOM 2269 N N . ALA B 1 58 ? 63.604 -7.771 51.113 1.00 15.04 58 ALA B N 1
ATOM 2270 C CA . ALA B 1 58 ? 63.244 -8.548 49.930 1.00 15.83 58 ALA B CA 1
ATOM 2271 C C . ALA B 1 58 ? 64.282 -8.359 48.833 1.00 16.15 58 ALA B C 1
ATOM 2272 O O . ALA B 1 58 ? 64.650 -9.309 48.137 1.00 18.43 58 ALA B O 1
ATOM 2274 N N . LYS B 1 59 ? 64.754 -7.127 48.686 1.00 15.94 59 LYS B N 1
ATOM 2275 C CA . LYS B 1 59 ? 65.765 -6.818 47.686 1.00 17.54 59 LYS B CA 1
ATOM 2276 C C . LYS B 1 59 ? 66.991 -7.705 47.903 1.00 18.19 59 LYS B C 1
ATOM 2277 O O . LYS B 1 59 ? 67.568 -8.240 46.955 1.00 19.25 59 LYS B O 1
ATOM 2283 N N . ARG B 1 60 ? 67.377 -7.884 49.158 1.00 19.65 60 ARG B N 1
ATOM 2284 C CA . ARG B 1 60 ? 68.535 -8.716 49.455 1.00 21.45 60 ARG B CA 1
ATOM 2285 C C . ARG B 1 60 ? 68.256 -10.184 49.177 1.00 19.91 60 ARG B C 1
ATOM 2286 O O . ARG B 1 60 ? 69.175 -10.992 49.125 1.00 19.67 60 ARG B O 1
ATOM 2294 N N . LEU B 1 61 ? 66.984 -10.523 48.995 1.00 19.37 61 LEU B N 1
ATOM 2295 C CA . LEU B 1 61 ? 66.607 -11.897 48.684 1.00 19.11 61 LEU B CA 1
ATOM 2296 C C . LEU B 1 61 ? 66.469 -12.058 47.171 1.00 19.01 61 LEU B C 1
ATOM 2297 O O . LEU B 1 61 ? 66.115 -13.128 46.685 1.00 18.37 61 LEU B O 1
ATOM 2302 N N . GLY B 1 62 ? 66.751 -10.986 46.435 1.00 18.81 62 GLY B N 1
ATOM 2303 C CA . GLY B 1 62 ? 66.645 -11.020 44.987 1.00 19.42 62 GLY B CA 1
ATOM 2304 C C . GLY B 1 62 ? 65.202 -10.855 44.555 1.00 20.57 62 GLY B C 1
ATOM 2305 O O . GLY B 1 62 ? 64.815 -11.283 43.465 1.00 22.10 62 GLY B O 1
ATOM 2306 N N . LEU B 1 63 ? 64.403 -10.226 45.413 1.00 19.93 63 LEU B N 1
ATOM 2307 C CA . LEU B 1 63 ? 62.982 -10.027 45.140 1.00 19.10 63 LEU B CA 1
ATOM 2308 C C . LEU B 1 63 ? 62.524 -8.571 45.174 1.00 18.34 63 LEU B C 1
ATOM 2309 O O . LEU B 1 63 ? 63.101 -7.736 45.876 1.00 16.02 63 LEU B O 1
ATOM 2314 N N . LYS B 1 64 ? 61.479 -8.277 44.405 1.00 17.65 64 LYS B N 1
ATOM 2315 C CA . LYS B 1 64 ? 60.891 -6.947 44.409 1.00 18.93 64 LYS B CA 1
ATOM 2316 C C . LYS B 1 64 ? 59.695 -7.061 45.339 1.00 18.47 64 LYS B C 1
ATOM 2317 O O . LYS B 1 64 ? 59.354 -8.160 45.787 1.00 17.94 64 LYS B O 1
ATOM 2323 N N . VAL B 1 65 ? 59.058 -5.938 45.636 1.00 17.03 65 VAL B N 1
ATOM 2324 C CA . VAL B 1 65 ? 57.900 -5.960 46.511 1.00 16.60 65 VAL B CA 1
ATOM 2325 C C . VAL B 1 65 ? 56.720 -5.213 45.917 1.00 16.08 65 VAL B C 1
ATOM 2326 O O . VAL B 1 65 ? 56.874 -4.102 45.409 1.00 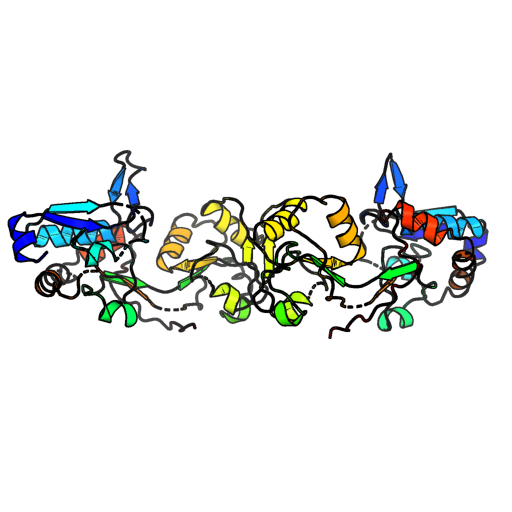15.43 65 VAL B O 1
ATOM 2330 N N . GLU B 1 66 ? 55.545 -5.834 45.967 1.00 17.62 66 GLU B N 1
ATOM 2331 C CA . GLU B 1 66 ? 54.326 -5.186 45.501 1.00 15.74 66 GLU B CA 1
ATOM 2332 C C . GLU B 1 66 ? 53.507 -4.925 46.754 1.00 14.70 66 GLU B C 1
ATOM 2333 O O . GLU B 1 66 ? 53.004 -5.860 47.379 1.00 13.84 66 GLU B O 1
ATOM 2339 N N . PHE B 1 67 ? 53.382 -3.661 47.134 1.00 13.28 67 PHE B N 1
ATOM 2340 C CA . PHE B 1 67 ? 52.604 -3.312 48.312 1.00 13.70 67 PHE B CA 1
ATOM 2341 C C . PHE B 1 67 ? 51.145 -3.143 47.895 1.00 16.34 67 PHE B C 1
ATOM 2342 O O . PHE B 1 67 ? 50.858 -2.560 46.852 1.00 14.56 67 PHE B O 1
ATOM 2350 N N . LYS B 1 68 ? 50.239 -3.688 48.702 1.00 17.94 68 LYS B N 1
ATOM 2351 C CA . LYS B 1 68 ? 48.799 -3.582 48.474 1.00 20.52 68 LYS B CA 1
ATOM 2352 C C . LYS B 1 68 ? 48.243 -2.842 49.676 1.00 20.46 68 LYS B C 1
ATOM 2353 O O . LYS B 1 68 ? 48.251 -3.371 50.788 1.00 19.73 68 LYS B O 1
ATOM 2359 N N . GLU B 1 69 ? 47.771 -1.622 49.457 1.00 21.31 69 GLU B N 1
ATOM 2360 C CA . GLU B 1 69 ? 47.228 -0.819 50.542 1.00 24.23 69 GLU B CA 1
ATOM 2361 C C . GLU B 1 69 ? 45.779 -1.148 50.861 1.00 25.82 69 GLU B C 1
ATOM 2362 O O . GLU B 1 69 ? 44.927 -1.204 49.977 1.00 25.85 69 GLU B O 1
ATOM 2376 N N . GLY B 1 71 ? 42.903 -1.302 54.642 1.00 31.50 71 GLY B N 1
ATOM 2377 C CA . GLY B 1 71 ? 42.756 -0.992 56.052 1.00 34.89 71 GLY B CA 1
ATOM 2378 C C . GLY B 1 71 ? 43.320 -2.127 56.884 1.00 36.78 71 GLY B C 1
ATOM 2379 O O . GLY B 1 71 ? 43.290 -3.282 56.454 1.00 36.21 71 GLY B O 1
ATOM 2380 N N . ILE B 1 72 ? 43.840 -1.814 58.066 1.00 39.15 72 ILE B N 1
ATOM 2381 C CA . ILE B 1 72 ? 44.402 -2.852 58.916 1.00 41.75 72 ILE B CA 1
ATOM 2382 C C . ILE B 1 72 ? 43.320 -3.878 59.222 1.00 42.59 72 ILE B C 1
ATOM 2383 O O . ILE B 1 72 ? 43.612 -5.011 59.601 1.00 43.16 72 ILE B O 1
ATOM 2388 N N . ASP B 1 73 ? 42.068 -3.467 59.047 1.00 43.76 73 ASP B N 1
ATOM 2389 C CA . ASP B 1 73 ? 40.932 -4.351 59.266 1.00 44.88 73 ASP B CA 1
ATOM 2390 C C . ASP B 1 73 ? 40.881 -5.348 58.112 1.00 44.32 73 ASP B C 1
ATOM 2391 O O . ASP B 1 73 ? 40.780 -4.956 56.949 1.00 44.28 73 ASP B O 1
ATOM 2396 N N . GLY B 1 74 ? 40.957 -6.635 58.427 1.00 42.42 74 GLY B N 1
ATOM 2397 C CA . GLY B 1 74 ? 40.916 -7.638 57.379 1.00 40.58 74 GLY B CA 1
ATOM 2398 C C . GLY B 1 74 ? 42.229 -7.771 56.627 1.00 39.05 74 GLY B C 1
ATOM 2399 O O . GLY B 1 74 ? 42.264 -8.268 55.503 1.00 39.78 74 GLY B O 1
ATOM 2408 N N . LEU B 1 76 ? 44.958 -9.309 58.108 1.00 28.68 76 LEU B N 1
ATOM 2409 C CA . LEU B 1 76 ? 45.452 -10.633 58.473 1.00 26.64 76 LEU B CA 1
ATOM 2410 C C . LEU B 1 76 ? 44.636 -11.656 57.688 1.00 24.72 76 LEU B C 1
ATOM 2411 O O . LEU B 1 76 ? 45.085 -12.770 57.429 1.00 21.08 76 LEU B O 1
ATOM 2416 N N . THR B 1 77 ? 43.433 -11.253 57.298 1.00 23.29 77 THR B N 1
ATOM 2417 C CA . THR B 1 77 ? 42.553 -12.111 56.517 1.00 23.62 77 THR B CA 1
ATOM 2418 C C . THR B 1 77 ? 43.156 -12.282 55.129 1.00 21.54 77 THR B C 1
ATOM 2419 O O . THR B 1 77 ? 43.071 -13.358 54.535 1.00 23.52 77 THR B O 1
ATOM 2423 N N . ALA B 1 78 ? 43.770 -11.214 54.625 1.00 20.58 78 ALA B N 1
ATOM 2424 C CA . ALA B 1 78 ? 44.405 -11.218 53.308 1.00 16.71 78 ALA B CA 1
ATOM 2425 C C . ALA B 1 78 ? 45.607 -12.150 53.297 1.00 16.29 78 ALA B C 1
ATOM 2426 O O . ALA B 1 78 ? 45.910 -12.791 52.290 1.00 17.72 78 ALA B O 1
ATOM 2428 N N . VAL B 1 79 ? 46.300 -12.208 54.424 1.00 14.22 79 VAL B N 1
ATOM 2429 C CA . VAL B 1 79 ? 47.459 -13.067 54.555 1.00 13.98 79 VAL B CA 1
ATOM 2430 C C . VAL B 1 79 ? 47.009 -14.512 54.458 1.00 14.63 79 VAL B C 1
ATOM 2431 O O . VAL B 1 79 ? 47.556 -15.291 53.678 1.00 17.20 79 VAL B O 1
ATOM 2435 N N . ASN B 1 80 ? 46.011 -14.862 55.259 1.00 13.79 80 ASN B N 1
ATOM 2436 C CA . ASN B 1 80 ? 45.472 -16.221 55.272 1.00 17.53 80 ASN B CA 1
ATOM 2437 C C . ASN B 1 80 ? 44.917 -16.665 53.926 1.00 17.83 80 ASN B C 1
ATOM 2438 O O . ASN B 1 80 ? 45.127 -17.804 53.510 1.00 18.82 80 ASN B O 1
ATOM 2443 N N . SER B 1 81 ? 44.206 -15.766 53.251 1.00 20.42 81 SER B N 1
ATOM 2444 C CA . SER B 1 81 ? 43.614 -16.086 51.957 1.00 20.52 81 SER B CA 1
ATOM 2445 C C . SER B 1 81 ? 44.636 -15.998 50.826 1.00 19.74 81 SER B C 1
ATOM 2446 O O . SER B 1 81 ? 44.324 -16.272 49.668 1.00 19.19 81 SER B O 1
ATOM 2449 N N . GLY B 1 82 ? 45.864 -15.624 51.160 1.00 19.16 82 GLY B N 1
ATOM 2450 C CA . GLY B 1 82 ? 46.888 -15.540 50.136 1.00 17.79 82 GLY B CA 1
ATOM 2451 C C . GLY B 1 82 ? 46.730 -14.396 49.147 1.00 17.74 82 GLY B C 1
ATOM 2452 O O . GLY B 1 82 ? 47.225 -14.475 48.025 1.00 14.84 82 GLY B O 1
ATOM 2453 N N . GLN B 1 83 ? 46.028 -13.338 49.536 1.00 19.54 83 GLN B N 1
ATOM 2454 C CA . GLN B 1 83 ? 45.898 -12.190 48.650 1.00 20.98 83 GLN B CA 1
ATOM 2455 C C . GLN B 1 83 ? 47.269 -11.529 48.654 1.00 19.63 83 GLN B C 1
ATOM 2456 O O . GLN B 1 83 ? 47.654 -10.855 47.701 1.00 22.01 83 GLN B O 1
ATOM 2462 N N . VAL B 1 84 ? 48.001 -11.728 49.746 1.00 16.81 84 VAL B N 1
ATOM 2463 C CA . VAL B 1 84 ? 49.345 -11.181 49.887 1.00 14.24 84 VAL B CA 1
ATOM 2464 C C . VAL B 1 84 ? 50.224 -12.245 50.530 1.00 13.47 84 VAL B C 1
ATOM 2465 O O . VAL B 1 84 ? 49.727 -13.170 51.168 1.00 15.99 84 VAL B O 1
ATOM 2469 N N . ASP B 1 85 ? 51.530 -12.113 50.366 1.00 12.46 85 ASP B N 1
ATOM 2470 C CA . ASP B 1 85 ? 52.455 -13.061 50.959 1.00 15.18 85 ASP B CA 1
ATOM 2471 C C . ASP B 1 85 ? 52.723 -12.683 52.411 1.00 14.67 85 ASP B C 1
ATOM 2472 O O . ASP B 1 85 ? 53.134 -13.521 53.212 1.00 16.23 85 ASP B O 1
ATOM 2477 N N . ALA B 1 86 ? 52.472 -11.423 52.750 1.00 14.96 86 ALA B N 1
ATOM 2478 C CA . ALA B 1 86 ? 52.702 -10.948 54.104 1.00 13.69 86 ALA B CA 1
ATOM 2479 C C . ALA B 1 86 ? 52.002 -9.618 54.361 1.00 16.18 86 ALA B C 1
ATOM 2480 O O . ALA B 1 86 ? 51.526 -8.959 53.431 1.00 15.99 86 ALA B O 1
ATOM 2482 N N . ALA B 1 87 ? 51.950 -9.233 55.635 1.00 14.24 87 ALA B N 1
ATOM 2483 C CA . ALA B 1 87 ? 51.345 -7.976 56.041 1.00 12.96 87 ALA B CA 1
ATOM 2484 C C . ALA B 1 87 ? 52.363 -7.217 56.889 1.00 13.25 87 ALA B C 1
ATOM 2485 O O . ALA B 1 87 ? 52.949 -7.770 57.825 1.00 11.32 87 ALA B O 1
ATOM 2487 N N . ALA B 1 88 ? 52.577 -5.953 56.543 1.00 12.90 88 ALA B N 1
ATOM 2488 C CA . ALA B 1 88 ? 53.518 -5.102 57.259 1.00 12.21 88 ALA B CA 1
ATOM 2489 C C . ALA B 1 88 ? 52.791 -3.826 57.655 1.00 12.59 88 ALA B C 1
ATOM 2490 O O . ALA B 1 88 ? 52.648 -2.916 56.847 1.00 12.55 88 ALA B O 1
ATOM 2492 N N . ASN B 1 89 ? 52.313 -3.756 58.891 1.00 14.05 89 ASN B N 1
ATOM 2493 C CA . ASN B 1 89 ? 51.595 -2.562 59.311 1.00 15.41 89 ASN B CA 1
ATOM 2494 C C . ASN B 1 89 ? 51.638 -2.354 60.817 1.00 15.57 89 ASN B C 1
ATOM 2495 O O . ASN B 1 89 ? 50.600 -2.310 61.477 1.00 14.64 89 ASN B O 1
ATOM 2500 N N . ASP B 1 90 ? 52.848 -2.236 61.355 1.00 15.44 90 ASP B N 1
ATOM 2501 C CA . ASP B 1 90 ? 53.033 -2.002 62.778 1.00 15.85 90 ASP B CA 1
ATOM 2502 C C . ASP B 1 90 ? 52.238 -3.001 63.634 1.00 14.79 90 ASP B C 1
ATOM 2503 O O . ASP B 1 90 ? 51.666 -2.640 64.656 1.00 13.44 90 ASP B O 1
ATOM 2508 N N . ILE B 1 91 ? 52.227 -4.262 63.207 1.00 16.45 91 ILE B N 1
ATOM 2509 C CA . ILE B 1 91 ? 51.513 -5.335 63.901 1.00 15.81 91 ILE B CA 1
ATOM 2510 C C . ILE B 1 91 ? 52.298 -5.842 65.105 1.00 14.95 91 ILE B C 1
ATOM 2511 O O . ILE B 1 91 ? 53.428 -6.298 64.957 1.00 15.70 91 ILE B O 1
ATOM 2516 N N . ASP B 1 92 ? 51.693 -5.778 66.286 1.00 15.07 92 ASP B N 1
ATOM 2517 C CA . ASP B 1 92 ? 52.338 -6.236 67.510 1.00 16.53 92 ASP B CA 1
ATOM 2518 C C . ASP B 1 92 ? 52.483 -7.744 67.551 1.00 16.00 92 ASP B C 1
ATOM 2519 O O . ASP B 1 92 ? 51.554 -8.472 67.211 1.00 14.35 92 ASP B O 1
ATOM 2524 N N . VAL B 1 93 ? 53.650 -8.213 67.977 1.00 18.76 93 VAL B N 1
ATOM 2525 C CA . VAL B 1 93 ? 53.887 -9.644 68.097 1.00 19.21 93 VAL B CA 1
ATOM 2526 C C . VAL B 1 93 ? 53.351 -10.052 69.454 1.00 19.52 93 VAL B C 1
ATOM 2527 O O . VAL B 1 93 ? 53.907 -9.659 70.476 1.00 20.11 93 VAL B O 1
ATOM 2531 N N . THR B 1 94 ? 52.269 -10.827 69.464 1.00 21.35 94 THR B N 1
ATOM 2532 C CA . THR B 1 94 ? 51.657 -11.290 70.710 1.00 21.70 94 THR B CA 1
ATOM 2533 C C . THR B 1 94 ? 51.617 -12.814 70.749 1.00 23.50 94 THR B C 1
ATOM 2534 O O . THR B 1 94 ? 51.705 -13.475 69.711 1.00 21.39 94 THR B O 1
ATOM 2538 N N . LYS B 1 95 ? 51.471 -13.371 71.948 1.00 25.14 95 LYS B N 1
ATOM 2539 C CA . LYS B 1 95 ? 51.434 -14.822 72.110 1.00 27.86 95 LYS B CA 1
ATOM 2540 C C . LYS B 1 95 ? 50.255 -15.412 71.340 1.00 26.93 95 LYS B C 1
ATOM 2541 O O . LYS B 1 95 ? 50.393 -16.420 70.648 1.00 27.08 95 LYS B O 1
ATOM 2547 N N . ASP B 1 96 ? 49.096 -14.776 71.461 1.00 26.97 96 ASP B N 1
ATOM 2548 C CA . ASP B 1 96 ? 47.908 -15.244 70.766 1.00 26.67 96 ASP B CA 1
ATOM 2549 C C . ASP B 1 96 ? 48.095 -15.232 69.247 1.00 25.29 96 ASP B C 1
ATOM 2550 O O . ASP B 1 96 ? 47.654 -16.148 68.555 1.00 24.24 96 ASP B O 1
ATOM 2555 N N . ARG B 1 97 ? 48.745 -14.192 68.731 1.00 23.80 97 ARG B N 1
ATOM 2556 C CA . ARG B 1 97 ? 48.972 -14.080 67.295 1.00 22.44 97 ARG B CA 1
ATOM 2557 C C . ARG B 1 97 ? 50.026 -15.055 66.779 1.00 21.90 97 ARG B C 1
ATOM 2558 O O . ARG B 1 97 ? 49.928 -15.5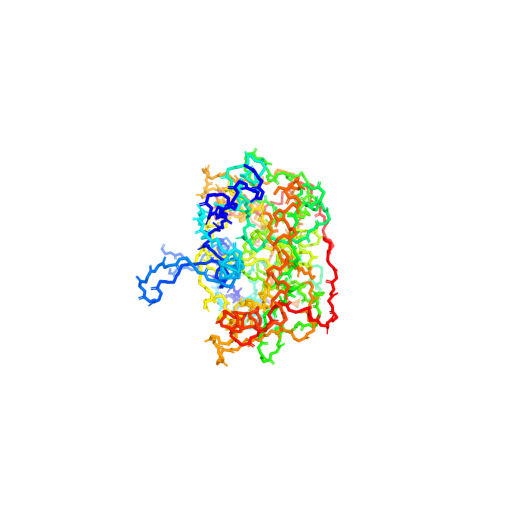26 65.649 1.00 19.09 97 ARG B O 1
ATOM 2566 N N . GLU B 1 98 ? 51.024 -15.369 67.603 1.00 22.54 98 GLU B N 1
ATOM 2567 C CA . GLU B 1 98 ? 52.079 -16.290 67.182 1.00 23.95 98 GLU B CA 1
ATOM 2568 C C . GLU B 1 98 ? 51.578 -17.705 66.917 1.00 24.45 98 GLU B C 1
ATOM 2569 O O . GLU B 1 98 ? 52.190 -18.447 66.150 1.00 22.12 98 GLU B O 1
ATOM 2575 N N . GLU B 1 99 ? 50.481 -18.097 67.552 1.00 25.19 99 GLU B N 1
ATOM 2576 C CA . GLU B 1 99 ? 49.968 -19.437 67.309 1.00 28.55 99 GLU B CA 1
ATOM 2577 C C . GLU B 1 99 ? 48.969 -19.431 66.159 1.00 28.52 99 GLU B C 1
ATOM 2578 O O . GLU B 1 99 ? 48.372 -20.454 65.841 1.00 28.44 99 GLU B O 1
ATOM 2584 N N . LYS B 1 100 ? 48.803 -18.271 65.529 1.00 28.41 100 LYS B N 1
ATOM 2585 C CA . LYS B 1 100 ? 47.888 -18.138 64.399 1.00 29.14 100 LYS B CA 1
ATOM 2586 C C . LYS B 1 100 ? 48.637 -17.723 63.134 1.00 28.23 100 LYS B C 1
ATOM 2587 O O . LYS B 1 100 ? 48.181 -17.980 62.020 1.00 28.69 100 LYS B O 1
ATOM 2593 N N . PHE B 1 101 ? 49.790 -17.082 63.312 1.00 26.27 101 PHE B N 1
ATOM 2594 C CA . PHE B 1 101 ? 50.590 -16.616 62.186 1.00 23.30 101 PHE B CA 1
ATOM 2595 C C . PHE B 1 101 ? 52.070 -16.840 62.423 1.00 22.85 101 PHE B C 1
ATOM 2596 O O . PHE B 1 101 ? 52.488 -17.180 63.527 1.00 21.99 101 PHE B O 1
ATOM 2604 N N . ALA B 1 102 ? 52.857 -16.644 61.371 1.00 22.24 102 ALA B N 1
ATOM 2605 C CA . ALA B 1 102 ? 54.307 -16.771 61.455 1.00 20.94 102 ALA B CA 1
ATOM 2606 C C . ALA B 1 102 ? 54.838 -15.342 61.426 1.00 20.05 102 ALA B C 1
ATOM 2607 O O . ALA B 1 102 ? 54.426 -14.540 60.590 1.00 20.58 102 ALA B O 1
ATOM 2609 N N . PHE B 1 103 ? 55.735 -15.021 62.348 1.00 18.23 103 PHE B N 1
ATOM 2610 C CA . PHE B 1 103 ? 56.313 -13.685 62.424 1.00 15.91 103 PHE B CA 1
ATOM 2611 C C . PHE B 1 103 ? 57.797 -13.717 62.115 1.00 14.86 103 PHE B C 1
ATOM 2612 O O . PHE B 1 103 ? 58.474 -14.712 62.376 1.00 15.43 103 PHE B O 1
ATOM 2620 N N . SER B 1 104 ? 58.308 -12.625 61.562 1.00 13.86 104 SER B N 1
ATOM 2621 C CA . SER B 1 104 ? 59.736 -12.531 61.304 1.00 13.01 104 SER B CA 1
ATOM 2622 C C . SER B 1 104 ? 60.239 -12.027 62.645 1.00 13.12 104 SER B C 1
ATOM 2623 O O . SER B 1 104 ? 59.441 -11.728 63.531 1.00 12.36 104 SER B O 1
ATOM 2626 N N . THR B 1 105 ? 61.549 -11.949 62.816 1.00 13.80 105 THR B N 1
ATOM 2627 C CA . THR B 1 105 ? 62.075 -11.421 64.061 1.00 15.36 105 THR B CA 1
ATOM 2628 C C . THR B 1 105 ? 61.652 -9.956 64.042 1.00 13.57 105 THR B C 1
ATOM 2629 O O . THR B 1 105 ? 61.529 -9.359 62.970 1.00 12.68 105 THR B O 1
ATOM 2633 N N . PRO B 1 106 ? 61.421 -9.360 65.220 1.00 11.09 106 PRO B N 1
ATOM 2634 C CA . PRO B 1 106 ? 61.000 -7.960 65.294 1.00 11.39 106 PRO B CA 1
ATOM 2635 C C . PRO B 1 106 ? 61.985 -6.970 64.689 1.00 11.55 106 PRO B C 1
ATOM 2636 O O . PRO B 1 106 ? 63.195 -7.188 64.721 1.00 13.21 106 PRO B O 1
ATOM 2640 N N . TYR B 1 107 ? 61.459 -5.887 64.122 1.00 11.79 107 TYR B N 1
ATOM 2641 C CA . TYR B 1 107 ? 62.313 -4.837 63.585 1.00 13.72 107 TYR B CA 1
ATOM 2642 C C . TYR B 1 107 ? 61.967 -3.506 64.242 1.00 13.79 107 TYR B C 1
ATOM 2643 O O . TYR B 1 107 ? 62.382 -2.448 63.791 1.00 15.08 107 TYR B O 1
ATOM 2652 N N . LYS B 1 108 ? 61.180 -3.583 65.310 1.00 14.72 108 LYS B N 1
ATOM 2653 C CA . LYS B 1 108 ? 60.819 -2.411 66.098 1.00 14.92 108 LYS B CA 1
ATOM 2654 C C . LYS B 1 108 ? 60.336 -2.820 67.481 1.00 15.63 108 LYS B C 1
ATOM 2655 O O . LYS B 1 108 ? 59.535 -3.747 67.618 1.00 17.68 108 LYS B O 1
ATOM 2661 N N . TYR B 1 109 ? 60.848 -2.135 68.502 1.00 14.54 109 TYR B N 1
ATOM 2662 C CA . TYR B 1 109 ? 60.460 -2.379 69.891 1.00 14.16 109 TYR B CA 1
ATOM 2663 C C . TYR B 1 109 ? 60.055 -1.035 70.481 1.00 13.53 109 TYR B C 1
ATOM 2664 O O . TYR B 1 109 ? 60.683 -0.014 70.201 1.00 13.35 109 TYR B O 1
ATOM 2673 N N . SER B 1 110 ? 59.022 -1.032 71.311 1.00 12.92 110 SER B N 1
ATOM 2674 C CA . SER B 1 110 ? 58.574 0.206 71.914 1.00 15.57 110 SER B CA 1
ATOM 2675 C C . SER B 1 110 ? 57.744 -0.048 73.168 1.00 15.91 110 SER B C 1
ATOM 2676 O O . SER B 1 110 ? 57.708 -1.160 73.692 1.00 16.81 110 SER B O 1
ATOM 2679 N N . TYR B 1 111 ? 57.102 1.004 73.656 1.00 15.41 111 TYR B N 1
ATOM 2680 C CA . TYR B 1 111 ? 56.265 0.910 74.837 1.00 14.95 111 TYR B CA 1
ATOM 2681 C C . TYR B 1 111 ? 55.500 2.208 74.966 1.00 13.58 111 TYR B C 1
ATOM 2682 O O . TYR B 1 111 ? 55.860 3.206 74.341 1.00 12.77 111 TYR B O 1
ATOM 2691 N N . GLY B 1 112 ? 54.435 2.195 75.761 1.00 12.81 112 GLY B N 1
ATOM 2692 C CA . GLY B 1 112 ? 53.634 3.392 75.919 1.00 12.46 112 GLY B CA 1
ATOM 2693 C C . GLY B 1 112 ? 54.163 4.357 76.958 1.00 13.88 112 GLY B C 1
ATOM 2694 O O . GLY B 1 112 ? 54.797 3.953 77.935 1.00 13.75 112 GLY B O 1
ATOM 2695 N N . THR B 1 113 ? 53.902 5.641 76.742 1.00 13.25 113 THR B N 1
ATOM 2696 C CA . THR B 1 113 ? 54.334 6.680 77.667 1.00 13.78 113 THR B CA 1
ATOM 2697 C C . THR B 1 113 ? 53.219 7.699 77.817 1.00 13.24 113 THR B C 1
ATOM 2698 O O . THR B 1 113 ? 52.106 7.499 77.307 1.00 13.04 113 THR B O 1
ATOM 2702 N N . ALA B 1 114 ? 53.521 8.790 78.512 1.00 9.87 114 ALA B N 1
ATOM 2703 C CA . ALA B 1 114 ? 52.537 9.841 78.718 1.00 11.35 114 ALA B CA 1
ATOM 2704 C C . ALA B 1 114 ? 53.115 11.235 78.502 1.00 11.47 114 ALA B C 1
ATOM 2705 O O . ALA B 1 114 ? 54.214 11.544 78.961 1.00 12.07 114 ALA B O 1
ATOM 2707 N N . ILE B 1 115 ? 52.369 12.072 77.792 1.00 10.91 115 ILE B N 1
ATOM 2708 C CA . ILE B 1 115 ? 52.787 13.442 77.566 1.00 10.44 115 ILE B CA 1
ATOM 2709 C C . ILE B 1 115 ? 52.047 14.267 78.609 1.00 12.21 115 ILE B C 1
ATOM 2710 O O . ILE B 1 115 ? 50.819 14.247 78.668 1.00 13.42 115 ILE B O 1
ATOM 2715 N N . VAL B 1 116 ? 52.803 14.963 79.450 1.00 9.61 116 VAL B N 1
ATOM 2716 C CA . VAL B 1 116 ? 52.227 15.796 80.493 1.00 7.74 116 VAL B CA 1
ATOM 2717 C C . VAL B 1 116 ? 52.876 17.167 80.386 1.00 9.16 116 VAL B C 1
ATOM 2718 O O . VAL B 1 116 ? 53.712 17.393 79.507 1.00 7.19 116 VAL B O 1
ATOM 2722 N N . ARG B 1 117 ? 52.490 18.081 81.272 1.00 10.90 117 ARG B N 1
ATOM 2723 C CA . ARG B 1 117 ? 53.062 19.424 81.262 1.00 11.10 117 ARG B CA 1
ATOM 2724 C C . ARG B 1 117 ? 54.529 19.377 81.648 1.00 11.60 117 ARG B C 1
ATOM 2725 O O . ARG B 1 117 ? 54.936 18.603 82.516 1.00 11.91 117 ARG B O 1
ATOM 2733 N N . LYS B 1 118 ? 55.318 20.225 81.005 1.00 12.09 118 LYS B N 1
ATOM 2734 C CA . LYS B 1 118 ? 56.744 20.296 81.288 1.00 14.32 118 LYS B CA 1
ATOM 2735 C C . LYS B 1 118 ? 57.012 20.992 82.629 1.00 12.45 118 LYS B C 1
ATOM 2736 O O . LYS B 1 118 ? 57.931 20.610 83.352 1.00 12.00 118 LYS B O 1
ATOM 2742 N N . ASP B 1 119 ? 56.213 22.002 82.969 1.00 11.29 119 ASP B N 1
ATOM 2743 C CA . ASP B 1 119 ? 56.433 22.723 84.220 1.00 13.18 119 ASP B CA 1
ATOM 2744 C C . ASP B 1 119 ? 56.052 21.988 85.505 1.00 14.75 119 ASP B C 1
ATOM 2745 O O . ASP B 1 119 ? 56.769 22.097 86.501 1.00 14.47 119 ASP B O 1
ATOM 2750 N N . ASP B 1 120 ? 54.953 21.231 85.499 1.00 15.24 120 ASP B N 1
ATOM 2751 C CA . ASP B 1 120 ? 54.550 20.506 86.709 1.00 16.65 120 ASP B CA 1
ATOM 2752 C C . ASP B 1 120 ? 54.211 19.030 86.488 1.00 15.21 120 ASP B C 1
ATOM 2753 O O . ASP B 1 120 ? 53.607 18.394 87.346 1.00 14.82 120 ASP B O 1
ATOM 2758 N N . LEU B 1 121 ? 54.599 18.491 85.340 1.00 15.06 121 LEU B N 1
ATOM 2759 C CA . LEU B 1 121 ? 54.330 17.092 85.018 1.00 14.69 121 LEU B CA 1
ATOM 2760 C C . LEU B 1 121 ? 52.869 16.733 85.269 1.00 14.40 121 LEU B C 1
ATOM 2761 O O . LEU B 1 121 ? 52.554 15.591 85.615 1.00 13.69 121 LEU B O 1
ATOM 2766 N N . SER B 1 122 ? 51.990 17.719 85.102 1.00 13.66 122 SER B N 1
ATOM 2767 C CA . SER B 1 122 ? 50.555 17.536 85.293 1.00 14.17 122 SER B CA 1
ATOM 2768 C C . SER B 1 122 ? 50.215 16.936 86.655 1.00 14.33 122 SER B C 1
ATOM 2769 O O . SER B 1 122 ? 49.182 16.285 86.819 1.00 15.27 122 SER B O 1
ATOM 2772 N N . GLY B 1 123 ? 51.090 17.162 87.629 1.00 16.06 123 GLY B N 1
ATOM 2773 C CA . GLY B 1 123 ? 50.875 16.635 88.970 1.00 15.24 123 GLY B CA 1
ATOM 2774 C C . GLY B 1 123 ? 50.875 15.119 89.027 1.00 15.14 123 GLY B C 1
ATOM 2775 O O . GLY B 1 123 ? 50.323 14.527 89.958 1.00 17.04 123 GLY B O 1
ATOM 2776 N N . ILE B 1 124 ? 51.500 14.483 88.040 1.00 13.12 124 ILE B N 1
ATOM 2777 C CA . ILE B 1 124 ? 51.544 13.030 87.988 1.00 13.57 124 ILE B CA 1
ATOM 2778 C C . ILE B 1 124 ? 52.920 12.466 88.314 1.00 15.00 124 ILE B C 1
ATOM 2779 O O . ILE B 1 124 ? 53.926 12.925 87.784 1.00 14.90 124 ILE B O 1
ATOM 2784 N N . LYS B 1 125 ? 52.950 11.468 89.192 1.00 16.55 125 LYS B N 1
ATOM 2785 C CA . LYS B 1 125 ? 54.199 10.819 89.581 1.00 21.25 125 LYS B CA 1
ATOM 2786 C C . LYS B 1 125 ? 54.253 9.414 89.001 1.00 20.23 125 LYS B C 1
ATOM 2787 O O . LYS B 1 125 ? 55.272 8.992 88.460 1.00 23.01 125 LYS B O 1
ATOM 2793 N N . THR B 1 126 ? 53.141 8.699 89.117 1.00 19.77 126 THR B N 1
ATOM 2794 C CA . THR B 1 126 ? 53.040 7.331 88.626 1.00 20.27 126 THR B CA 1
ATOM 2795 C C . THR B 1 126 ? 51.702 7.166 87.918 1.00 21.09 126 THR B C 1
ATOM 2796 O O . THR B 1 126 ? 50.847 8.049 87.994 1.00 19.98 126 THR B O 1
ATOM 2800 N N . LEU B 1 127 ? 51.522 6.039 87.235 1.00 22.08 127 LEU B N 1
ATOM 2801 C CA . LEU B 1 127 ? 50.271 5.779 86.528 1.00 24.54 127 LEU B CA 1
ATOM 2802 C C . LEU B 1 127 ? 49.085 5.898 87.472 1.00 24.02 127 LEU B C 1
ATOM 2803 O O . LEU B 1 127 ? 48.001 6.324 87.076 1.00 23.52 127 LEU B O 1
ATOM 2808 N N . LYS B 1 128 ? 49.295 5.515 88.724 1.00 23.57 128 LYS B N 1
ATOM 2809 C CA . LYS B 1 128 ? 48.243 5.584 89.724 1.00 25.22 128 LYS B CA 1
ATOM 2810 C C . LYS B 1 128 ? 47.723 7.019 89.865 1.00 23.94 128 LYS B C 1
ATOM 2811 O O . LYS B 1 128 ? 46.577 7.233 90.253 1.00 23.87 128 LYS B O 1
ATOM 2817 N N . ASP B 1 129 ? 48.561 7.997 89.529 1.00 22.83 129 ASP B N 1
ATOM 2818 C CA . ASP B 1 129 ? 48.172 9.404 89.634 1.00 22.42 129 ASP B CA 1
ATOM 2819 C C . ASP B 1 129 ? 47.287 9.898 88.486 1.00 21.75 129 ASP B C 1
ATOM 2820 O O . ASP B 1 129 ? 46.912 11.068 88.442 1.00 21.74 129 ASP B O 1
ATOM 2825 N N . LEU B 1 130 ? 46.964 9.011 87.555 1.00 20.48 130 LEU B N 1
ATOM 2826 C CA . LEU B 1 130 ? 46.101 9.375 86.436 1.00 19.90 130 LEU B CA 1
ATOM 2827 C C . LEU B 1 130 ? 44.650 9.506 86.905 1.00 21.49 130 LEU B C 1
ATOM 2828 O O . LEU B 1 130 ? 43.832 10.165 86.259 1.00 20.71 130 LEU B O 1
ATOM 2833 N N . LYS B 1 131 ? 44.338 8.889 88.040 1.00 20.94 131 LYS B N 1
ATOM 2834 C CA . LYS B 1 131 ? 42.984 8.938 88.580 1.00 22.24 131 LYS B CA 1
ATOM 2835 C C . LYS B 1 131 ? 42.511 10.378 88.732 1.00 21.69 131 LYS B C 1
ATOM 2836 O O . LYS B 1 131 ? 43.126 11.167 89.444 1.00 21.48 131 LYS B O 1
ATOM 2842 N N . GLY B 1 132 ? 41.416 10.720 88.061 1.00 20.78 132 GLY B N 1
ATOM 2843 C CA . GLY B 1 132 ? 40.894 12.073 88.147 1.00 20.45 132 GLY B CA 1
ATOM 2844 C C . GLY B 1 132 ? 41.469 13.040 87.122 1.00 21.48 132 GLY B C 1
ATOM 2845 O O . GLY B 1 132 ? 40.911 14.112 86.903 1.00 23.10 132 GLY B O 1
ATOM 2846 N N . LYS B 1 133 ? 42.581 12.668 86.496 1.00 21.66 133 LYS B N 1
ATOM 2847 C CA . LYS B 1 133 ? 43.222 13.510 85.488 1.00 21.22 133 LYS B CA 1
ATOM 2848 C C . LYS B 1 133 ? 42.499 13.378 84.147 1.00 21.60 133 LYS B C 1
ATOM 2849 O O . LYS B 1 133 ? 41.990 12.311 83.805 1.00 20.86 133 LYS B O 1
ATOM 2855 N N . LYS B 1 134 ? 42.461 14.462 83.381 1.00 20.83 134 LYS B N 1
ATOM 2856 C CA . LYS B 1 134 ? 41.791 14.434 82.090 1.00 19.33 134 LYS B CA 1
ATOM 2857 C C . LYS B 1 134 ? 42.742 13.916 81.024 1.00 19.41 134 LYS B C 1
ATOM 2858 O O . LYS B 1 134 ? 43.720 14.581 80.672 1.00 19.11 134 LYS B O 1
ATOM 2864 N N . ALA B 1 135 ? 42.451 12.717 80.525 1.00 18.45 135 ALA B N 1
ATOM 2865 C CA . ALA B 1 135 ? 43.268 12.078 79.502 1.00 19.43 135 ALA B CA 1
ATOM 2866 C C . ALA B 1 135 ? 42.626 12.218 78.128 1.00 20.97 135 ALA B C 1
ATOM 2867 O O . ALA B 1 135 ? 41.491 11.781 77.910 1.00 19.68 135 ALA B O 1
ATOM 2869 N N . ALA B 1 136 ? 43.361 12.826 77.204 1.00 22.23 136 ALA B N 1
ATOM 2870 C CA . ALA B 1 136 ? 42.869 13.029 75.851 1.00 24.11 136 ALA B CA 1
ATOM 2871 C C . ALA B 1 136 ? 43.523 12.036 74.903 1.00 25.56 136 ALA B C 1
ATOM 2872 O O . ALA B 1 136 ? 44.545 11.426 75.230 1.00 25.10 136 ALA B O 1
ATOM 2874 N N . GLY B 1 137 ? 42.924 11.877 73.728 1.00 26.64 137 GLY B N 1
ATOM 2875 C CA . GLY B 1 137 ? 43.459 10.955 72.743 1.00 29.98 137 GLY B CA 1
ATOM 2876 C C . GLY B 1 137 ? 42.364 10.291 71.935 1.00 30.86 137 GLY B C 1
ATOM 2877 O O . GLY B 1 137 ? 42.579 9.922 70.780 1.00 34.69 137 GLY B O 1
ATOM 2878 N N . ALA B 1 139 ? 40.588 8.056 71.323 1.00 47.21 139 ALA B N 1
ATOM 2879 C CA . ALA B 1 139 ? 39.280 7.646 70.825 1.00 47.28 139 ALA B CA 1
ATOM 2880 C C . ALA B 1 139 ? 38.938 6.237 71.302 1.00 47.12 139 ALA B C 1
ATOM 2881 O O . ALA B 1 139 ? 38.150 6.061 72.234 1.00 48.20 139 ALA B O 1
ATOM 2883 N N . THR B 1 140 ? 39.535 5.238 70.660 1.00 45.27 140 THR B N 1
ATOM 2884 C CA . THR B 1 140 ? 39.289 3.847 71.014 1.00 44.47 140 THR B CA 1
ATOM 2885 C C . THR B 1 140 ? 40.536 3.009 70.771 1.00 43.09 140 THR B C 1
ATOM 2886 O O . THR B 1 140 ? 40.643 2.313 69.760 1.00 44.19 140 THR B O 1
ATOM 2890 N N . THR B 1 141 ? 41.480 3.088 71.702 1.00 40.29 141 THR B N 1
ATOM 2891 C CA . THR B 1 141 ? 42.726 2.340 71.598 1.00 37.60 141 THR B CA 1
ATOM 2892 C C . THR B 1 141 ? 43.136 1.825 72.970 1.00 34.90 141 THR B C 1
ATOM 2893 O O . THR B 1 141 ? 42.605 2.254 73.994 1.00 35.54 141 THR B O 1
ATOM 2897 N N . VAL B 1 142 ? 44.094 0.908 72.981 1.00 31.58 142 VAL B N 1
ATOM 2898 C CA . VAL B 1 142 ? 44.588 0.322 74.217 1.00 28.99 142 VAL B CA 1
ATOM 2899 C C . VAL B 1 142 ? 45.173 1.384 75.153 1.00 27.48 142 VAL B C 1
ATOM 2900 O O . VAL B 1 142 ? 45.197 1.205 76.367 1.00 23.48 142 VAL B O 1
ATOM 2904 N N . TYR B 1 143 ? 45.629 2.495 74.583 1.00 26.23 143 TYR B N 1
ATOM 2905 C CA . TYR B 1 143 ? 46.203 3.570 75.379 1.00 26.47 143 TYR B CA 1
ATOM 2906 C C . TYR B 1 143 ? 45.144 4.212 76.262 1.00 28.53 143 TYR B C 1
ATOM 2907 O O . TYR B 1 143 ? 45.397 4.509 77.432 1.00 27.05 143 TYR B O 1
ATOM 2924 N N . GLU B 1 145 ? 42.573 2.702 77.130 1.00 31.74 145 GLU B N 1
ATOM 2925 C CA . GLU B 1 145 ? 42.146 1.605 77.990 1.00 30.72 145 GLU B CA 1
ATOM 2926 C C . GLU B 1 145 ? 42.994 1.628 79.262 1.00 28.67 145 GLU B C 1
ATOM 2927 O O . GLU B 1 145 ? 42.512 1.328 80.359 1.00 27.85 145 GLU B O 1
ATOM 2933 N N . VAL B 1 146 ? 44.262 1.994 79.106 1.00 26.12 146 VAL B N 1
ATOM 2934 C CA . VAL B 1 146 ? 45.180 2.085 80.240 1.00 25.14 146 VAL B CA 1
ATOM 2935 C C . VAL B 1 146 ? 44.762 3.252 81.127 1.00 23.91 146 VAL B C 1
ATOM 2936 O O . VAL B 1 146 ? 44.756 3.147 82.352 1.00 25.05 146 VAL B O 1
ATOM 2940 N N . ALA B 1 147 ? 44.405 4.361 80.490 1.00 23.51 147 ALA B N 1
ATOM 2941 C CA . ALA B 1 147 ? 43.986 5.564 81.197 1.00 23.91 147 ALA B CA 1
ATOM 2942 C C . ALA B 1 147 ? 42.744 5.329 82.051 1.00 24.25 147 ALA B C 1
ATOM 2943 O O . ALA B 1 147 ? 42.692 5.735 83.211 1.00 23.80 147 ALA B O 1
ATOM 2945 N N . ARG B 1 148 ? 41.741 4.679 81.474 1.00 25.33 148 ARG B N 1
ATOM 2946 C CA . ARG B 1 148 ? 40.508 4.416 82.201 1.00 26.97 148 ARG B CA 1
ATOM 2947 C C . ARG B 1 148 ? 40.763 3.445 83.345 1.00 26.70 148 ARG B C 1
ATOM 2948 O O . ARG B 1 148 ? 40.265 3.634 84.456 1.00 26.37 148 ARG B O 1
ATOM 2956 N N . LYS B 1 149 ? 41.554 2.414 83.071 1.00 25.44 149 LYS B N 1
ATOM 2957 C CA . LYS B 1 149 ? 41.878 1.414 84.078 1.00 25.54 149 LYS B CA 1
ATOM 2958 C C . LYS B 1 149 ? 42.435 2.054 85.350 1.00 24.43 149 LYS B C 1
ATOM 2959 O O . LYS B 1 149 ? 42.229 1.541 86.448 1.00 23.16 149 LYS B O 1
ATOM 2965 N N . TYR B 1 150 ? 43.139 3.173 85.196 1.00 22.25 150 TYR B N 1
ATOM 2966 C CA . TYR B 1 150 ? 43.716 3.870 86.339 1.00 21.19 150 TYR B CA 1
ATOM 2967 C C . TYR B 1 150 ? 42.850 5.017 86.854 1.00 20.16 150 TYR B C 1
ATOM 2968 O O . TYR B 1 150 ? 43.278 5.786 87.717 1.00 20.37 150 TYR B O 1
ATOM 2977 N N . GLY B 1 151 ? 41.637 5.128 86.317 1.00 17.22 151 GLY B N 1
ATOM 2978 C CA . GLY B 1 151 ? 40.707 6.146 86.777 1.00 14.97 151 GLY B CA 1
ATOM 2979 C C . GLY B 1 151 ? 40.760 7.510 86.130 1.00 14.73 151 GLY B C 1
ATOM 2980 O O . GLY B 1 151 ? 40.184 8.463 86.650 1.00 12.86 151 GLY B O 1
ATOM 2981 N N . ALA B 1 152 ? 41.433 7.615 84.993 1.00 15.58 152 ALA B N 1
ATOM 2982 C CA . ALA B 1 152 ? 41.534 8.895 84.312 1.00 17.00 152 ALA B CA 1
ATOM 2983 C C . ALA B 1 152 ? 40.174 9.327 83.779 1.00 18.69 152 ALA B C 1
ATOM 2984 O O . ALA B 1 152 ? 39.340 8.490 83.437 1.00 18.10 152 ALA B O 1
ATOM 2986 N N . LYS B 1 153 ? 39.947 10.635 83.735 1.00 19.85 153 LYS B N 1
ATOM 2987 C CA . LYS B 1 153 ? 38.702 11.176 83.210 1.00 21.00 153 LYS B CA 1
ATOM 2988 C C . LYS B 1 153 ? 38.937 11.320 81.718 1.00 20.40 153 LYS B C 1
ATOM 2989 O O . LYS B 1 153 ? 39.780 12.107 81.292 1.00 19.71 153 LYS B O 1
ATOM 2995 N N . GLU B 1 154 ? 38.208 10.548 80.923 1.00 20.11 154 GLU B N 1
ATOM 2996 C CA . GLU B 1 154 ? 38.388 10.594 79.481 1.00 20.73 154 GLU B CA 1
ATOM 2997 C C . GLU B 1 154 ? 37.740 11.805 78.818 1.00 20.09 154 GLU B C 1
ATOM 2998 O O . GLU B 1 154 ? 36.582 12.127 79.075 1.00 20.29 154 GLU B O 1
ATOM 3004 N N . VAL B 1 155 ? 38.510 12.473 77.966 1.00 18.91 155 VAL B N 1
ATOM 3005 C CA . VAL B 1 155 ? 38.029 13.638 77.242 1.00 19.94 155 VAL B CA 1
ATOM 3006 C C . VAL B 1 155 ? 38.189 13.395 75.742 1.00 21.58 155 VAL B C 1
ATOM 3007 O O . VAL B 1 155 ? 39.185 12.824 75.300 1.00 22.20 155 VAL B O 1
ATOM 3011 N N . ILE B 1 156 ? 37.192 13.819 74.970 1.00 22.70 156 ILE B N 1
ATOM 3012 C CA . ILE B 1 156 ? 37.200 13.666 73.515 1.00 22.02 156 ILE B CA 1
ATOM 3013 C C . ILE B 1 156 ? 36.884 15.029 72.902 1.00 21.32 156 ILE B C 1
ATOM 3014 O O . ILE B 1 156 ? 36.173 15.823 73.512 1.00 20.08 156 ILE B O 1
ATOM 3019 N N . TYR B 1 157 ? 37.411 15.306 71.710 1.00 17.47 157 TYR B N 1
ATOM 3020 C CA . TYR B 1 157 ? 37.158 16.595 71.071 1.00 18.17 157 TYR B CA 1
ATOM 3021 C C . TYR B 1 157 ? 36.079 16.589 69.998 1.00 17.67 157 TYR B C 1
ATOM 3022 O O . TYR B 1 157 ? 35.986 15.667 69.194 1.00 17.57 157 TYR B O 1
ATOM 3031 N N . ASP B 1 158 ? 35.270 17.643 69.988 1.00 18.38 158 ASP B N 1
ATOM 3032 C CA . ASP B 1 158 ? 34.224 17.785 68.992 1.00 17.10 158 ASP B CA 1
ATOM 3033 C C . ASP B 1 158 ? 34.886 17.900 67.620 1.00 16.86 158 ASP B C 1
ATOM 3034 O O . ASP B 1 158 ? 34.599 17.122 66.713 1.00 15.41 158 ASP B O 1
ATOM 3039 N N . ASN B 1 159 ? 35.778 18.877 67.482 1.00 16.77 159 ASN B N 1
ATOM 3040 C CA . ASN B 1 159 ? 36.487 19.108 66.224 1.00 17.85 159 ASN B CA 1
ATOM 3041 C C . ASN B 1 159 ? 37.741 19.923 66.508 1.00 18.11 159 ASN B C 1
ATOM 3042 O O . ASN B 1 159 ? 37.703 21.151 66.607 1.00 16.26 159 ASN B O 1
ATOM 3047 N N . ALA B 1 160 ? 38.858 19.226 66.647 1.00 18.43 160 ALA B N 1
ATOM 3048 C CA . ALA B 1 160 ? 40.108 19.898 66.946 1.00 19.01 160 ALA B CA 1
ATOM 3049 C C . ALA B 1 160 ? 41.247 19.259 66.189 1.00 19.28 160 ALA B C 1
ATOM 3050 O O . ALA B 1 160 ? 41.179 18.087 65.815 1.00 21.28 160 ALA B O 1
ATOM 3052 N N . THR B 1 161 ? 42.291 20.047 65.963 1.00 20.49 161 THR B N 1
ATOM 3053 C CA . THR B 1 161 ? 43.483 19.598 65.257 1.00 19.81 161 THR B CA 1
ATOM 3054 C C . THR B 1 161 ? 44.321 18.787 66.232 1.00 20.83 161 THR B C 1
ATOM 3055 O O . THR B 1 161 ? 44.129 18.896 67.447 1.00 17.54 161 THR B O 1
ATOM 3059 N N . ASN B 1 162 ? 45.247 17.985 65.713 1.00 21.85 162 ASN B N 1
ATOM 3060 C CA . ASN B 1 162 ? 46.101 17.182 66.579 1.00 23.90 162 ASN B CA 1
ATOM 3061 C C . ASN B 1 162 ? 46.894 18.122 67.475 1.00 24.34 162 ASN B C 1
ATOM 3062 O O . ASN B 1 162 ? 47.119 17.841 68.652 1.00 23.95 162 ASN B O 1
ATOM 3067 N N . GLU B 1 163 ? 47.307 19.251 66.909 1.00 24.06 163 GLU B N 1
ATOM 3068 C CA . GLU B 1 163 ? 48.083 20.238 67.646 1.00 24.33 163 GLU B CA 1
ATOM 3069 C C . GLU B 1 163 ? 47.353 20.727 68.897 1.00 21.77 163 GLU B C 1
ATOM 3070 O O . GLU B 1 163 ? 47.975 20.925 69.940 1.00 17.80 163 GLU B O 1
ATOM 3076 N N . GLN B 1 164 ? 46.039 20.916 68.787 1.00 21.05 164 GLN B N 1
ATOM 3077 C CA . GLN B 1 164 ? 45.228 21.389 69.908 1.00 20.39 164 GLN B CA 1
ATOM 3078 C C . GLN B 1 164 ? 45.292 20.446 71.115 1.00 20.39 164 GLN B C 1
ATOM 3079 O O . GLN B 1 164 ? 45.130 20.874 72.261 1.00 17.56 164 GLN B O 1
ATOM 3085 N N . TYR B 1 165 ? 45.505 19.159 70.859 1.00 19.34 165 TYR B N 1
ATOM 3086 C CA . TYR B 1 165 ? 45.603 18.197 71.950 1.00 19.16 165 TYR B CA 1
ATOM 3087 C C . TYR B 1 165 ? 46.786 18.587 72.820 1.00 19.36 165 TYR B C 1
ATOM 3088 O O . TYR B 1 165 ? 46.666 18.674 74.041 1.00 21.02 165 TYR B O 1
ATOM 3097 N N . LEU B 1 166 ? 47.928 18.828 72.184 1.00 18.65 166 LEU B N 1
ATOM 3098 C CA . LEU B 1 166 ? 49.137 19.202 72.904 1.00 18.94 166 LEU B CA 1
ATOM 3099 C C . LEU B 1 166 ? 48.987 20.545 73.609 1.00 19.10 166 LEU B C 1
ATOM 3100 O O . LEU B 1 166 ? 49.397 20.690 74.760 1.00 20.59 166 LEU B O 1
ATOM 3105 N N . LYS B 1 167 ? 48.390 21.524 72.932 1.00 20.29 167 LYS B N 1
ATOM 3106 C CA . LYS B 1 167 ? 48.202 22.843 73.534 1.00 19.28 167 LYS B CA 1
ATOM 3107 C C . LYS B 1 167 ? 47.295 22.814 74.759 1.00 19.28 167 LYS B C 1
ATOM 3108 O O . LYS B 1 167 ? 47.535 23.541 75.729 1.00 17.61 167 LYS B O 1
ATOM 3114 N N . ASP B 1 168 ? 46.251 21.988 74.729 1.00 17.55 168 ASP B N 1
ATOM 3115 C CA . ASP B 1 168 ? 45.355 21.919 75.877 1.00 17.55 168 ASP B CA 1
ATOM 3116 C C . ASP B 1 168 ? 46.054 21.298 77.077 1.00 15.17 168 ASP B C 1
ATOM 3117 O O . ASP B 1 168 ? 45.691 21.569 78.217 1.00 14.67 168 ASP B O 1
ATOM 3122 N N . VAL B 1 169 ? 47.054 20.459 76.832 1.00 14.14 169 VAL B N 1
ATOM 3123 C CA . VAL B 1 169 ? 47.790 19.884 77.951 1.00 14.35 169 VAL B CA 1
ATOM 3124 C C . VAL B 1 169 ? 48.665 21.015 78.484 1.00 12.55 169 VAL B C 1
ATOM 3125 O O . VAL B 1 169 ? 48.729 21.258 79.680 1.00 11.91 169 VAL B O 1
ATOM 3129 N N . ALA B 1 170 ? 49.326 21.706 77.560 1.00 15.06 170 ALA B N 1
ATOM 3130 C CA . ALA B 1 170 ? 50.224 22.807 77.882 1.00 15.08 170 ALA B CA 1
ATOM 3131 C C . ALA B 1 170 ? 49.565 23.938 78.666 1.00 16.60 170 ALA B C 1
ATOM 3132 O O . ALA B 1 170 ? 50.182 24.512 79.557 1.00 16.90 170 ALA B O 1
ATOM 3134 N N . ASN B 1 171 ? 48.320 24.265 78.336 1.00 18.95 171 ASN B N 1
ATOM 3135 C CA . ASN B 1 171 ? 47.633 25.348 79.027 1.00 20.09 171 ASN B CA 1
ATOM 3136 C C . ASN B 1 171 ? 46.779 24.912 80.217 1.00 20.02 171 ASN B C 1
ATOM 3137 O O . ASN B 1 171 ? 46.136 25.744 80.857 1.00 18.18 171 ASN B O 1
ATOM 3142 N N . GLY B 1 172 ? 46.763 23.616 80.511 1.00 18.32 172 GLY B N 1
ATOM 3143 C CA . GLY B 1 172 ? 45.995 23.144 81.649 1.00 18.14 172 GLY B CA 1
ATOM 3144 C C . GLY B 1 172 ? 44.545 22.758 81.404 1.00 18.50 172 GLY B C 1
ATOM 3145 O O . GLY B 1 172 ? 43.826 22.427 82.348 1.00 17.12 172 GLY B O 1
ATOM 3146 N N . ARG B 1 173 ? 44.106 22.799 80.151 1.00 17.93 173 ARG B N 1
ATOM 3147 C CA . ARG B 1 173 ? 42.731 22.430 79.824 1.00 19.63 173 ARG B CA 1
ATOM 3148 C C . ARG B 1 173 ? 42.556 20.928 80.077 1.00 18.28 173 ARG B C 1
ATOM 3149 O O . ARG B 1 173 ? 41.521 20.483 80.570 1.00 18.79 173 ARG B O 1
ATOM 3157 N N . THR B 1 174 ? 43.584 20.159 79.730 1.00 18.58 174 THR B N 1
ATOM 3158 C CA . THR B 1 174 ? 43.600 18.716 79.940 1.00 17.00 174 THR B CA 1
ATOM 3159 C C . THR B 1 174 ? 44.900 18.405 80.679 1.00 17.36 174 THR B C 1
ATOM 3160 O O . THR B 1 174 ? 45.710 19.303 80.901 1.00 14.15 174 THR B O 1
ATOM 3164 N N . ASP B 1 175 ? 45.119 17.147 81.049 1.00 16.34 175 ASP B N 1
ATOM 3165 C CA . ASP B 1 175 ? 46.321 16.826 81.802 1.00 15.31 175 ASP B CA 1
ATOM 3166 C C . ASP B 1 175 ? 47.300 15.854 81.186 1.00 16.02 175 ASP B C 1
ATOM 3167 O O . ASP B 1 175 ? 48.511 15.971 81.408 1.00 17.82 175 ASP B O 1
ATOM 3172 N N . VAL B 1 176 ? 46.797 14.893 80.420 1.00 12.65 176 VAL B N 1
ATOM 3173 C CA . VAL B 1 176 ? 47.684 13.891 79.861 1.00 12.44 176 VAL B CA 1
ATOM 3174 C C . VAL B 1 176 ? 47.196 13.212 78.585 1.00 13.10 176 VAL B C 1
ATOM 3175 O O . VAL B 1 176 ? 45.991 13.118 78.314 1.00 10.60 176 VAL B O 1
ATOM 3179 N N . ILE B 1 177 ? 48.169 12.743 77.812 1.00 11.75 177 ILE B N 1
ATOM 3180 C CA . ILE B 1 177 ? 47.917 12.035 76.573 1.00 11.25 177 ILE B CA 1
ATOM 3181 C C . ILE B 1 177 ? 48.793 10.780 76.581 1.00 13.71 177 ILE B C 1
ATOM 3182 O O . ILE B 1 177 ? 50.019 10.880 76.654 1.00 11.43 177 ILE B O 1
ATOM 3187 N N . LEU B 1 178 ? 48.158 9.607 76.542 1.00 12.43 178 LEU B N 1
ATOM 3188 C CA . LEU B 1 178 ? 48.873 8.333 76.519 1.00 12.53 178 LEU B CA 1
ATOM 3189 C C . LEU B 1 178 ? 49.002 7.885 75.071 1.00 11.86 178 LEU B C 1
ATOM 3190 O O . LEU B 1 178 ? 48.014 7.872 74.334 1.00 12.61 178 LEU B O 1
ATOM 3195 N N . ASN B 1 179 ? 50.211 7.505 74.672 1.00 10.32 179 ASN B N 1
ATOM 3196 C CA . ASN B 1 179 ? 50.465 7.064 73.303 1.00 12.64 179 ASN B CA 1
ATOM 3197 C C . ASN B 1 179 ? 51.835 6.381 73.245 1.00 12.92 179 ASN B C 1
ATOM 3198 O O . ASN B 1 179 ? 52.569 6.373 74.239 1.00 14.00 179 ASN B O 1
ATOM 3203 N N . ASP B 1 180 ? 52.167 5.809 72.087 1.00 12.33 180 ASP B N 1
ATOM 3204 C CA . ASP B 1 180 ? 53.451 5.133 71.866 1.00 11.65 180 ASP B CA 1
ATOM 3205 C C . ASP B 1 180 ? 54.599 6.114 72.108 1.00 12.92 180 ASP B C 1
ATOM 3206 O O . ASP B 1 180 ? 54.533 7.277 71.693 1.00 13.04 180 ASP B O 1
ATOM 3211 N N . TYR B 1 181 ? 55.651 5.647 72.772 1.00 12.20 181 TYR B N 1
ATOM 3212 C CA . TYR B 1 181 ? 56.798 6.498 73.065 1.00 12.01 181 TYR B CA 1
ATOM 3213 C C . TYR B 1 181 ? 57.358 7.238 71.853 1.00 11.21 181 TYR B C 1
ATOM 3214 O O . TYR B 1 181 ? 57.437 8.467 71.857 1.00 12.74 181 TYR B O 1
ATOM 3223 N N . TYR B 1 182 ? 57.748 6.502 70.818 1.00 10.20 182 TYR B N 1
ATOM 3224 C CA . TYR B 1 182 ? 58.321 7.126 69.634 1.00 11.01 182 TYR B CA 1
ATOM 3225 C C . TYR B 1 182 ? 57.407 8.150 68.965 1.00 11.58 182 TYR B C 1
ATOM 3226 O O . TYR B 1 182 ? 57.871 9.210 68.553 1.00 13.15 182 TYR B O 1
ATOM 3235 N N . LEU B 1 183 ? 56.113 7.862 68.877 1.00 12.08 183 LEU B N 1
ATOM 3236 C CA . LEU B 1 183 ? 55.198 8.826 68.275 1.00 13.79 183 LEU B CA 1
ATOM 3237 C C . LEU B 1 183 ? 55.198 10.095 69.128 1.00 13.83 183 LEU B C 1
ATOM 3238 O O . LEU B 1 183 ? 55.088 11.208 68.606 1.00 15.91 183 LEU B O 1
ATOM 3243 N N . GLN B 1 184 ? 55.336 9.933 70.441 1.00 13.74 184 GLN B N 1
ATOM 3244 C CA . GLN B 1 184 ? 55.349 11.091 71.330 1.00 14.29 184 GLN B CA 1
ATOM 3245 C C . GLN B 1 184 ? 56.645 11.901 71.226 1.00 15.15 184 GLN B C 1
ATOM 3246 O O . GLN B 1 184 ? 56.630 13.129 71.396 1.00 13.99 184 GLN B O 1
ATOM 3252 N N . THR B 1 185 ? 57.764 11.227 70.959 1.00 15.74 185 THR B N 1
ATOM 3253 C CA . THR B 1 185 ? 59.033 11.939 70.822 1.00 17.61 185 THR B CA 1
ATOM 3254 C C . THR B 1 185 ? 58.979 12.812 69.573 1.00 19.01 185 THR B C 1
ATOM 3255 O O . THR B 1 185 ? 59.576 13.885 69.540 1.00 19.54 185 THR B O 1
ATOM 3259 N N . LEU B 1 186 ? 58.268 12.349 68.548 1.00 18.85 186 LEU B N 1
ATOM 3260 C CA . LEU B 1 186 ? 58.143 13.124 67.320 1.00 20.80 186 LEU B CA 1
ATOM 3261 C C . LEU B 1 186 ? 57.288 14.355 67.603 1.00 21.78 186 LEU B C 1
ATOM 3262 O O . LEU B 1 186 ? 57.459 15.407 66.981 1.00 21.89 186 LEU B O 1
ATOM 3267 N N . ALA B 1 187 ? 56.367 14.209 68.549 1.00 22.05 187 ALA B N 1
ATOM 3268 C CA . ALA B 1 187 ? 55.487 15.300 68.944 1.00 20.98 187 ALA B CA 1
ATOM 3269 C C . ALA B 1 187 ? 56.320 16.388 69.616 1.00 21.12 187 ALA B C 1
ATOM 3270 O O . ALA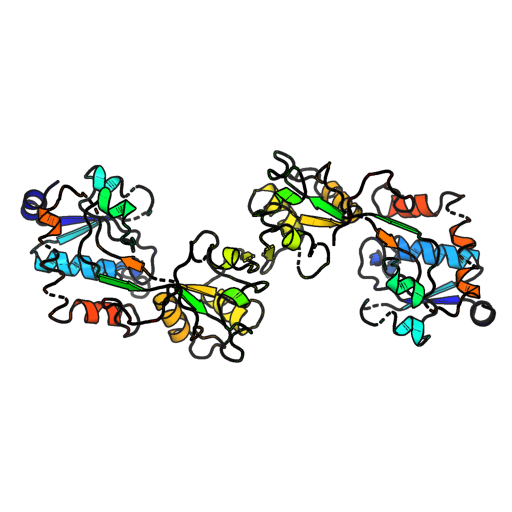 B 1 187 ? 56.189 17.566 69.297 1.00 22.20 187 ALA B O 1
ATOM 3272 N N . LEU B 1 188 ? 57.184 15.979 70.538 1.00 20.90 188 LEU B N 1
ATOM 3273 C CA . LEU B 1 188 ? 58.057 16.906 71.254 1.00 21.17 188 LEU B CA 1
ATOM 3274 C C . LEU B 1 188 ? 59.068 17.585 70.336 1.00 21.19 188 LEU B C 1
ATOM 3275 O O . LEU B 1 188 ? 59.411 18.751 70.531 1.00 19.54 188 LEU B O 1
ATOM 3280 N N . ALA B 1 189 ? 59.554 16.844 69.345 1.00 20.69 189 ALA B N 1
ATOM 3281 C CA . ALA B 1 189 ? 60.536 17.380 68.414 1.00 21.45 189 ALA B CA 1
ATOM 3282 C C . ALA B 1 189 ? 59.894 18.439 67.531 1.00 21.34 189 ALA B C 1
ATOM 3283 O O . ALA B 1 189 ? 60.546 19.402 67.120 1.00 21.55 189 ALA B O 1
ATOM 3285 N N . ALA B 1 190 ? 58.608 18.256 67.251 1.00 21.25 190 ALA B N 1
ATOM 3286 C CA . ALA B 1 190 ? 57.859 19.189 66.423 1.00 21.23 190 ALA B CA 1
ATOM 3287 C C . ALA B 1 190 ? 57.429 20.429 67.206 1.00 22.35 190 ALA B C 1
ATOM 3288 O O . ALA B 1 190 ? 57.236 21.489 66.620 1.00 25.59 190 ALA B O 1
ATOM 3290 N N . PHE B 1 191 ? 57.264 20.296 68.521 1.00 22.63 191 PHE B N 1
ATOM 3291 C CA . PHE B 1 191 ? 56.864 21.428 69.364 1.00 24.24 191 PHE B CA 1
ATOM 3292 C C . PHE B 1 191 ? 57.763 21.518 70.591 1.00 27.25 191 PHE B C 1
ATOM 3293 O O . PHE B 1 191 ? 57.319 21.290 71.721 1.00 26.25 191 PHE B O 1
ATOM 3301 N N . PRO B 1 192 ? 59.043 21.862 70.386 1.00 27.64 192 PRO B N 1
ATOM 3302 C CA . PRO B 1 192 ? 60.005 21.974 71.485 1.00 29.91 192 PRO B CA 1
ATOM 3303 C C . PRO B 1 192 ? 59.830 23.239 72.312 1.00 31.02 192 PRO B C 1
ATOM 3304 O O . PRO B 1 192 ? 60.645 23.527 73.184 1.00 32.70 192 PRO B O 1
ATOM 3308 N N . ASP B 1 193 ? 58.761 23.982 72.047 1.00 30.54 193 ASP B N 1
ATOM 3309 C CA . ASP B 1 193 ? 58.509 25.223 72.763 1.00 30.69 193 ASP B CA 1
ATOM 3310 C C . ASP B 1 193 ? 57.265 25.187 73.649 1.00 29.86 193 ASP B C 1
ATOM 3311 O O . ASP B 1 193 ? 57.114 26.034 74.531 1.00 29.72 193 ASP B O 1
ATOM 3316 N N . LEU B 1 194 ? 56.369 24.229 73.411 1.00 26.91 194 LEU B N 1
ATOM 3317 C CA . LEU B 1 194 ? 55.152 24.119 74.222 1.00 23.09 194 LEU B CA 1
ATOM 3318 C C . LEU B 1 194 ? 55.458 23.592 75.610 1.00 19.71 194 LEU B C 1
ATOM 3319 O O . LEU B 1 194 ? 56.503 22.989 75.833 1.00 20.49 194 LEU B O 1
ATOM 3324 N N . ASN B 1 195 ? 54.531 23.812 76.536 1.00 16.26 195 ASN B N 1
ATOM 3325 C CA . ASN B 1 195 ? 54.699 23.340 77.896 1.00 14.00 195 ASN B CA 1
ATOM 3326 C C . ASN B 1 195 ? 54.283 21.878 78.011 1.00 13.28 195 ASN B C 1
ATOM 3327 O O . ASN B 1 195 ? 53.331 21.549 78.714 1.00 14.39 195 ASN B O 1
ATOM 3332 N N . ILE B 1 196 ? 55.003 21.004 77.309 1.00 14.24 196 ILE B N 1
ATOM 3333 C CA . ILE B 1 196 ? 54.726 19.566 77.323 1.00 13.57 196 ILE B CA 1
ATOM 3334 C C . ILE B 1 196 ? 56.029 18.788 77.381 1.00 15.35 196 ILE B C 1
ATOM 3335 O O . ILE B 1 196 ? 57.093 19.320 77.063 1.00 15.50 196 ILE B O 1
ATOM 3340 N N . THR B 1 197 ? 55.934 17.521 77.769 1.00 14.30 197 THR B N 1
ATOM 3341 C CA . THR B 1 197 ? 57.095 16.659 77.839 1.00 13.80 197 THR B CA 1
ATOM 3342 C C . THR B 1 197 ? 56.631 15.219 78.034 1.00 14.55 197 THR B C 1
ATOM 3343 O O . THR B 1 197 ? 55.470 14.961 78.350 1.00 15.48 197 THR B O 1
ATOM 3347 N N . ILE B 1 198 ? 57.533 14.279 77.805 1.00 14.40 198 ILE B N 1
ATOM 3348 C CA . ILE B 1 198 ? 57.214 12.877 78.000 1.00 13.55 198 ILE B CA 1
ATOM 3349 C C . ILE B 1 198 ? 57.596 12.607 79.444 1.00 13.95 198 ILE B C 1
ATOM 3350 O O . ILE B 1 198 ? 58.743 12.833 79.830 1.00 16.21 198 ILE B O 1
ATOM 3355 N N . HIS B 1 199 ? 56.635 12.162 80.248 1.00 14.62 199 HIS B N 1
ATOM 3356 C CA . HIS B 1 199 ? 56.897 11.892 81.659 1.00 15.57 199 HIS B CA 1
ATOM 3357 C C . HIS B 1 199 ? 58.092 10.952 81.737 1.00 16.40 199 HIS B C 1
ATOM 3358 O O . HIS B 1 199 ? 58.124 9.927 81.055 1.00 17.68 199 HIS B O 1
ATOM 3365 N N . PRO B 1 200 ? 59.093 11.293 82.565 1.00 15.99 200 PRO B N 1
ATOM 3366 C CA . PRO B 1 200 ? 60.303 10.480 82.722 1.00 16.96 200 PRO B CA 1
ATOM 3367 C C . PRO B 1 200 ? 60.180 9.108 83.370 1.00 16.96 200 PRO B C 1
ATOM 3368 O O . PRO B 1 200 ? 60.989 8.226 83.090 1.00 18.16 200 PRO B O 1
ATOM 3372 N N . ASP B 1 201 ? 59.184 8.910 84.225 1.00 18.84 201 ASP B N 1
ATOM 3373 C CA . ASP B 1 201 ? 59.058 7.629 84.912 1.00 18.53 201 ASP B CA 1
ATOM 3374 C C . ASP B 1 201 ? 57.990 6.674 84.407 1.00 19.83 201 ASP B C 1
ATOM 3375 O O . ASP B 1 201 ? 58.070 5.473 84.654 1.00 22.37 201 ASP B O 1
ATOM 3380 N N . ILE B 1 202 ? 56.997 7.185 83.694 1.00 18.77 202 ILE B N 1
ATOM 3381 C CA . ILE B 1 202 ? 55.935 6.318 83.212 1.00 16.53 202 ILE B CA 1
ATOM 3382 C C . ILE B 1 202 ? 56.259 5.576 81.917 1.00 16.73 202 ILE B C 1
ATOM 3383 O O . ILE B 1 202 ? 56.441 6.182 80.856 1.00 14.71 202 ILE B O 1
ATOM 3388 N N . LYS B 1 203 ? 56.334 4.251 82.032 1.00 14.65 203 LYS B N 1
ATOM 3389 C CA . LYS B 1 203 ? 56.615 3.358 80.908 1.00 16.23 203 LYS B CA 1
ATOM 3390 C C . LYS B 1 203 ? 55.722 2.121 81.071 1.00 16.47 203 LYS B C 1
ATOM 3391 O O . LYS B 1 203 ? 55.804 1.426 82.083 1.00 16.31 203 LYS B O 1
ATOM 3397 N N . TYR B 1 204 ? 54.876 1.839 80.082 1.00 15.82 204 TYR B N 1
ATOM 3398 C CA . TYR B 1 204 ? 53.970 0.691 80.180 1.00 15.93 204 TYR B CA 1
ATOM 3399 C C . TYR B 1 204 ? 53.694 -0.042 78.869 1.00 15.31 204 TYR B C 1
ATOM 3400 O O . TYR B 1 204 ? 53.860 0.503 77.781 1.00 14.11 204 TYR B O 1
ATOM 3417 N N . PRO B 1 206 ? 55.108 -2.895 77.154 1.00 19.66 206 PRO B N 1
ATOM 3418 C CA . PRO B 1 206 ? 56.153 -3.077 76.144 1.00 20.02 206 PRO B CA 1
ATOM 3419 C C . PRO B 1 206 ? 55.600 -3.860 74.956 1.00 20.92 206 PRO B C 1
ATOM 3420 O O . PRO B 1 206 ? 54.745 -4.731 75.122 1.00 22.11 206 PRO B O 1
ATOM 3424 N N . ASN B 1 207 ? 56.080 -3.538 73.760 1.00 19.03 207 ASN B N 1
ATOM 3425 C CA . ASN B 1 207 ? 55.621 -4.206 72.555 1.00 19.11 207 ASN B CA 1
ATOM 3426 C C . ASN B 1 207 ? 56.704 -4.215 71.484 1.00 18.70 207 ASN B C 1
ATOM 3427 O O . ASN B 1 207 ? 57.714 -3.511 71.594 1.00 18.64 207 ASN B O 1
ATOM 3432 N N . LYS B 1 208 ? 56.481 -5.028 70.457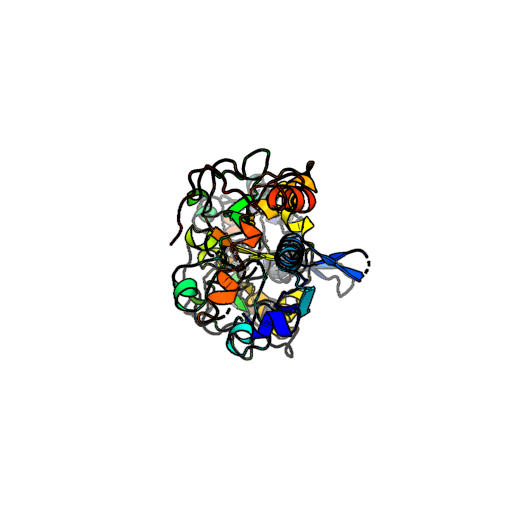 1.00 15.59 208 LYS B N 1
ATOM 3433 C CA . LYS B 1 208 ? 57.407 -5.173 69.343 1.00 16.52 208 LYS B CA 1
ATOM 3434 C C . LYS B 1 208 ? 56.629 -5.535 68.085 1.00 16.27 208 LYS B C 1
ATOM 3435 O O . LYS B 1 208 ? 55.589 -6.199 68.153 1.00 16.04 208 LYS B O 1
ATOM 3441 N N . GLN B 1 209 ? 57.138 -5.106 66.936 1.00 16.34 209 GLN B N 1
ATOM 3442 C CA . GLN B 1 209 ? 56.468 -5.373 65.670 1.00 15.50 209 GLN B CA 1
ATOM 3443 C C . GLN B 1 209 ? 57.356 -6.128 64.678 1.00 16.20 209 GLN B C 1
ATOM 3444 O O . GLN B 1 209 ? 58.589 -6.083 64.760 1.00 16.56 209 GLN B O 1
ATOM 3450 N N . ALA B 1 210 ? 56.714 -6.824 63.746 1.00 14.21 210 ALA B N 1
ATOM 3451 C CA . ALA B 1 210 ? 57.418 -7.610 62.743 1.00 12.96 210 ALA B CA 1
ATOM 3452 C C . ALA B 1 210 ? 56.508 -7.920 61.558 1.00 14.33 210 ALA B C 1
ATOM 3453 O O . ALA B 1 210 ? 55.313 -7.606 61.578 1.00 12.73 210 ALA B O 1
ATOM 3455 N N . LEU B 1 211 ? 57.082 -8.536 60.527 1.00 15.02 211 LEU B N 1
ATOM 3456 C CA . LEU B 1 211 ? 56.328 -8.907 59.334 1.00 15.98 211 LEU B CA 1
ATOM 3457 C C . LEU B 1 211 ? 55.419 -10.077 59.690 1.00 16.71 211 LEU B C 1
ATOM 3458 O O . LEU B 1 211 ? 55.807 -10.957 60.458 1.00 17.47 211 LEU B O 1
ATOM 3463 N N . VAL B 1 212 ? 54.207 -10.076 59.142 1.00 15.38 212 VAL B N 1
ATOM 3464 C CA . VAL B 1 212 ? 53.253 -11.142 59.414 1.00 16.91 212 VAL B CA 1
ATOM 3465 C C . VAL B 1 212 ? 53.010 -11.985 58.166 1.00 16.48 212 VAL B C 1
ATOM 3466 O O . VAL B 1 212 ? 52.708 -11.460 57.095 1.00 15.29 212 VAL B O 1
ATOM 3478 N N . LYS B 1 214 ? 51.563 -16.145 56.687 1.00 17.87 214 LYS B N 1
ATOM 3479 C CA . LYS B 1 214 ? 50.699 -17.272 57.007 1.00 19.08 214 LYS B CA 1
ATOM 3480 C C . LYS B 1 214 ? 51.552 -18.246 57.818 1.00 18.90 214 LYS B C 1
ATOM 3481 O O . LYS B 1 214 ? 52.742 -18.393 57.563 1.00 18.32 214 LYS B O 1
ATOM 3487 N N . LYS B 1 215 ? 50.941 -18.887 58.808 1.00 20.22 215 LYS B N 1
ATOM 3488 C CA . LYS B 1 215 ? 51.647 -19.815 59.686 1.00 24.43 215 LYS B CA 1
ATOM 3489 C C . LYS B 1 215 ? 52.485 -20.868 58.955 1.00 25.29 215 LYS B C 1
ATOM 3490 O O . LYS B 1 215 ? 53.600 -21.179 59.371 1.00 26.82 215 LYS B O 1
ATOM 3496 N N . SER B 1 216 ? 51.949 -21.404 57.864 1.00 25.45 216 SER B N 1
ATOM 3497 C CA . SER B 1 216 ? 52.632 -22.439 57.090 1.00 25.94 216 SER B CA 1
ATOM 3498 C C . SER B 1 216 ? 53.847 -21.991 56.291 1.00 24.48 216 SER B C 1
ATOM 3499 O O . SER B 1 216 ? 54.650 -22.824 55.881 1.00 25.40 216 SER B O 1
ATOM 3502 N N . ASN B 1 217 ? 53.986 -20.685 56.074 1.00 24.60 217 ASN B N 1
ATOM 3503 C CA . ASN B 1 217 ? 55.093 -20.142 55.283 1.00 23.43 217 ASN B CA 1
ATOM 3504 C C . ASN B 1 217 ? 56.444 -20.071 55.999 1.00 23.75 217 ASN B C 1
ATOM 3505 O O . ASN B 1 217 ? 57.080 -19.015 56.029 1.00 21.31 217 ASN B O 1
ATOM 3510 N N . ALA B 1 218 ? 56.884 -21.191 56.563 1.00 22.80 218 ALA B N 1
ATOM 3511 C CA . ALA B 1 218 ? 58.158 -21.236 57.276 1.00 23.00 218 ALA B CA 1
ATOM 3512 C C . ALA B 1 218 ? 59.310 -20.847 56.364 1.00 23.39 218 ALA B C 1
ATOM 3513 O O . ALA B 1 218 ? 60.238 -20.151 56.774 1.00 23.46 218 ALA B O 1
ATOM 3515 N N . ALA B 1 219 ? 59.240 -21.300 55.119 1.00 24.38 219 ALA B N 1
ATOM 3516 C CA . ALA B 1 219 ? 60.273 -21.017 54.132 1.00 24.19 219 ALA B CA 1
ATOM 3517 C C . ALA B 1 219 ? 60.543 -19.522 53.998 1.00 23.70 219 ALA B C 1
ATOM 3518 O O . ALA B 1 219 ? 61.690 -19.079 54.077 1.00 24.62 219 ALA B O 1
ATOM 3520 N N . LEU B 1 220 ? 59.483 -18.752 53.790 1.00 21.95 220 LEU B N 1
ATOM 3521 C CA . LEU B 1 220 ? 59.605 -17.312 53.636 1.00 21.62 220 LEU B CA 1
ATOM 3522 C C . LEU B 1 220 ? 60.088 -16.681 54.929 1.00 20.00 220 LEU B C 1
ATOM 3523 O O . LEU B 1 220 ? 60.928 -15.782 54.926 1.00 18.20 220 LEU B O 1
ATOM 3528 N N . GLN B 1 221 ? 59.540 -17.165 56.034 1.00 19.77 221 GLN B N 1
ATOM 3529 C CA . GLN B 1 221 ? 59.895 -16.659 57.344 1.00 20.35 221 GLN B CA 1
ATOM 3530 C C . GLN B 1 221 ? 61.407 -16.744 57.544 1.00 20.39 221 GLN B C 1
ATOM 3531 O O . GLN B 1 221 ? 62.050 -15.759 57.906 1.00 19.55 221 GLN B O 1
ATOM 3537 N N . LYS B 1 222 ? 61.967 -17.924 57.294 1.00 21.06 222 LYS B N 1
ATOM 3538 C CA . LYS B 1 222 ? 63.400 -18.139 57.468 1.00 23.52 222 LYS B CA 1
ATOM 3539 C C . LYS B 1 222 ? 64.252 -17.233 56.591 1.00 22.52 222 LYS B C 1
ATOM 3540 O O . LYS B 1 222 ? 65.252 -16.684 57.047 1.00 24.99 222 LYS B O 1
ATOM 3546 N N . LYS B 1 223 ? 63.863 -17.088 55.330 1.00 22.48 223 LYS B N 1
ATOM 3547 C CA . LYS B 1 223 ? 64.599 -16.243 54.407 1.00 21.64 223 LYS B CA 1
ATOM 3548 C C . LYS B 1 223 ? 64.549 -14.776 54.830 1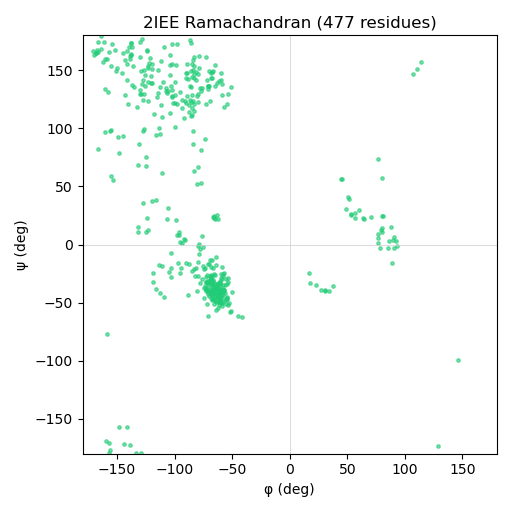.00 22.25 223 LYS B C 1
ATOM 3549 O O . LYS B 1 223 ? 65.588 -14.122 54.916 1.00 22.15 223 LYS B O 1
ATOM 3563 N N . ASN B 1 225 ? 63.958 -13.578 57.737 1.00 19.60 225 ASN B N 1
ATOM 3564 C CA . ASN B 1 225 ? 64.700 -13.474 58.998 1.00 21.26 225 ASN B CA 1
ATOM 3565 C C . ASN B 1 225 ? 66.189 -13.367 58.699 1.00 21.35 225 ASN B C 1
ATOM 3566 O O . ASN B 1 225 ? 66.927 -12.612 59.337 1.00 19.38 225 ASN B O 1
ATOM 3571 N N . GLU B 1 226 ? 66.613 -14.142 57.713 1.00 21.66 226 GLU B N 1
ATOM 3572 C CA . GLU B 1 226 ? 67.998 -14.181 57.285 1.00 23.21 226 GLU B CA 1
ATOM 3573 C C . GLU B 1 226 ? 68.430 -12.794 56.815 1.00 22.85 226 GLU B C 1
ATOM 3574 O O . GLU B 1 226 ? 69.514 -12.318 57.150 1.00 22.04 226 GLU B O 1
ATOM 3580 N N . ALA B 1 227 ? 67.566 -12.149 56.038 1.00 22.10 227 ALA B N 1
ATOM 3581 C CA . ALA B 1 227 ? 67.854 -10.823 55.506 1.00 22.84 227 ALA B CA 1
ATOM 3582 C C . ALA B 1 227 ? 67.809 -9.752 56.593 1.00 22.59 227 ALA B C 1
ATOM 3583 O O . ALA B 1 227 ? 68.634 -8.838 56.607 1.00 22.57 227 ALA B O 1
ATOM 3585 N N . LEU B 1 228 ? 66.844 -9.863 57.501 1.00 21.82 228 LEU B N 1
ATOM 3586 C CA . LEU B 1 228 ? 66.722 -8.895 58.579 1.00 21.27 228 LEU B CA 1
ATOM 3587 C C . LEU B 1 228 ? 67.908 -8.976 59.536 1.00 21.66 228 LEU B C 1
ATOM 3588 O O . LEU B 1 228 ? 68.304 -7.972 60.125 1.00 21.05 228 LEU B O 1
ATOM 3593 N N . LYS B 1 229 ? 68.481 -10.165 59.687 1.00 22.19 229 LYS B N 1
ATOM 3594 C CA . LYS B 1 229 ? 69.626 -10.337 60.581 1.00 23.66 229 LYS B CA 1
ATOM 3595 C C . LYS B 1 229 ? 70.833 -9.598 60.015 1.00 22.98 229 LYS B C 1
ATOM 3596 O O . LYS B 1 229 ? 71.560 -8.922 60.743 1.00 23.19 229 LYS B O 1
ATOM 3602 N N . GLU B 1 230 ? 71.026 -9.731 58.707 1.00 22.43 230 GLU B N 1
ATOM 3603 C CA . GLU B 1 230 ? 72.122 -9.087 57.995 1.00 22.81 230 GLU B CA 1
ATOM 3604 C C . GLU B 1 230 ? 71.982 -7.571 58.078 1.00 22.38 230 GLU B C 1
ATOM 3605 O O . GLU B 1 230 ? 72.968 -6.851 58.254 1.00 20.98 230 GLU B O 1
ATOM 3619 N N . SER B 1 232 ? 70.469 -5.933 60.395 1.00 24.14 232 SER B N 1
ATOM 3620 C CA . SER B 1 232 ? 70.668 -5.518 61.773 1.00 27.95 232 SER B CA 1
ATOM 3621 C C . SER B 1 232 ? 72.164 -5.406 62.055 1.00 28.35 232 SER B C 1
ATOM 3622 O O . SER B 1 232 ? 72.609 -4.487 62.742 1.00 30.30 232 SER B O 1
ATOM 3625 N N . LYS B 1 233 ? 72.932 -6.342 61.503 1.00 28.86 233 LYS B N 1
ATOM 3626 C CA . LYS B 1 233 ? 74.380 -6.374 61.693 1.00 28.78 233 LYS B CA 1
ATOM 3627 C C . LYS B 1 233 ? 75.144 -5.270 60.968 1.00 28.01 233 LYS B C 1
ATOM 3628 O O . LYS B 1 233 ? 76.181 -4.813 61.456 1.00 28.07 233 LYS B O 1
ATOM 3634 N N . ASP B 1 234 ? 74.657 -4.849 59.803 1.00 25.42 234 ASP B N 1
ATOM 3635 C CA . ASP B 1 234 ? 75.345 -3.805 59.050 1.00 23.75 234 ASP B CA 1
ATOM 3636 C C . ASP B 1 234 ? 74.797 -2.405 59.281 1.00 22.81 234 ASP B C 1
ATOM 3637 O O . ASP B 1 234 ? 75.137 -1.475 58.551 1.00 22.23 234 ASP B O 1
ATOM 3642 N N . GLY B 1 235 ? 73.938 -2.259 60.284 1.00 22.15 235 GLY B N 1
ATOM 3643 C CA . GLY B 1 235 ? 73.386 -0.953 60.600 1.00 20.81 235 GLY B CA 1
ATOM 3644 C C . GLY B 1 235 ? 72.285 -0.421 59.702 1.00 19.58 235 GLY B C 1
ATOM 3645 O O . GLY B 1 235 ? 71.902 0.746 59.825 1.00 18.51 235 GLY B O 1
ATOM 3646 N N . SER B 1 236 ? 71.763 -1.253 58.805 1.00 18.03 236 SER B N 1
ATOM 3647 C CA . SER B 1 236 ? 70.699 -0.804 57.905 1.00 16.78 236 SER B CA 1
ATOM 3648 C C . SER B 1 236 ? 69.424 -0.427 58.651 1.00 15.15 236 SER B C 1
ATOM 3649 O O . SER B 1 236 ? 68.859 0.638 58.415 1.00 13.93 236 SER B O 1
ATOM 3652 N N . LEU B 1 237 ? 68.974 -1.302 59.548 1.00 14.18 237 LEU B N 1
ATOM 3653 C CA . LEU B 1 237 ? 67.777 -1.041 60.342 1.00 14.03 237 LEU B CA 1
ATOM 3654 C C . LEU B 1 237 ? 67.934 0.274 61.092 1.00 14.32 237 LEU B C 1
ATOM 3655 O O . LEU B 1 237 ? 67.025 1.107 61.104 1.00 15.41 237 LEU B O 1
ATOM 3660 N N . THR B 1 238 ? 69.093 0.442 61.725 1.00 14.57 238 THR B N 1
ATOM 3661 C CA . THR B 1 238 ? 69.412 1.647 62.485 1.00 13.93 238 THR B CA 1
ATOM 3662 C C . THR B 1 238 ? 69.374 2.867 61.569 1.00 14.37 238 THR B C 1
ATOM 3663 O O . THR B 1 238 ? 68.810 3.904 61.913 1.00 16.08 238 THR B O 1
ATOM 3667 N N . LYS B 1 239 ? 69.967 2.734 60.390 1.00 16.10 239 LYS B N 1
ATOM 3668 C CA . LYS B 1 239 ? 69.991 3.822 59.419 1.00 16.99 239 LYS B CA 1
ATOM 3669 C C . LYS B 1 239 ? 68.573 4.264 59.023 1.00 15.61 239 LYS B C 1
ATOM 3670 O O . LYS B 1 239 ? 68.246 5.453 59.047 1.00 13.87 239 LYS B O 1
ATOM 3676 N N . LEU B 1 240 ? 67.739 3.300 58.646 1.00 13.86 240 LEU B N 1
ATOM 3677 C CA . LEU B 1 240 ? 66.364 3.592 58.239 1.00 12.66 240 LEU B CA 1
ATOM 3678 C C . LEU B 1 240 ? 65.571 4.153 59.416 1.00 10.73 240 LEU B C 1
ATOM 3679 O O . LEU B 1 240 ? 64.744 5.049 59.249 1.00 8.42 240 LEU B O 1
ATOM 3684 N N . SER B 1 241 ? 65.831 3.642 60.616 1.00 10.52 241 SER B N 1
ATOM 3685 C CA . SER B 1 241 ? 65.124 4.141 61.787 1.00 10.50 241 SER B CA 1
ATOM 3686 C C . SER B 1 241 ? 65.445 5.604 62.056 1.00 12.08 241 SER B C 1
ATOM 3687 O O . SER B 1 241 ? 64.538 6.410 62.255 1.00 11.05 241 SER B O 1
ATOM 3690 N N . LYS B 1 242 ? 66.730 5.949 62.065 1.00 12.51 242 LYS B N 1
ATOM 3691 C CA . LYS B 1 242 ? 67.129 7.330 62.335 1.00 15.58 242 LYS B CA 1
ATOM 3692 C C . LYS B 1 242 ? 66.492 8.288 61.333 1.00 15.15 242 LYS B C 1
ATOM 3693 O O . LYS B 1 242 ? 66.139 9.423 61.667 1.00 14.22 242 LYS B O 1
ATOM 3699 N N . GLN B 1 243 ? 66.343 7.821 60.102 1.00 15.36 243 GLN B N 1
ATOM 3700 C CA . GLN B 1 243 ? 65.756 8.638 59.051 1.00 16.30 243 GLN B CA 1
ATOM 3701 C C . GLN B 1 243 ? 64.275 8.948 59.295 1.00 15.40 243 GLN B C 1
ATOM 3702 O O . GLN B 1 243 ? 63.818 10.071 59.081 1.00 12.82 243 GLN B O 1
ATOM 3708 N N . PHE B 1 244 ? 63.533 7.955 59.764 1.00 14.38 244 PHE B N 1
ATOM 3709 C CA . PHE B 1 244 ? 62.106 8.130 59.994 1.00 13.93 244 PHE B CA 1
ATOM 3710 C C . PHE B 1 244 ? 61.680 8.461 61.415 1.00 14.18 244 PHE B C 1
ATOM 3711 O O . PHE B 1 244 ? 60.555 8.906 61.631 1.00 13.80 244 PHE B O 1
ATOM 3719 N N . PHE B 1 245 ? 62.570 8.249 62.378 1.00 14.47 245 PHE B N 1
ATOM 3720 C CA . PHE B 1 245 ? 62.249 8.510 63.773 1.00 15.21 245 PHE B CA 1
ATOM 3721 C C . PHE B 1 245 ? 63.149 9.561 64.423 1.00 17.77 245 PHE B C 1
ATOM 3722 O O . PHE B 1 245 ? 63.519 9.453 65.596 1.00 18.24 245 PHE B O 1
ATOM 3730 N N . ASN B 1 246 ? 63.487 10.578 63.636 1.00 16.60 246 ASN B N 1
ATOM 3731 C CA . ASN B 1 246 ? 64.300 11.696 64.084 1.00 15.59 246 ASN B CA 1
ATOM 3732 C C . ASN B 1 246 ? 65.545 11.315 64.891 1.00 15.39 246 ASN B C 1
ATOM 3733 O O . ASN B 1 246 ? 65.727 11.760 66.029 1.00 13.09 246 ASN B O 1
ATOM 3738 N N . LYS B 1 247 ? 66.389 10.487 64.283 1.00 13.60 247 LYS B N 1
ATOM 3739 C CA . LYS B 1 247 ? 67.649 10.040 64.863 1.00 13.11 247 LYS B CA 1
ATOM 3740 C C . LYS B 1 247 ? 67.566 8.971 65.951 1.00 13.41 247 LYS B C 1
ATOM 3741 O O . LYS B 1 247 ? 68.592 8.565 66.495 1.00 14.26 247 LYS B O 1
ATOM 3747 N N . ALA B 1 248 ? 66.365 8.511 66.274 1.00 12.10 248 ALA B N 1
ATOM 3748 C CA . ALA B 1 248 ? 66.240 7.466 67.281 1.00 13.20 248 ALA B CA 1
ATOM 3749 C C . ALA B 1 248 ? 66.323 6.126 66.551 1.00 12.89 248 ALA B C 1
ATOM 3750 O O . ALA B 1 248 ? 66.035 6.050 65.357 1.00 14.33 248 ALA B O 1
ATOM 3752 N N . ASP B 1 249 ? 66.728 5.077 67.259 1.00 14.09 249 ASP B N 1
ATOM 3753 C CA . ASP B 1 249 ? 66.845 3.748 66.660 1.00 13.40 249 ASP B CA 1
ATOM 3754 C C . ASP B 1 249 ? 65.813 2.811 67.262 1.00 13.97 249 ASP B C 1
ATOM 3755 O O . ASP B 1 249 ? 66.040 2.210 68.315 1.00 13.52 249 ASP B O 1
ATOM 3760 N N . VAL B 1 250 ? 64.677 2.670 66.593 1.00 13.52 250 VAL B N 1
ATOM 3761 C CA . VAL B 1 250 ? 63.622 1.811 67.115 1.00 12.37 250 VAL B CA 1
ATOM 3762 C C . VAL B 1 250 ? 63.896 0.314 66.944 1.00 12.83 250 VAL B C 1
ATOM 3763 O O . VAL B 1 250 ? 63.284 -0.510 67.617 1.00 12.28 250 VAL B O 1
ATOM 3767 N N . SER B 1 251 ? 64.819 -0.040 66.052 1.00 11.58 251 SER B N 1
ATOM 3768 C CA . SER B 1 251 ? 65.134 -1.451 65.812 1.00 12.99 251 SER B CA 1
ATOM 3769 C C . SER B 1 251 ? 65.818 -2.118 67.006 1.00 13.29 251 SER B C 1
ATOM 3770 O O . SER B 1 251 ? 65.942 -3.337 67.044 1.00 12.13 251 SER B O 1
ATOM 3773 N N . LYS B 1 252 ? 66.278 -1.321 67.965 1.00 13.05 252 LYS B N 1
ATOM 3774 C CA . LYS B 1 252 ? 66.929 -1.882 69.143 1.00 13.79 252 LYS B CA 1
ATOM 3775 C C . LYS B 1 252 ? 66.088 -1.573 70.369 1.00 13.27 252 LYS B C 1
ATOM 3776 O O . LYS B 1 252 ? 65.739 -0.421 70.622 1.00 13.80 252 LYS B O 1
ATOM 3782 N N . LYS B 1 253 ? 65.761 -2.616 71.121 1.00 14.30 253 LYS B N 1
ATOM 3783 C CA . LYS B 1 253 ? 64.941 -2.480 72.313 1.00 14.71 253 LYS B CA 1
ATOM 3784 C C . LYS B 1 253 ? 65.574 -1.553 73.343 1.00 15.63 253 LYS B C 1
ATOM 3785 O O . LYS B 1 253 ? 66.795 -1.540 73.524 1.00 14.36 253 LYS B O 1
ATOM 3791 N N . ILE B 1 254 ? 64.732 -0.766 74.003 1.00 17.09 254 ILE B N 1
ATOM 3792 C CA . ILE B 1 254 ? 65.194 0.162 75.024 1.00 18.64 254 ILE B CA 1
ATOM 3793 C C . ILE B 1 254 ? 65.473 -0.593 76.316 1.00 17.22 254 ILE B C 1
ATOM 3794 O O . ILE B 1 254 ? 64.678 -1.432 76.729 1.00 17.01 254 ILE B O 1
ATOM 3799 N N . ASP B 1 255 ? 66.604 -0.294 76.945 1.00 17.90 255 ASP B N 1
ATOM 3800 C CA . ASP B 1 255 ? 66.952 -0.913 78.214 1.00 16.03 255 ASP B CA 1
ATOM 3801 C C . ASP B 1 255 ? 66.244 -0.089 79.286 1.00 16.69 255 ASP B C 1
ATOM 3802 O O . ASP B 1 255 ? 66.734 0.963 79.698 1.00 15.96 255 ASP B O 1
ATOM 3807 N N . ALA B 1 256 ? 65.084 -0.563 79.725 1.00 16.93 256 ALA B N 1
ATOM 3808 C CA . ALA B 1 256 ? 64.321 0.150 80.741 1.00 20.65 256 ALA B CA 1
ATOM 3809 C C . ALA B 1 256 ? 63.381 -0.795 81.471 1.00 22.26 256 ALA B C 1
ATOM 3810 O O . ALA B 1 256 ? 63.139 -1.913 81.021 1.00 21.11 256 ALA B O 1
ATOM 3812 N N . ASP B 1 257 ? 62.857 -0.343 82.604 1.00 23.60 257 ASP B N 1
ATOM 3813 C CA . ASP B 1 257 ? 61.924 -1.154 83.366 1.00 26.20 257 ASP B CA 1
ATOM 3814 C C . ASP B 1 257 ? 60.511 -0.682 83.050 1.00 27.09 257 ASP B C 1
ATOM 3815 O O . ASP B 1 257 ? 60.058 0.342 83.554 1.00 26.79 257 ASP B O 1
ATOM 3820 N N . VAL B 1 258 ? 59.828 -1.430 82.190 1.00 29.55 258 VAL B N 1
ATOM 3821 C CA . VAL B 1 258 ? 58.470 -1.093 81.796 1.00 31.63 258 VAL B CA 1
ATOM 3822 C C . VAL B 1 258 ? 57.484 -2.002 82.515 1.00 33.29 258 VAL B C 1
ATOM 3823 O O . VAL B 1 258 ? 57.699 -3.208 82.619 1.00 33.23 258 VAL B O 1
ATOM 3827 N N . GLN B 1 259 ? 56.399 -1.421 83.012 1.00 35.55 259 GLN B N 1
ATOM 3828 C CA . GLN B 1 259 ? 55.404 -2.203 83.729 1.00 38.34 259 GLN B CA 1
ATOM 3829 C C . GLN B 1 259 ? 54.326 -2.761 82.822 1.00 38.55 259 GLN B C 1
ATOM 3830 O O . GLN B 1 259 ? 53.964 -2.155 81.817 1.00 37.42 259 GLN B O 1
ATOM 3836 N N . ASP B 1 260 ? 53.821 -3.931 83.186 1.00 40.55 260 ASP B N 1
ATOM 3837 C CA . ASP B 1 260 ? 52.769 -4.573 82.418 1.00 43.53 260 ASP B CA 1
ATOM 3838 C C . ASP B 1 260 ? 51.435 -4.091 82.962 1.00 45.02 260 ASP B C 1
ATOM 3839 O O . ASP B 1 260 ? 51.309 -3.798 84.149 1.00 44.84 260 ASP B O 1
ATOM 3844 N N . VAL B 1 261 ? 50.448 -3.991 82.084 1.00 47.83 261 VAL B N 1
ATOM 3845 C CA . VAL B 1 261 ? 49.116 -3.556 82.480 1.00 51.44 261 VAL B CA 1
ATOM 3846 C C . VAL B 1 261 ? 48.162 -4.693 82.125 1.00 53.40 261 VAL B C 1
ATOM 3847 O O . VAL B 1 261 ? 48.301 -5.320 81.074 1.00 53.61 261 VAL B O 1
ATOM 3851 N N . ASP B 1 262 ? 47.207 -4.969 83.005 1.00 56.15 262 ASP B N 1
ATOM 3852 C CA . ASP B 1 262 ? 46.250 -6.047 82.773 1.00 58.40 262 ASP B CA 1
ATOM 3853 C C . ASP B 1 262 ? 45.281 -5.753 81.628 1.00 58.68 262 ASP B C 1
ATOM 3854 O O . ASP B 1 262 ? 44.079 -5.552 81.904 1.00 58.84 262 ASP B O 1
#

CATH classification: 3.40.190.10 (+1 more: 3.40.190.10)

InterPro domains:
  IPR001638 Solute-binding protein family 3/N-terminal domain of MltF [PF00497] (47-270)
  IPR001638 Solute-binding protein family 3/N-terminal domain of MltF [SM00062] (46-272)
  IPR018313 Solute-binding protein family 3, conserved site [PS01039] (72-85)

Foldseek 3Di:
DADVVQVVVQEFEEEEAQPDPAAWHADPVVPRRDTHHQQRVLVQQLSVVVSHHYHYDHDPPCVVCCVVVVGVWYGYQDWDDPVVVVQKFWAPFQFKWWKFKKFFQPCLLVDDELLVLAAFEEEDDDDDVLCSSVVNHHHYDDDDDDDLVVVQQCRLVVVGGMYMDIPLVVVVSCVVCVPGRMDIDPPATAITTGTMIRRVRVVVSVSSVSSVCCVVCPSQVSCCVRRVNDRRRDYDPDDHHYDD/DVVQVVVQAWEEEEALPDAAQWHDDPNDTHHLQVVLVQQLQVVVRHGYHYDHPPPCVVCCQVVVTVWYTYQDWDDPVVVVQKPWAPFQFKWWKFKKFFQVCLLVDDELLVQADFEEEDPDDVLCSSVVSHHHYDYDPDDDPVVNQQCRQVVVGGMYMDIPLVVVVVCVVCVPGRMDTDPPATAITTDGMIHRPVVVVSVSSVSSVVVVVCPSQVSCCVRRVNDRRSDYDPDDHHYDD